Protein AF-A0A2S6IPB2-F1 (afdb_monomer)

pLDDT: mean 73.17, std 18.28, range [26.31, 96.56]

Radius of gyration: 26.54 Å; Cα contacts (8 Å, |Δi|>4): 1533; chains: 1; bounding box: 56×85×73 Å

Solvent-accessible surface area (backbone atoms only — not comparable to full-atom values): 34324 Å² total; per-residue (Å²): 129,69,55,61,56,93,46,84,72,28,42,39,70,44,56,71,22,49,20,44,39,36,56,48,89,55,15,70,49,37,28,36,24,30,27,29,36,28,32,38,32,84,30,73,43,60,51,44,46,56,67,42,36,30,33,28,88,63,88,72,92,68,78,82,80,65,44,68,44,84,86,63,60,58,48,58,50,66,70,37,70,36,85,62,80,42,60,56,76,44,72,36,34,83,24,72,94,62,50,46,60,50,86,30,34,18,44,36,36,27,23,21,82,72,44,53,84,36,68,71,46,74,48,72,46,60,45,61,81,54,67,64,64,46,71,46,94,90,38,65,22,65,58,64,75,74,59,79,80,62,52,49,84,42,54,53,80,55,52,61,35,72,55,77,39,74,64,63,91,88,71,69,65,97,50,76,76,81,63,58,95,83,37,32,49,54,77,38,54,51,7,13,27,22,38,37,66,74,71,47,66,21,47,34,67,56,70,46,56,51,63,27,71,93,74,72,41,81,32,28,64,36,44,63,28,66,47,69,54,81,77,33,78,52,28,60,56,57,36,47,64,45,54,55,58,30,42,54,17,28,43,68,72,74,38,87,68,80,69,58,57,64,17,39,34,29,45,63,45,67,76,42,71,39,24,43,47,49,77,92,72,79,52,75,68,40,75,65,63,30,36,28,38,37,40,35,37,38,44,56,37,64,72,49,71,62,47,62,9,29,13,58,32,44,36,36,46,32,40,41,29,54,56,40,72,74,78,43,95,87,74,49,77,66,93,72,60,50,103,80,43,34,46,36,35,33,42,56,19,39,18,37,31,26,44,43,16,35,36,35,36,61,88,44,94,56,72,40,83,44,79,48,49,66,52,82,70,60,90,91,59,77,40,33,32,35,41,44,41,49,44,84,79,45,78,32,59,53,51,69,79,57,52,81,40,77,42,100,85,71,47,71,26,30,60,52,70,45,34,56,35,38,43,16,33,45,38,44,31,27,42,80,86,69,46,70,35,33,37,38,37,34,35,37,33,26,40,25,38,27,56,26,36,39,85,46,72,66,53,81,67,40,52,75,88,70,84,84,49,75,34,54,50,42,49,38,59,60,60,30,71,77,37,52,86,37,76,17,31,53,85,64,71,86,72,66,88,88,55,56,78,96,47,44,58,44,36,66,77,36,80,36,40,28,40,38,33,34,39,36,66,38,42,46,23,59,44,31,89,49,94,68,34,66,40,16,15,36,25,64,20,46,36,50,97,54,69,49,46,66,48,99,84,32,34,49,34,30,62,91,42,35,37,68,34,38,41,40,44,39,87,71,65,48,57,83,58,104,76,81,71,92,63,90,68,84,88,49,104,62,90,58,45,28,62,46,34,56,72,81,83,94,73,95,72,84,64,49,62,58,30,56,69,43,79,61,93,52,59,65,43,33,48,47,69

Secondary structure (DSSP, 8-state):
-----SSGGG-TTSTT-EEEEE--TTGGGEEEEEEEEEEPTT-EEPPPPPSEEEEESSSSS---S--B--S--S---SSEE-TTT---EEEEEE-TTSPBPPSSSEEEEEPPTT--TTEEEEEEEEEESS-TT-EETTEE-------TT---TTSPPP-B-TTSSPPPTT---SS---PPTTSPPHHHHTTSEEE-TTS-EEE----SEEEPTTT--EEE-S---BS-GGGSTHHHHTT---TTHHHHHHHHTT------GGGEEEEEEEEEEEEE--GGG-PPPEEEEEEEEEEEEEE---SSHHHHH--EEEEEEEEEE------BTTTB--TT--TT--EEEEEEEEEEES-TTEEEETT-SSEEE-S----PPPTT---EEEE-B--TT-TTS--PPPEEEE-TTS-EEEE--S-EEEEEEEEEEE-TTS-EEEEE--EEEEES-SEEE--SSSS--B-SSSSSS-BSEEEHHHHHHH-TTSGGGTTPPPPPTTS-GGGGGGSTT-S-SS-EEEEE----EE---SS--EEEE-TTSBBPSPPPEE-TTS-EEPPTT-EEEEE----------SS---S--TTSSS------B---SS----S-TTSEEEE---TT--S--

Structure (mmCIF, N/CA/C/O backbone):
data_AF-A0A2S6IPB2-F1
#
_entry.id   AF-A0A2S6IPB2-F1
#
loop_
_atom_site.group_PDB
_atom_site.id
_atom_site.type_symbol
_atom_site.label_atom_id
_atom_site.label_alt_id
_atom_site.label_comp_id
_atom_site.label_asym_id
_atom_site.label_entity_id
_atom_site.label_seq_id
_atom_site.pdbx_PDB_ins_code
_atom_site.Cartn_x
_atom_site.Cartn_y
_atom_site.Cartn_z
_atom_site.occupancy
_atom_site.B_iso_or_equiv
_atom_site.auth_seq_id
_atom_site.auth_comp_id
_atom_site.auth_asym_id
_atom_site.auth_atom_id
_atom_site.pdbx_PDB_model_num
ATOM 1 N N . MET A 1 1 ? -3.664 -25.121 10.800 1.00 27.41 1 MET A N 1
ATOM 2 C CA . MET A 1 1 ? -3.276 -26.510 10.467 1.00 27.41 1 MET A CA 1
ATOM 3 C C . MET A 1 1 ? -3.493 -26.692 8.982 1.00 27.41 1 MET A C 1
ATOM 5 O O . MET A 1 1 ? -4.603 -26.396 8.551 1.00 27.41 1 MET A O 1
ATOM 9 N N . PRO A 1 2 ? -2.493 -27.132 8.209 1.00 38.72 2 PRO A N 1
ATOM 10 C CA . PRO A 1 2 ? -2.717 -27.398 6.804 1.00 38.72 2 PRO A CA 1
ATOM 11 C C . PRO A 1 2 ? -3.709 -28.539 6.609 1.00 38.72 2 PRO A C 1
ATOM 13 O O . PRO A 1 2 ? -3.580 -29.588 7.238 1.00 38.72 2 PRO A O 1
ATOM 16 N N . SER A 1 3 ? -4.710 -28.324 5.761 1.00 44.19 3 SER A N 1
ATOM 17 C CA . SER A 1 3 ? -5.674 -29.352 5.365 1.00 44.19 3 SER A CA 1
ATOM 18 C C . SER A 1 3 ? -5.435 -29.716 3.905 1.00 44.19 3 SER A C 1
ATOM 20 O O . SER A 1 3 ? -5.418 -28.823 3.056 1.00 44.19 3 SER A O 1
ATOM 22 N N . GLY A 1 4 ? -5.235 -31.005 3.626 1.00 52.69 4 GLY A N 1
ATOM 23 C CA . GLY A 1 4 ? -5.232 -31.531 2.259 1.00 52.69 4 GLY A CA 1
ATOM 24 C C . GLY A 1 4 ? -6.653 -31.588 1.690 1.00 52.69 4 GLY A C 1
ATOM 25 O O . GLY A 1 4 ? -7.623 -31.590 2.453 1.00 52.69 4 GLY A O 1
ATOM 26 N N . GLY A 1 5 ? -6.779 -31.613 0.361 1.00 54.06 5 GLY A N 1
ATOM 27 C CA . GLY A 1 5 ? -8.066 -31.775 -0.323 1.00 54.06 5 GLY A CA 1
ATOM 28 C C . GLY A 1 5 ? -8.810 -33.034 0.137 1.00 54.06 5 GLY A C 1
ATOM 29 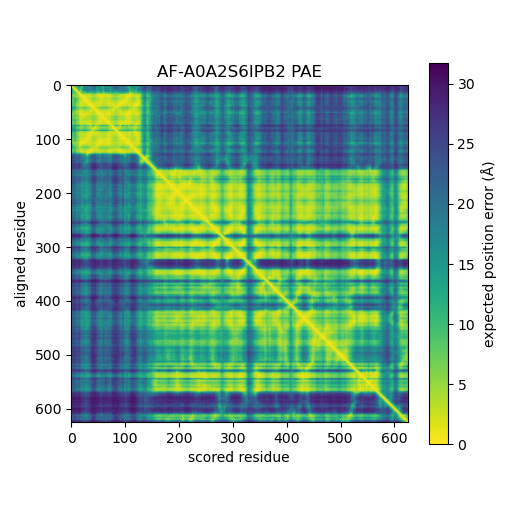O O . GLY A 1 5 ? -8.208 -34.064 0.443 1.00 54.06 5 GLY A O 1
ATOM 30 N N . THR A 1 6 ? -10.133 -32.934 0.260 1.00 44.12 6 THR A N 1
ATOM 31 C CA . THR A 1 6 ? -10.994 -33.974 0.847 1.00 44.12 6 THR A CA 1
ATOM 32 C C . THR A 1 6 ? -11.409 -35.057 -0.156 1.00 44.12 6 THR A C 1
ATOM 34 O O . THR A 1 6 ? -12.044 -36.037 0.238 1.00 44.12 6 THR A O 1
ATOM 37 N N . GLY A 1 7 ? -11.061 -34.915 -1.441 1.00 54.62 7 GLY A N 1
ATOM 38 C CA . GLY A 1 7 ? -11.427 -35.850 -2.501 1.00 54.62 7 GLY A CA 1
ATOM 39 C C . GLY A 1 7 ? -10.315 -36.833 -2.874 1.00 54.62 7 GLY A C 1
ATOM 40 O O . GLY A 1 7 ? -9.130 -36.527 -2.812 1.00 54.62 7 GLY A O 1
ATOM 41 N N . GLY A 1 8 ? -10.689 -38.017 -3.376 1.00 53.16 8 GLY A N 1
ATOM 42 C CA . GLY A 1 8 ? -9.726 -38.967 -3.954 1.00 53.16 8 GLY A CA 1
ATOM 43 C C . GLY A 1 8 ? -8.933 -38.394 -5.142 1.00 53.16 8 GLY A C 1
ATOM 44 O O . GLY A 1 8 ? -7.845 -38.886 -5.429 1.00 53.16 8 GLY A O 1
ATOM 45 N N . GLN A 1 9 ? -9.447 -37.352 -5.806 1.00 52.66 9 GLN A N 1
ATOM 46 C CA . GLN A 1 9 ? -8.779 -36.588 -6.873 1.00 52.66 9 GLN A CA 1
ATOM 47 C C . GLN A 1 9 ? -7.579 -35.769 -6.353 1.00 52.66 9 GLN A C 1
ATOM 49 O O . GLN A 1 9 ? -6.604 -35.614 -7.082 1.00 52.66 9 GLN A O 1
ATOM 54 N N . ASP A 1 10 ? -7.595 -35.370 -5.077 1.00 53.50 10 ASP A N 1
ATOM 55 C CA . ASP A 1 10 ? -6.596 -34.489 -4.452 1.00 53.50 10 ASP A CA 1
ATOM 56 C C . ASP A 1 10 ? -5.531 -35.269 -3.667 1.00 53.50 10 ASP A C 1
ATOM 58 O O . ASP A 1 10 ? -4.759 -34.693 -2.902 1.00 53.50 10 ASP A O 1
ATOM 62 N N . ALA A 1 11 ? -5.506 -36.599 -3.817 1.00 57.72 11 ALA A N 1
ATOM 63 C CA . ALA A 1 11 ? -4.526 -37.475 -3.190 1.00 57.72 11 ALA A CA 1
ATOM 64 C C . ALA A 1 11 ? -3.311 -37.642 -4.122 1.00 57.72 11 ALA A C 1
ATOM 66 O O . ALA A 1 11 ? -3.363 -38.449 -5.059 1.00 57.72 11 ALA A O 1
ATOM 67 N N . PRO A 1 12 ? -2.181 -36.955 -3.868 1.00 57.22 12 PRO A N 1
ATOM 68 C CA . PRO A 1 12 ? -1.019 -36.986 -4.753 1.00 57.22 12 PRO A CA 1
ATOM 69 C C . PRO A 1 12 ? -0.208 -38.294 -4.611 1.00 57.22 12 PRO A C 1
ATOM 71 O O . PRO A 1 12 ? 0.916 -38.402 -5.092 1.00 57.22 12 PRO A O 1
ATOM 74 N N . SER A 1 13 ? -0.766 -39.311 -3.946 1.00 56.03 13 SER A N 1
ATOM 75 C CA . SER A 1 13 ? -0.224 -40.671 -3.895 1.00 56.03 13 SER A CA 1
ATOM 76 C C . SER A 1 13 ? -0.515 -41.486 -5.164 1.00 56.03 13 SER A C 1
ATOM 78 O O . SER A 1 13 ? 0.134 -42.510 -5.376 1.00 56.03 13 SER A O 1
ATOM 80 N N . TYR A 1 14 ? -1.447 -41.040 -6.019 1.00 61.44 14 TYR A N 1
ATOM 81 C CA . TYR A 1 14 ? -1.730 -41.639 -7.331 1.00 61.44 14 TYR A CA 1
ATOM 82 C C . TYR A 1 14 ? -0.999 -40.896 -8.454 1.00 61.44 14 TYR A C 1
ATOM 84 O O . TYR A 1 14 ? -0.790 -39.690 -8.362 1.00 61.44 14 TYR A O 1
ATOM 92 N N . SER A 1 15 ? -0.632 -41.611 -9.521 1.00 67.81 15 SER A N 1
ATOM 93 C CA . SER A 1 15 ? 0.141 -41.069 -10.642 1.00 67.81 15 SER A CA 1
ATOM 94 C C . SER A 1 15 ? -0.548 -39.893 -11.341 1.00 67.81 15 SER A C 1
ATOM 96 O O . SER A 1 15 ? -1.758 -39.902 -11.572 1.00 67.81 15 SER A O 1
ATOM 98 N N . SER A 1 16 ? 0.255 -38.891 -11.708 1.00 73.75 16 SER A N 1
ATOM 99 C CA . SER A 1 16 ? -0.152 -37.703 -12.473 1.00 73.75 16 SER A CA 1
ATOM 100 C C . SER A 1 16 ? -1.253 -36.832 -11.841 1.00 73.75 16 SER A C 1
ATOM 102 O O . SER A 1 16 ? -1.851 -36.011 -12.532 1.00 73.75 16 SER A O 1
ATOM 104 N N . ARG A 1 17 ? -1.499 -36.958 -10.532 1.00 82.44 17 ARG A N 1
ATOM 105 C CA . ARG A 1 17 ? -2.386 -36.080 -9.752 1.00 82.44 17 ARG A CA 1
ATOM 106 C C . ARG A 1 17 ? -1.647 -34.926 -9.089 1.00 82.44 17 ARG A C 1
ATOM 108 O O . ARG A 1 17 ? -0.442 -35.022 -8.828 1.00 82.44 17 ARG A O 1
ATOM 115 N N . VAL A 1 18 ? -2.401 -33.871 -8.795 1.00 86.75 18 VAL A N 1
ATOM 116 C CA . VAL A 1 18 ? -1.965 -32.703 -8.031 1.00 86.75 18 VAL A CA 1
ATOM 117 C C . VAL A 1 18 ? -2.759 -32.666 -6.732 1.00 86.75 18 VAL A C 1
ATOM 119 O O . VAL A 1 18 ? -3.979 -32.771 -6.756 1.00 86.75 18 VAL A O 1
ATOM 122 N N . GLY A 1 19 ? -2.060 -32.556 -5.608 1.00 87.31 19 GLY A N 1
ATOM 123 C CA . GLY A 1 19 ? -2.654 -32.216 -4.316 1.00 87.31 19 GLY A CA 1
ATOM 124 C C . GLY A 1 19 ? -2.129 -30.868 -3.839 1.00 87.31 19 GLY A C 1
ATOM 125 O O . GLY A 1 19 ? -1.211 -30.317 -4.444 1.00 87.31 19 GLY A O 1
ATOM 126 N N . TYR A 1 20 ? -2.670 -30.357 -2.736 1.00 88.88 20 TYR A N 1
ATOM 127 C CA . TYR A 1 20 ? -2.215 -29.099 -2.149 1.00 88.88 20 TYR A CA 1
ATOM 128 C C . TYR A 1 20 ? -2.123 -29.163 -0.623 1.00 88.88 20 TYR A C 1
ATOM 130 O O . TYR A 1 20 ? -2.782 -29.975 0.033 1.00 88.88 20 TYR A O 1
ATOM 138 N N . ILE A 1 21 ? -1.316 -28.268 -0.061 1.00 89.44 21 ILE A N 1
ATOM 139 C CA . ILE A 1 21 ? -1.217 -27.980 1.371 1.00 89.44 21 ILE A CA 1
ATOM 140 C C . ILE A 1 21 ? -1.614 -26.512 1.564 1.00 89.44 21 ILE A C 1
ATOM 142 O O . ILE A 1 21 ? -0.899 -25.624 1.111 1.00 89.44 21 ILE A O 1
ATOM 146 N N . ASP A 1 22 ? -2.751 -26.257 2.220 1.00 85.88 22 ASP A N 1
ATOM 147 C CA . ASP A 1 22 ? -3.227 -24.897 2.529 1.00 85.88 22 ASP A CA 1
ATOM 148 C C . ASP A 1 22 ? -2.535 -24.356 3.790 1.00 85.88 22 ASP A C 1
ATOM 150 O O . ASP A 1 22 ? -2.771 -24.855 4.890 1.00 85.88 22 ASP A O 1
ATOM 154 N N . PHE A 1 23 ? -1.695 -23.331 3.662 1.00 79.44 23 PHE A N 1
ATOM 155 C CA . PHE A 1 23 ? -1.037 -22.680 4.801 1.00 79.44 23 PHE A CA 1
ATOM 156 C C . PHE A 1 23 ? -1.917 -21.630 5.503 1.00 79.44 23 PHE A C 1
ATOM 158 O O . PHE A 1 23 ? -1.502 -21.045 6.506 1.00 79.44 23 PHE A O 1
ATOM 165 N N . GLY A 1 24 ? -3.149 -21.433 5.031 1.00 73.56 24 GLY A N 1
ATOM 166 C CA . GLY A 1 24 ? -4.096 -20.442 5.526 1.00 73.56 24 GLY A CA 1
ATOM 167 C C . GLY A 1 24 ? -3.773 -19.030 5.041 1.00 73.56 24 GLY A C 1
ATOM 168 O O . GLY A 1 24 ? -2.763 -18.792 4.390 1.00 73.56 24 GLY A O 1
ATOM 169 N N . ALA A 1 25 ? -4.625 -18.062 5.381 1.00 65.00 25 ALA A N 1
ATOM 170 C CA . ALA A 1 25 ? -4.458 -16.666 4.960 1.00 65.00 25 ALA A CA 1
ATOM 171 C C . ALA A 1 25 ? -3.134 -16.028 5.438 1.00 65.00 25 ALA A C 1
ATOM 173 O O . ALA A 1 25 ? -2.585 -15.166 4.762 1.00 65.00 25 ALA A O 1
ATOM 174 N N . ASN A 1 26 ? -2.567 -16.506 6.552 1.00 58.28 26 ASN A N 1
ATOM 175 C CA . ASN A 1 26 ? -1.308 -15.997 7.114 1.00 58.28 26 ASN A CA 1
ATOM 176 C C . ASN A 1 26 ? -0.067 -16.741 6.595 1.00 58.28 26 ASN A C 1
ATOM 178 O O . ASN A 1 26 ? 0.977 -16.721 7.252 1.00 58.28 26 ASN A O 1
ATOM 182 N N . TRP A 1 27 ? -0.160 -17.405 5.441 1.00 77.69 27 TRP A N 1
ATOM 183 C CA . TRP A 1 27 ? 0.920 -18.204 4.854 1.00 77.69 27 TRP A CA 1
ATOM 184 C C . TRP A 1 27 ? 2.261 -17.460 4.781 1.00 77.69 27 TRP A C 1
ATOM 186 O O . TRP A 1 27 ? 3.309 -18.062 5.000 1.00 77.69 27 TRP A O 1
ATOM 196 N N . SER A 1 28 ? 2.245 -16.142 4.556 1.00 72.00 28 SER A N 1
ATOM 197 C CA . SER A 1 28 ? 3.451 -15.309 4.420 1.00 72.00 28 SER A CA 1
ATOM 198 C C . SER A 1 28 ? 4.284 -15.205 5.710 1.00 72.00 28 SER A C 1
ATOM 200 O O . SER A 1 28 ? 5.503 -14.999 5.668 1.00 72.00 28 SER A O 1
ATOM 202 N N . SER A 1 29 ? 3.653 -15.414 6.870 1.00 64.25 29 SER A N 1
ATOM 203 C CA . SER A 1 29 ? 4.304 -15.441 8.189 1.00 64.25 29 SER A CA 1
ATOM 204 C C . SER A 1 29 ? 4.903 -16.804 8.555 1.00 64.25 29 SER A C 1
ATOM 206 O O . SER A 1 29 ? 5.665 -16.910 9.520 1.00 64.25 29 SER A O 1
ATOM 208 N N . VAL A 1 30 ? 4.587 -17.854 7.795 1.00 79.06 30 VAL A N 1
ATOM 209 C CA . VAL A 1 30 ? 5.081 -19.205 8.057 1.00 79.06 30 VAL A CA 1
ATOM 210 C C . VAL A 1 30 ? 6.553 -19.292 7.656 1.00 79.06 30 VAL A C 1
ATOM 212 O O . VAL A 1 30 ? 6.957 -18.804 6.600 1.00 79.06 30 VAL A O 1
ATOM 215 N N . LYS A 1 31 ? 7.369 -19.933 8.497 1.00 85.38 31 LYS A N 1
ATOM 216 C CA . LYS A 1 31 ? 8.774 -20.235 8.205 1.00 85.38 31 LYS A CA 1
ATOM 217 C C . LYS A 1 31 ? 8.986 -21.742 8.260 1.00 85.38 31 LYS A C 1
ATOM 219 O O . LYS A 1 31 ? 9.060 -22.332 9.338 1.00 85.38 31 LYS A O 1
ATOM 224 N N . ILE A 1 32 ? 9.043 -22.375 7.090 1.00 91.50 32 ILE A N 1
ATOM 225 C CA . ILE A 1 32 ? 9.187 -23.825 6.955 1.00 91.50 32 ILE A CA 1
ATOM 226 C C . ILE A 1 32 ? 10.641 -24.210 7.215 1.00 91.50 32 ILE A C 1
ATOM 228 O O . ILE A 1 32 ? 11.542 -23.864 6.452 1.00 91.50 32 ILE A O 1
ATOM 232 N N . ALA A 1 33 ? 10.859 -24.946 8.298 1.00 92.19 33 ALA A N 1
ATOM 233 C CA . ALA A 1 33 ? 12.176 -25.375 8.742 1.00 92.19 33 ALA A CA 1
ATOM 234 C C . ALA A 1 33 ? 12.509 -26.802 8.297 1.00 92.19 33 ALA A C 1
ATOM 236 O O . ALA A 1 33 ? 13.684 -27.117 8.147 1.00 92.19 33 ALA A O 1
ATOM 237 N N . ALA A 1 34 ? 11.522 -27.677 8.090 1.00 93.12 34 ALA A N 1
ATOM 238 C CA . ALA A 1 34 ? 11.777 -29.032 7.605 1.00 93.12 34 ALA A CA 1
ATOM 239 C C . ALA A 1 34 ? 10.546 -29.688 6.969 1.00 93.12 34 ALA A C 1
ATOM 241 O O . ALA A 1 34 ? 9.409 -29.355 7.304 1.00 93.12 34 ALA A O 1
ATOM 242 N N . THR A 1 35 ? 10.782 -30.685 6.119 1.00 94.69 35 THR A N 1
ATOM 243 C CA . THR A 1 35 ? 9.766 -31.633 5.635 1.00 94.69 35 THR A CA 1
ATOM 244 C C . THR A 1 35 ? 10.118 -33.045 6.091 1.00 94.69 35 THR A C 1
ATOM 246 O O . THR A 1 35 ? 11.291 -33.370 6.289 1.00 94.69 35 THR A O 1
ATOM 249 N N . TRP A 1 36 ? 9.101 -33.872 6.313 1.00 94.19 36 TRP A N 1
ATOM 250 C CA . TRP A 1 36 ? 9.238 -35.240 6.800 1.00 94.19 36 TRP A CA 1
ATOM 251 C C . TRP A 1 36 ? 8.237 -36.166 6.114 1.00 94.19 36 TRP A C 1
ATOM 253 O O . TRP A 1 36 ? 7.105 -35.770 5.829 1.00 94.19 36 TRP A O 1
ATOM 263 N N . THR A 1 37 ? 8.621 -37.429 5.951 1.00 92.75 37 THR A N 1
ATOM 264 C CA . THR A 1 37 ? 7.767 -38.487 5.410 1.00 92.75 37 THR A CA 1
ATOM 265 C C . THR A 1 37 ? 7.726 -39.655 6.383 1.00 92.75 37 THR A C 1
ATOM 267 O O . THR A 1 37 ? 8.764 -40.159 6.820 1.00 92.75 37 THR A O 1
ATOM 270 N N . ARG A 1 38 ? 6.517 -40.110 6.709 1.00 92.38 38 ARG A N 1
ATOM 271 C CA . ARG A 1 38 ? 6.271 -41.357 7.431 1.00 92.38 38 ARG A CA 1
ATOM 272 C C . ARG A 1 38 ? 6.104 -42.484 6.433 1.00 92.38 38 ARG A C 1
ATOM 274 O O . ARG A 1 38 ? 5.238 -42.410 5.561 1.00 92.38 38 ARG A O 1
ATOM 281 N N . TYR A 1 39 ? 6.871 -43.552 6.583 1.00 91.31 39 TYR A N 1
ATOM 282 C CA . TYR A 1 39 ? 6.814 -44.705 5.683 1.00 91.31 39 TYR A CA 1
ATOM 283 C C . TYR A 1 39 ? 5.961 -45.838 6.263 1.00 91.31 39 TYR A C 1
ATOM 285 O O . TYR A 1 39 ? 5.890 -46.009 7.478 1.00 91.31 39 TYR A O 1
ATOM 293 N N . ARG A 1 40 ? 5.296 -46.619 5.399 1.00 90.44 40 ARG A N 1
ATOM 294 C CA . ARG A 1 40 ? 4.490 -47.789 5.808 1.00 90.44 40 ARG A CA 1
ATOM 295 C C . ARG A 1 40 ? 5.382 -48.909 6.357 1.00 90.44 40 ARG A C 1
ATOM 297 O O . ARG A 1 40 ? 6.506 -49.063 5.880 1.00 90.44 40 ARG A O 1
ATOM 304 N N . THR A 1 41 ? 4.834 -49.751 7.238 1.00 91.00 41 THR A N 1
ATOM 305 C CA . THR A 1 41 ? 5.521 -50.889 7.893 1.00 91.00 41 THR A CA 1
ATOM 306 C C . THR A 1 41 ? 6.175 -51.897 6.948 1.00 91.00 41 THR A C 1
ATOM 308 O O . THR A 1 41 ? 7.133 -52.554 7.339 1.00 91.00 41 THR A O 1
ATOM 311 N N . TRP A 1 42 ? 5.688 -52.015 5.711 1.00 89.12 42 TRP A N 1
ATOM 312 C CA . TRP A 1 42 ? 6.179 -52.965 4.705 1.00 89.12 42 TRP A CA 1
ATOM 313 C C . TRP A 1 42 ? 6.706 -52.253 3.452 1.00 89.12 42 TRP A C 1
ATOM 315 O O . TRP A 1 42 ? 6.333 -52.572 2.326 1.00 89.12 42 TRP A O 1
ATOM 325 N N . SER A 1 43 ? 7.556 -51.246 3.648 1.00 87.19 43 SER A N 1
ATOM 326 C CA . SER A 1 43 ? 8.192 -50.473 2.574 1.00 87.19 43 SER A CA 1
ATOM 327 C C . SER A 1 43 ? 9.664 -50.857 2.394 1.00 87.19 43 SER A C 1
ATOM 329 O O . SER A 1 43 ? 10.433 -50.784 3.356 1.00 87.19 43 SER A O 1
ATOM 331 N N . SER A 1 44 ? 10.080 -51.162 1.158 1.00 87.56 44 SER A N 1
ATOM 332 C CA . SER A 1 44 ? 11.482 -51.392 0.760 1.00 87.56 44 SER A CA 1
ATOM 333 C C . SER A 1 44 ? 11.896 -50.530 -0.451 1.00 87.56 44 SER A C 1
ATOM 335 O O . SER A 1 44 ? 11.049 -50.199 -1.279 1.00 87.56 44 SER A O 1
ATOM 337 N N . GLY A 1 45 ? 13.165 -50.107 -0.527 1.00 88.88 45 GLY A N 1
ATOM 338 C CA . GLY A 1 45 ? 13.740 -49.369 -1.668 1.00 88.88 45 GLY A CA 1
ATOM 339 C C . GLY A 1 45 ? 13.783 -47.839 -1.535 1.00 88.88 45 GLY A C 1
ATOM 340 O O . GLY A 1 45 ? 13.888 -47.295 -0.430 1.00 88.88 45 GLY A O 1
ATOM 341 N N . ASP A 1 46 ? 13.683 -47.144 -2.670 1.00 90.44 46 ASP A N 1
ATOM 342 C CA . ASP A 1 46 ? 13.719 -45.678 -2.795 1.00 90.44 46 ASP A CA 1
ATOM 343 C C . ASP A 1 46 ? 12.311 -45.073 -2.875 1.00 90.44 46 ASP A C 1
ATOM 345 O O . ASP A 1 46 ? 11.380 -45.706 -3.376 1.00 90.44 46 ASP A O 1
ATOM 349 N N . GLN A 1 47 ? 12.104 -43.886 -2.304 1.00 88.00 47 GLN A N 1
ATOM 350 C CA . GLN A 1 47 ? 10.871 -43.124 -2.521 1.00 88.00 47 GLN A CA 1
ATOM 351 C C . GLN A 1 47 ? 10.970 -42.384 -3.867 1.00 88.00 47 GLN A C 1
ATOM 353 O O . GLN A 1 47 ? 12.065 -41.999 -4.302 1.00 88.00 47 GLN A O 1
ATOM 358 N N . THR A 1 48 ? 9.833 -42.229 -4.555 1.00 89.12 48 THR A N 1
ATOM 359 C CA . THR A 1 48 ? 9.744 -41.348 -5.727 1.00 89.12 48 THR A CA 1
ATOM 360 C C . THR A 1 48 ? 9.428 -39.931 -5.245 1.00 89.12 48 THR A C 1
ATOM 362 O O . THR A 1 48 ? 8.452 -39.781 -4.499 1.00 89.12 48 THR A O 1
ATOM 365 N N . PRO A 1 49 ? 10.189 -38.903 -5.672 1.00 90.12 49 PRO A N 1
ATOM 366 C CA . PRO A 1 49 ? 9.878 -37.525 -5.320 1.00 90.12 49 PRO A CA 1
ATOM 367 C C . PRO A 1 49 ? 8.630 -37.061 -6.057 1.00 90.12 49 PRO A C 1
ATOM 369 O O . PRO A 1 49 ? 8.282 -37.589 -7.117 1.00 90.12 49 PRO A O 1
ATOM 372 N N . PHE A 1 50 ? 8.003 -36.005 -5.548 1.00 91.69 50 PHE A N 1
ATOM 373 C CA . PHE A 1 50 ? 7.056 -35.255 -6.363 1.00 91.69 50 PHE A CA 1
ATOM 374 C C . PHE A 1 50 ? 7.780 -34.677 -7.582 1.00 91.69 50 PHE A C 1
ATOM 376 O O . PHE A 1 50 ? 8.903 -34.177 -7.470 1.00 91.69 50 PHE A O 1
ATOM 383 N N . ALA A 1 51 ? 7.133 -34.765 -8.744 1.00 92.44 51 ALA A N 1
ATOM 384 C CA . ALA A 1 51 ? 7.677 -34.285 -10.009 1.00 92.44 51 ALA A CA 1
ATOM 385 C C . ALA A 1 51 ? 7.741 -32.756 -10.068 1.00 92.44 51 ALA A C 1
ATOM 387 O O . ALA A 1 51 ? 8.616 -32.213 -10.736 1.00 92.44 51 ALA A O 1
ATOM 388 N N . ALA A 1 52 ? 6.830 -32.071 -9.372 1.00 93.31 52 ALA A N 1
ATOM 389 C CA . ALA A 1 52 ? 6.865 -30.625 -9.214 1.00 93.31 52 ALA A CA 1
ATOM 390 C C . ALA A 1 52 ? 6.219 -30.203 -7.893 1.00 93.31 52 ALA A C 1
ATOM 392 O O . ALA A 1 52 ? 5.228 -30.802 -7.463 1.00 93.31 52 ALA A O 1
ATOM 393 N N . LEU A 1 53 ? 6.771 -29.150 -7.294 1.00 95.25 53 LEU A N 1
ATOM 394 C CA . LEU A 1 53 ? 6.125 -28.360 -6.257 1.00 95.25 53 LEU A CA 1
ATOM 395 C C . LEU A 1 53 ? 6.083 -26.902 -6.722 1.00 95.25 53 LEU A C 1
ATOM 397 O O . LEU A 1 53 ? 7.040 -26.427 -7.338 1.00 95.25 53 LEU A O 1
ATOM 401 N N . TRP A 1 54 ? 4.994 -26.195 -6.443 1.00 96.56 54 TRP A N 1
ATOM 402 C CA . TRP A 1 54 ? 4.891 -24.754 -6.688 1.00 96.56 54 TRP A CA 1
ATOM 403 C C . TRP A 1 54 ? 3.959 -24.096 -5.678 1.00 96.56 54 TRP A C 1
ATOM 405 O O . TRP A 1 54 ? 3.146 -24.767 -5.042 1.00 96.56 54 TRP A O 1
ATOM 415 N N . TRP A 1 55 ? 4.124 -22.792 -5.509 1.00 94.75 55 TRP A N 1
ATOM 416 C CA . TRP A 1 55 ? 3.240 -21.973 -4.693 1.00 94.75 55 TRP A CA 1
ATOM 417 C C . TRP A 1 55 ? 2.110 -21.399 -5.535 1.00 94.75 55 TRP A C 1
ATOM 419 O O . TRP A 1 55 ? 2.358 -20.967 -6.658 1.00 94.75 55 TRP A O 1
ATOM 429 N N . ASP A 1 56 ? 0.914 -21.352 -4.961 1.00 90.31 56 ASP A N 1
ATOM 430 C CA . ASP A 1 56 ? -0.293 -20.901 -5.647 1.00 90.31 56 ASP A CA 1
ATOM 431 C C . ASP A 1 56 ? -1.161 -20.004 -4.755 1.00 90.31 56 ASP A C 1
ATOM 433 O O . ASP A 1 56 ? -1.093 -20.091 -3.516 1.00 90.31 56 ASP A O 1
ATOM 437 N N . ASP A 1 57 ? -1.942 -19.114 -5.367 1.00 82.62 57 ASP A N 1
ATOM 438 C CA . ASP A 1 57 ? -2.922 -18.276 -4.667 1.00 82.62 57 ASP A CA 1
ATOM 439 C C . ASP A 1 57 ? -4.323 -18.901 -4.638 1.00 82.62 57 ASP A C 1
ATOM 441 O O . ASP A 1 57 ? -5.117 -18.540 -3.759 1.00 82.62 57 ASP A O 1
ATOM 445 N N . ASP A 1 58 ? -4.577 -19.927 -5.456 1.00 80.75 58 ASP A N 1
ATOM 446 C CA . ASP A 1 58 ? -5.776 -20.757 -5.386 1.00 80.75 58 ASP A CA 1
ATOM 447 C C . ASP A 1 58 ? -5.497 -22.283 -5.364 1.00 80.75 58 ASP A C 1
ATOM 449 O O . ASP A 1 58 ? -4.408 -22.739 -5.016 1.00 80.75 58 ASP A O 1
ATOM 453 N N . LYS A 1 59 ? -6.544 -23.099 -5.549 1.00 85.31 59 LYS A N 1
ATOM 454 C CA . LYS A 1 59 ? -6.491 -24.569 -5.409 1.00 85.31 59 LYS A CA 1
ATOM 455 C C . LYS A 1 59 ? -6.493 -25.299 -6.746 1.00 85.31 59 LYS A C 1
ATOM 457 O O . LYS A 1 59 ? -6.682 -26.522 -6.757 1.00 85.31 59 LYS A O 1
ATOM 462 N N . ASP A 1 60 ? -6.394 -24.582 -7.854 1.00 84.56 60 ASP A N 1
ATOM 463 C CA . ASP A 1 60 ? -6.399 -25.208 -9.158 1.00 84.56 60 ASP A CA 1
ATOM 464 C C . ASP A 1 60 ? -5.087 -25.985 -9.405 1.00 84.56 60 ASP A C 1
ATOM 466 O O . ASP A 1 60 ? -4.187 -26.036 -8.572 1.00 84.56 60 ASP A O 1
ATOM 470 N N . SER A 1 61 ? -5.011 -26.739 -10.502 1.00 87.75 61 SER A N 1
ATOM 471 C CA . SER A 1 61 ? -3.866 -27.630 -10.763 1.00 87.75 61 SER A CA 1
ATOM 472 C C . SER A 1 61 ? -2.843 -27.051 -11.747 1.00 87.75 61 SER A C 1
ATOM 474 O O . SER A 1 61 ? -2.019 -27.804 -12.291 1.00 87.75 61 SER A O 1
ATOM 476 N N . VAL A 1 62 ? -2.897 -25.744 -11.994 1.00 88.19 62 VAL A N 1
ATOM 477 C CA . VAL A 1 62 ? -2.129 -25.013 -12.998 1.00 88.19 62 VAL A CA 1
ATOM 478 C C . VAL A 1 62 ? -1.174 -24.052 -12.298 1.00 88.19 62 VAL A C 1
ATOM 480 O O . VAL A 1 62 ? -1.570 -23.179 -11.555 1.00 88.19 62 VAL A O 1
ATOM 483 N N . ASN A 1 63 ? 0.124 -24.171 -12.581 1.00 90.12 63 ASN A N 1
ATOM 484 C CA . ASN A 1 63 ? 1.095 -23.194 -12.087 1.00 90.12 63 ASN A CA 1
ATOM 485 C C . ASN A 1 63 ? 1.097 -21.944 -12.977 1.00 90.12 63 ASN A C 1
ATOM 487 O O . ASN A 1 63 ? 1.986 -21.777 -13.816 1.00 90.12 63 ASN A O 1
ATOM 491 N N . GLU A 1 64 ? 0.091 -21.093 -12.827 1.00 86.06 64 GLU A N 1
ATOM 492 C CA . GLU A 1 64 ? -0.055 -19.865 -13.614 1.00 86.06 64 GLU A CA 1
ATOM 493 C C . GLU A 1 64 ? 0.894 -18.747 -13.168 1.00 86.06 64 GLU A C 1
ATOM 495 O O . GLU A 1 64 ? 1.405 -17.992 -13.998 1.00 86.06 64 GLU A O 1
ATOM 500 N N . ALA A 1 65 ? 1.234 -18.707 -11.877 1.00 76.88 65 ALA A N 1
ATOM 501 C CA . ALA A 1 65 ? 2.169 -17.733 -11.318 1.00 76.88 65 ALA A CA 1
ATOM 502 C C . ALA A 1 65 ? 3.653 -18.074 -11.585 1.00 76.88 65 ALA A C 1
ATOM 504 O O . ALA A 1 65 ? 4.546 -17.260 -11.334 1.00 76.88 65 ALA A O 1
ATOM 505 N N . GLY A 1 66 ? 3.955 -19.285 -12.070 1.00 90.19 66 GLY A N 1
ATOM 506 C CA . GLY A 1 66 ? 5.322 -19.748 -12.334 1.00 90.19 66 GLY A CA 1
ATOM 507 C C . GLY A 1 66 ? 6.191 -19.898 -11.075 1.00 90.19 66 GLY A C 1
ATOM 508 O O . GLY A 1 66 ? 7.423 -19.920 -11.165 1.00 90.19 66 GLY A O 1
ATOM 509 N N . LEU A 1 67 ? 5.586 -20.005 -9.889 1.00 90.81 67 LEU A N 1
ATOM 510 C CA . LEU A 1 67 ? 6.271 -19.969 -8.590 1.00 90.81 67 LEU A CA 1
ATOM 511 C C . LEU A 1 67 ? 6.775 -21.352 -8.157 1.00 90.81 67 LEU A C 1
ATOM 513 O O . LEU A 1 67 ? 6.398 -21.871 -7.107 1.00 90.81 67 LEU A O 1
ATOM 517 N N . ASN A 1 68 ? 7.648 -21.956 -8.963 1.00 96.38 68 ASN A N 1
ATOM 518 C CA . ASN A 1 68 ? 8.234 -23.264 -8.654 1.00 96.38 68 ASN A CA 1
ATOM 519 C C . ASN A 1 68 ? 8.982 -23.260 -7.308 1.00 96.38 68 ASN A C 1
ATOM 521 O O . ASN A 1 68 ? 9.781 -22.363 -7.025 1.00 96.38 68 ASN A O 1
ATOM 525 N N . GLU A 1 69 ? 8.765 -24.306 -6.513 1.00 95.94 69 GLU A N 1
ATOM 526 C CA . GLU A 1 69 ? 9.423 -24.541 -5.230 1.00 95.94 69 GLU A CA 1
ATOM 527 C C . GLU A 1 69 ? 10.451 -25.668 -5.382 1.00 95.94 69 GLU A C 1
ATOM 529 O O . GLU A 1 69 ? 10.109 -26.826 -5.617 1.00 95.94 69 GLU A O 1
ATOM 534 N N . THR A 1 70 ? 11.734 -25.325 -5.280 1.00 94.50 70 THR A N 1
ATOM 535 C CA . THR A 1 70 ? 12.861 -26.257 -5.477 1.00 94.50 70 THR A CA 1
ATOM 536 C C . THR A 1 70 ? 13.613 -26.568 -4.189 1.00 94.50 70 THR A C 1
ATOM 538 O O . THR A 1 70 ? 14.472 -27.449 -4.152 1.00 94.50 70 THR A O 1
ATOM 541 N N . SER A 1 71 ? 13.317 -25.838 -3.119 1.00 92.69 71 SER A N 1
ATOM 542 C CA . SER A 1 71 ? 13.998 -25.931 -1.839 1.00 92.69 71 SER A CA 1
ATOM 543 C C . SER A 1 71 ? 13.372 -26.963 -0.898 1.00 92.69 71 SER A C 1
ATOM 545 O O . SER A 1 71 ? 14.063 -27.395 0.032 1.00 92.69 71 SER A O 1
ATOM 547 N N . LEU A 1 72 ? 12.127 -27.379 -1.169 1.00 94.25 72 LEU A N 1
ATOM 548 C CA . LEU A 1 72 ? 11.356 -28.396 -0.450 1.00 94.25 72 LEU A CA 1
ATOM 549 C C . LEU A 1 72 ? 11.023 -29.583 -1.369 1.00 94.25 72 LEU A C 1
ATOM 551 O O . LEU A 1 72 ? 10.731 -29.407 -2.547 1.00 94.25 72 LEU A O 1
ATOM 555 N N . ASN A 1 73 ? 11.022 -30.799 -0.822 1.00 91.88 73 ASN A N 1
ATOM 556 C CA . ASN A 1 73 ? 10.381 -31.981 -1.409 1.00 91.88 73 ASN A CA 1
ATOM 557 C C . ASN A 1 73 ? 10.205 -33.047 -0.305 1.00 91.88 73 ASN A C 1
ATOM 559 O O . ASN A 1 73 ? 10.686 -32.874 0.819 1.00 91.88 73 ASN A O 1
ATOM 563 N N . PHE A 1 74 ? 9.529 -34.145 -0.624 1.00 88.06 74 PHE A N 1
ATOM 564 C CA . PHE A 1 74 ? 9.269 -35.277 0.265 1.00 88.06 74 PHE A CA 1
ATOM 565 C C . PHE A 1 74 ? 9.871 -36.529 -0.375 1.00 88.06 74 PHE A C 1
ATOM 567 O O . PHE A 1 74 ? 9.211 -37.165 -1.199 1.00 88.06 74 PHE A O 1
ATOM 574 N N . ASN A 1 75 ? 11.165 -36.802 -0.138 1.00 76.25 75 ASN A N 1
ATOM 575 C CA . ASN A 1 75 ? 11.852 -37.880 -0.855 1.00 76.25 75 ASN A CA 1
ATOM 576 C C . ASN A 1 75 ? 13.268 -38.322 -0.394 1.00 76.25 75 ASN A C 1
ATOM 578 O O . ASN A 1 75 ? 14.089 -38.698 -1.237 1.00 76.25 75 ASN A O 1
ATOM 582 N N . THR A 1 76 ? 13.653 -38.281 0.879 1.00 74.88 76 THR A N 1
ATOM 583 C CA . THR A 1 76 ? 15.049 -38.653 1.228 1.00 74.88 76 THR A CA 1
ATOM 584 C C . THR A 1 76 ? 15.298 -40.127 1.455 1.00 74.88 76 THR A C 1
ATOM 586 O O . THR A 1 76 ? 16.459 -40.535 1.499 1.00 74.88 76 THR A O 1
ATOM 589 N N . ALA A 1 77 ? 14.261 -40.950 1.594 1.00 81.19 77 ALA A N 1
ATOM 590 C CA . ALA A 1 77 ? 14.462 -42.361 1.882 1.00 81.19 77 ALA A CA 1
ATOM 591 C C . ALA A 1 77 ? 15.070 -43.090 0.675 1.00 81.19 77 ALA A C 1
ATOM 593 O O . ALA A 1 77 ? 14.377 -43.427 -0.291 1.00 81.19 77 ALA A O 1
ATOM 594 N N . LYS A 1 78 ? 16.373 -43.361 0.768 1.00 86.44 78 LYS A N 1
ATOM 595 C CA . LYS A 1 78 ? 17.144 -44.189 -0.159 1.00 86.44 78 LYS A CA 1
ATOM 596 C C . LYS A 1 78 ? 17.454 -45.533 0.481 1.00 86.44 78 LYS A C 1
ATOM 598 O O . LYS A 1 78 ? 17.903 -45.575 1.623 1.00 86.44 78 LYS A O 1
ATOM 603 N N . GLY A 1 79 ? 17.167 -46.624 -0.227 1.00 85.62 79 GLY A N 1
ATOM 604 C CA . GLY A 1 79 ? 17.396 -47.987 0.266 1.00 85.62 79 GLY A CA 1
ATOM 605 C C . GLY A 1 79 ? 16.682 -48.320 1.583 1.00 85.62 79 GLY A C 1
ATOM 606 O O . GLY A 1 79 ? 17.127 -49.200 2.316 1.00 85.62 79 GLY A O 1
ATOM 607 N N . LEU A 1 80 ? 15.591 -47.623 1.915 1.00 87.75 80 LEU A N 1
ATOM 608 C CA . LEU A 1 80 ? 14.874 -47.826 3.172 1.00 87.75 80 LEU A CA 1
ATOM 609 C C . LEU A 1 80 ? 14.295 -49.241 3.219 1.00 87.75 80 LEU A C 1
ATOM 611 O O . LEU A 1 80 ? 13.567 -49.622 2.307 1.00 87.75 80 LEU A O 1
ATOM 615 N N . SER A 1 81 ? 14.548 -49.971 4.304 1.00 88.50 81 SER A N 1
ATOM 616 C CA . SER A 1 81 ? 13.890 -51.235 4.638 1.00 88.50 81 SER A CA 1
ATOM 617 C C . SER A 1 81 ? 13.264 -51.114 6.022 1.00 88.50 81 SER A C 1
ATOM 619 O O . SER A 1 81 ? 13.962 -50.907 7.010 1.00 88.50 81 SER A O 1
ATOM 621 N N . THR A 1 82 ? 11.938 -51.202 6.086 1.00 85.25 82 THR A N 1
ATOM 622 C CA . THR A 1 82 ? 11.165 -51.035 7.335 1.00 85.25 82 THR A CA 1
ATOM 623 C C . THR A 1 82 ? 10.959 -52.342 8.105 1.00 85.25 82 THR A C 1
ATOM 625 O O . THR A 1 82 ? 10.562 -52.315 9.268 1.00 85.25 82 THR A O 1
ATOM 628 N N . GLY A 1 83 ? 11.255 -53.492 7.484 1.00 82.00 83 GLY A N 1
ATOM 629 C CA . GLY A 1 83 ? 11.298 -54.798 8.151 1.00 82.00 83 GLY A CA 1
ATOM 630 C C . GLY A 1 83 ? 9.980 -55.285 8.768 1.00 82.00 83 GLY A C 1
ATOM 631 O O . GLY A 1 83 ? 10.007 -56.234 9.545 1.00 82.00 83 GLY A O 1
ATOM 632 N N . GLY A 1 84 ? 8.838 -54.659 8.464 1.00 80.56 84 GLY A N 1
ATOM 633 C CA . GLY A 1 84 ? 7.520 -55.093 8.935 1.00 80.56 84 GLY A CA 1
ATOM 634 C C . GLY A 1 84 ? 7.100 -54.597 10.317 1.00 80.56 84 GLY A C 1
ATOM 635 O O . GLY A 1 84 ? 5.942 -54.781 10.687 1.00 80.56 84 GLY A O 1
ATOM 636 N N . SER A 1 85 ? 7.993 -53.971 11.088 1.00 75.50 85 SER A N 1
ATOM 637 C CA . SER A 1 85 ? 7.763 -53.709 12.518 1.00 75.50 85 SER A CA 1
ATOM 638 C C . SER A 1 85 ? 7.573 -52.238 12.889 1.00 75.50 85 SER A C 1
ATOM 640 O O . SER A 1 85 ? 7.078 -51.958 13.980 1.00 75.50 85 SER A O 1
ATOM 642 N N . THR A 1 86 ? 7.937 -51.285 12.021 1.00 86.50 86 THR A N 1
ATOM 643 C CA . THR A 1 86 ? 7.889 -49.847 12.348 1.00 86.50 86 THR A CA 1
ATOM 644 C C . THR A 1 86 ? 7.465 -48.975 11.166 1.00 86.50 86 THR A C 1
ATOM 646 O O . THR A 1 86 ? 7.682 -49.325 10.010 1.00 86.50 86 THR A O 1
ATOM 649 N N . GLU A 1 87 ? 6.862 -47.820 11.460 1.00 92.69 87 GLU A N 1
ATOM 650 C CA . GLU A 1 87 ? 6.537 -46.773 10.481 1.00 92.69 87 GLU A CA 1
ATOM 651 C C . GLU A 1 87 ? 7.435 -45.555 10.726 1.00 92.69 87 GLU A C 1
ATOM 653 O O . GLU A 1 87 ? 7.028 -44.636 11.444 1.00 92.69 87 GLU A O 1
ATOM 658 N N . PRO A 1 88 ? 8.682 -45.554 10.223 1.00 92.06 88 PRO A N 1
ATOM 659 C CA . PRO A 1 88 ? 9.636 -44.514 10.568 1.00 92.06 88 PRO A CA 1
ATOM 660 C C . PRO A 1 88 ? 9.244 -43.176 9.941 1.00 92.06 88 PRO A C 1
ATOM 662 O O . PRO A 1 88 ? 8.850 -43.112 8.774 1.00 92.06 88 PRO A O 1
ATOM 665 N N . TRP A 1 89 ? 9.421 -42.106 10.716 1.00 93.12 89 TRP A N 1
ATOM 666 C CA . TRP A 1 89 ? 9.494 -40.741 10.208 1.00 93.12 89 TRP A CA 1
ATOM 667 C C . TRP A 1 89 ? 10.928 -40.450 9.780 1.00 93.12 89 TRP A C 1
ATOM 669 O O . TRP A 1 89 ? 11.851 -40.548 10.587 1.00 93.12 89 TRP A O 1
ATOM 679 N N . ILE A 1 90 ? 11.116 -40.086 8.516 1.00 92.56 90 ILE A N 1
ATOM 680 C CA . ILE A 1 90 ? 12.416 -39.694 7.969 1.00 92.56 90 ILE A CA 1
ATOM 681 C C . ILE A 1 90 ? 12.315 -38.243 7.526 1.00 92.56 90 ILE A C 1
ATOM 683 O O . ILE A 1 90 ? 11.353 -37.851 6.867 1.00 92.56 90 ILE A O 1
ATOM 687 N N . ARG A 1 91 ? 13.304 -37.443 7.920 1.00 93.62 91 ARG A N 1
ATOM 688 C CA . ARG A 1 91 ? 13.402 -36.040 7.527 1.00 93.62 91 ARG A CA 1
ATOM 689 C C . ARG A 1 91 ? 13.851 -35.943 6.076 1.00 93.62 91 ARG A C 1
ATOM 691 O O . ARG A 1 91 ? 14.917 -36.453 5.727 1.00 93.62 91 ARG A O 1
ATOM 698 N N . ASP A 1 92 ? 13.060 -35.266 5.257 1.00 92.88 92 ASP A N 1
ATOM 699 C CA . ASP A 1 92 ? 13.327 -35.077 3.834 1.00 92.88 92 ASP A CA 1
ATOM 700 C C . ASP A 1 92 ? 14.174 -33.837 3.563 1.00 92.88 92 ASP A C 1
ATOM 702 O O . ASP A 1 92 ? 15.141 -33.863 2.810 1.00 92.88 92 ASP A O 1
ATOM 706 N N . VAL A 1 93 ? 13.851 -32.730 4.210 1.00 92.56 93 VAL A N 1
ATOM 707 C CA . VAL A 1 93 ? 14.599 -31.489 4.039 1.00 92.56 93 VAL A CA 1
ATOM 708 C C . VAL A 1 93 ? 14.827 -30.865 5.405 1.00 92.56 93 VAL A C 1
ATOM 710 O O . VAL A 1 93 ? 13.926 -30.855 6.241 1.00 92.56 93 VAL A O 1
ATOM 713 N N . ASP A 1 94 ? 16.030 -30.334 5.624 1.00 92.75 94 ASP A N 1
ATOM 714 C CA . ASP A 1 94 ? 16.366 -29.489 6.768 1.00 92.75 94 ASP A CA 1
ATOM 715 C C . ASP A 1 94 ? 16.771 -28.096 6.271 1.00 92.75 94 ASP A C 1
ATOM 717 O O . ASP A 1 94 ? 17.779 -27.915 5.588 1.00 92.75 94 ASP A O 1
ATOM 721 N N . ARG A 1 95 ? 15.932 -27.119 6.597 1.00 91.50 95 ARG A N 1
ATOM 722 C CA . ARG A 1 95 ? 16.065 -25.688 6.314 1.00 91.50 95 ARG A CA 1
ATOM 723 C C . ARG A 1 95 ? 16.085 -24.890 7.613 1.00 91.50 95 ARG A C 1
ATOM 725 O O . ARG A 1 95 ? 15.859 -23.691 7.584 1.00 91.50 95 ARG A O 1
ATOM 732 N N . SER A 1 96 ? 16.365 -25.513 8.757 1.00 83.81 96 SER A N 1
ATOM 733 C CA . SER A 1 96 ? 16.373 -24.826 10.056 1.00 83.81 96 SER A CA 1
ATOM 734 C C . SER A 1 96 ? 17.302 -23.604 10.092 1.00 83.81 96 SER A C 1
ATOM 736 O O . SER A 1 96 ? 16.940 -22.590 10.680 1.00 83.81 96 SER A O 1
ATOM 738 N N . ALA A 1 97 ? 18.451 -23.663 9.409 1.00 77.50 97 ALA A N 1
ATOM 739 C CA . ALA A 1 97 ? 19.379 -22.535 9.284 1.00 77.50 97 ALA A CA 1
ATOM 740 C C . ALA A 1 97 ? 18.921 -21.449 8.290 1.00 77.50 97 ALA A C 1
ATOM 742 O O . ALA A 1 97 ? 19.317 -20.300 8.427 1.00 77.50 97 ALA A O 1
ATOM 743 N N . ASN A 1 98 ? 18.105 -21.807 7.292 1.00 82.31 98 ASN A N 1
ATOM 744 C CA . ASN A 1 98 ? 17.585 -20.894 6.268 1.00 82.31 98 ASN A CA 1
ATOM 745 C C . ASN A 1 98 ? 16.127 -21.264 5.929 1.00 82.31 98 ASN A C 1
ATOM 747 O O . ASN A 1 98 ? 15.896 -21.903 4.894 1.00 82.31 98 ASN A O 1
ATOM 751 N N . PRO A 1 99 ? 15.156 -20.938 6.808 1.00 86.62 99 PRO A N 1
ATOM 752 C CA . PRO A 1 99 ? 13.777 -21.389 6.651 1.00 86.62 99 PRO A CA 1
ATOM 753 C C . PRO A 1 99 ? 13.127 -20.874 5.367 1.00 86.62 99 PRO A C 1
ATOM 755 O O . PRO A 1 99 ? 13.319 -19.725 4.967 1.00 86.62 99 PRO A O 1
ATOM 758 N N . VAL A 1 100 ? 12.304 -21.711 4.742 1.00 88.75 100 VAL A N 1
ATOM 759 C CA . VAL A 1 100 ? 11.591 -21.368 3.507 1.00 88.75 100 VAL A CA 1
ATOM 760 C C . VAL A 1 100 ? 10.352 -20.554 3.860 1.00 88.75 100 VAL A C 1
ATOM 762 O O . VAL A 1 100 ? 9.531 -20.976 4.675 1.00 88.75 100 VAL A O 1
ATOM 765 N N . THR A 1 101 ? 10.221 -19.375 3.255 1.00 85.31 101 THR A N 1
ATOM 766 C CA . THR A 1 101 ? 9.005 -18.559 3.351 1.00 85.31 101 THR A CA 1
ATOM 767 C C . THR A 1 101 ? 8.079 -18.947 2.200 1.00 85.31 101 THR A C 1
ATOM 769 O O . THR A 1 101 ? 8.521 -18.848 1.053 1.00 85.31 101 THR A O 1
ATOM 772 N N . PRO A 1 102 ? 6.833 -19.383 2.466 1.00 90.25 102 PRO A N 1
ATOM 773 C CA . PRO A 1 102 ? 5.855 -19.627 1.412 1.00 90.25 102 PRO A CA 1
ATOM 774 C C . PRO A 1 102 ? 5.716 -18.419 0.485 1.00 90.25 102 PRO A C 1
ATOM 776 O O . PRO A 1 102 ? 5.804 -17.284 0.948 1.00 90.25 102 PRO A O 1
ATOM 779 N N . ARG A 1 103 ? 5.530 -18.659 -0.819 1.00 88.25 103 ARG A N 1
ATOM 780 C CA . ARG A 1 103 ? 5.322 -17.605 -1.838 1.00 88.25 103 ARG A CA 1
ATOM 781 C C . ARG A 1 103 ? 3.873 -17.518 -2.327 1.00 88.25 103 ARG A C 1
ATOM 783 O O . ARG A 1 103 ? 3.580 -16.715 -3.202 1.00 88.25 103 ARG A O 1
ATOM 790 N N . GLY A 1 104 ? 3.007 -18.346 -1.758 1.00 82.94 104 GLY A N 1
ATOM 791 C CA . GLY A 1 104 ? 1.582 -18.446 -2.029 1.00 82.94 104 GLY A CA 1
ATOM 792 C C . GLY A 1 104 ? 0.909 -19.182 -0.874 1.00 82.94 104 GLY A C 1
ATOM 793 O O . GLY A 1 104 ? 1.583 -19.755 -0.008 1.00 82.94 104 GLY A O 1
ATOM 794 N N . ARG A 1 105 ? -0.422 -19.149 -0.845 1.00 84.81 105 ARG A N 1
ATOM 795 C CA . ARG A 1 105 ? -1.220 -19.780 0.211 1.00 84.81 105 ARG A CA 1
ATOM 796 C C . ARG A 1 105 ? -1.154 -21.296 0.145 1.00 84.81 105 ARG A C 1
ATOM 798 O O . ARG A 1 105 ? -1.119 -21.959 1.185 1.00 84.81 105 ARG A O 1
ATOM 805 N N . TYR A 1 106 ? -1.148 -21.831 -1.065 1.00 90.81 106 TYR A N 1
ATOM 806 C CA . TYR A 1 106 ? -1.175 -23.258 -1.310 1.00 90.81 106 TYR A CA 1
ATOM 807 C C . TYR A 1 106 ? 0.197 -23.710 -1.798 1.00 90.81 106 TYR A C 1
ATOM 809 O O . TYR A 1 106 ? 0.777 -23.111 -2.698 1.00 90.81 106 TYR A O 1
ATOM 817 N N . LEU A 1 107 ? 0.738 -24.763 -1.187 1.00 94.38 107 LEU A N 1
ATOM 818 C CA . LEU A 1 107 ? 1.842 -25.512 -1.783 1.00 94.38 107 LEU A CA 1
ATOM 819 C C . LEU A 1 107 ? 1.245 -26.664 -2.571 1.00 94.38 107 LEU A C 1
ATOM 821 O O . LEU A 1 107 ? 0.703 -27.598 -1.978 1.00 94.38 107 LEU A O 1
ATOM 825 N N . MET A 1 108 ? 1.359 -26.596 -3.886 1.00 93.38 108 MET A N 1
ATOM 826 C CA . MET A 1 108 ? 0.866 -27.604 -4.809 1.00 93.38 108 MET A CA 1
ATOM 827 C C . MET A 1 108 ? 1.918 -28.697 -4.995 1.00 93.38 108 MET A C 1
ATOM 829 O O . MET A 1 108 ? 3.113 -28.414 -5.078 1.00 93.38 108 MET A O 1
ATOM 833 N N . LEU A 1 109 ? 1.490 -29.958 -5.060 1.00 92.94 109 LEU A N 1
ATOM 834 C CA . LEU A 1 109 ? 2.357 -31.130 -5.174 1.00 92.94 109 LEU A CA 1
ATOM 835 C C . LEU A 1 109 ? 1.882 -32.011 -6.326 1.00 92.94 109 LEU A C 1
ATOM 837 O O . LEU A 1 109 ? 0.856 -32.687 -6.221 1.00 92.94 109 LEU A O 1
ATOM 841 N N . ARG A 1 110 ? 2.647 -32.046 -7.420 1.00 91.00 110 ARG A N 1
ATOM 842 C CA . ARG A 1 110 ? 2.387 -32.939 -8.554 1.00 91.00 110 ARG A CA 1
ATOM 843 C C . ARG A 1 110 ? 3.152 -34.239 -8.383 1.00 91.00 110 ARG A C 1
ATOM 845 O O . ARG A 1 110 ? 4.383 -34.268 -8.369 1.00 91.00 110 ARG A O 1
ATOM 852 N N . SER A 1 111 ? 2.406 -35.327 -8.289 1.00 89.12 111 SER A N 1
ATOM 853 C CA . SER A 1 111 ? 2.939 -36.690 -8.304 1.00 89.12 111 SER A CA 1
ATOM 854 C C . SER A 1 111 ? 3.726 -36.988 -9.584 1.00 89.12 111 SER A C 1
ATOM 856 O O . SER A 1 111 ? 3.409 -36.499 -10.671 1.00 89.12 111 SER A O 1
ATOM 858 N N . ALA A 1 112 ? 4.759 -37.819 -9.463 1.00 87.06 112 ALA A N 1
ATOM 859 C CA . ALA A 1 112 ? 5.439 -38.375 -10.623 1.00 87.06 112 ALA A CA 1
ATOM 860 C C . ALA A 1 112 ? 4.536 -39.355 -11.391 1.00 87.06 112 ALA A C 1
ATOM 862 O O . ALA A 1 112 ? 3.575 -39.907 -10.850 1.00 87.06 112 ALA A O 1
ATOM 863 N N . THR A 1 113 ? 4.892 -39.632 -12.649 1.00 86.50 113 THR A N 1
ATOM 864 C CA . THR A 1 113 ? 4.208 -40.629 -13.493 1.00 86.50 113 THR A CA 1
ATOM 865 C C . THR A 1 113 ? 4.152 -42.010 -12.828 1.00 86.50 113 THR A C 1
ATOM 867 O O . THR A 1 113 ? 3.184 -42.741 -13.007 1.00 86.50 113 THR A O 1
ATOM 870 N N . ALA A 1 114 ? 5.160 -42.350 -12.016 1.00 86.50 114 ALA A N 1
ATOM 871 C CA . ALA A 1 114 ? 5.216 -43.575 -11.224 1.00 86.50 114 ALA A CA 1
ATOM 872 C C . ALA A 1 114 ? 5.608 -43.266 -9.769 1.00 86.50 114 ALA A C 1
ATOM 874 O O . ALA A 1 114 ? 6.787 -43.271 -9.411 1.00 86.50 114 ALA A O 1
ATOM 875 N N . MET A 1 115 ? 4.619 -42.986 -8.917 1.00 82.94 115 MET A N 1
ATOM 876 C CA . MET A 1 115 ? 4.847 -42.783 -7.484 1.00 82.94 115 MET A CA 1
ATOM 877 C C . MET A 1 115 ? 4.989 -44.115 -6.749 1.00 82.94 115 MET A C 1
ATOM 879 O O . MET A 1 115 ? 4.096 -44.961 -6.787 1.00 82.94 115 MET A O 1
ATOM 883 N N . ALA A 1 116 ? 6.090 -44.283 -6.018 1.00 79.50 116 ALA A N 1
ATOM 884 C CA . ALA A 1 116 ? 6.227 -45.376 -5.071 1.00 79.50 116 ALA A CA 1
ATOM 885 C C . ALA A 1 116 ? 5.214 -45.173 -3.927 1.00 79.50 116 ALA A C 1
ATOM 887 O O . ALA A 1 116 ? 5.306 -44.209 -3.163 1.00 79.50 116 ALA A O 1
ATOM 888 N N . ASN A 1 117 ? 4.237 -46.075 -3.803 1.00 80.31 117 ASN A N 1
ATOM 889 C CA . ASN A 1 117 ? 3.183 -46.045 -2.777 1.00 80.31 117 ASN A CA 1
ATOM 890 C C . ASN A 1 117 ? 3.712 -46.466 -1.385 1.00 80.31 117 ASN A C 1
ATOM 892 O O . ASN A 1 117 ? 3.199 -47.397 -0.762 1.00 80.31 117 ASN A O 1
ATOM 896 N N . ARG A 1 118 ? 4.797 -45.833 -0.922 1.00 86.56 118 ARG A N 1
ATOM 897 C CA . ARG A 1 118 ? 5.515 -46.195 0.316 1.00 86.56 118 ARG A CA 1
ATOM 898 C C . ARG A 1 118 ? 5.316 -45.175 1.429 1.00 86.56 118 ARG A C 1
ATOM 900 O O . ARG A 1 118 ? 5.292 -45.549 2.602 1.00 86.56 118 ARG A O 1
ATOM 907 N N . ALA A 1 119 ? 5.136 -43.906 1.068 1.00 88.44 119 ALA A N 1
ATOM 908 C CA . ALA A 1 119 ? 4.710 -42.877 2.001 1.00 88.44 119 ALA A CA 1
ATOM 909 C C . ALA A 1 119 ? 3.310 -43.207 2.546 1.00 88.44 119 ALA A C 1
ATOM 911 O O . ALA A 1 119 ? 2.403 -43.623 1.816 1.00 88.44 119 ALA A O 1
ATOM 912 N N . LYS A 1 120 ? 3.157 -43.054 3.857 1.00 86.31 120 LYS A N 1
ATOM 913 C CA . LYS A 1 120 ? 1.885 -43.136 4.573 1.00 86.31 120 LYS A CA 1
ATOM 914 C C . LYS A 1 120 ? 1.362 -41.738 4.876 1.00 86.31 120 LYS A C 1
ATOM 916 O O . LYS A 1 120 ? 0.199 -41.461 4.616 1.00 86.31 120 LYS A O 1
ATOM 921 N N . GLU A 1 121 ? 2.232 -40.880 5.400 1.00 88.56 121 GLU A N 1
ATOM 922 C CA . GLU A 1 121 ? 1.923 -39.511 5.814 1.00 88.56 121 GLU A CA 1
ATOM 923 C C . GLU A 1 121 ? 3.102 -38.593 5.474 1.00 88.56 121 GLU A C 1
ATOM 925 O O . GLU A 1 121 ? 4.255 -39.028 5.448 1.00 88.56 121 GLU A O 1
ATOM 930 N N . PHE A 1 122 ? 2.805 -37.318 5.252 1.00 89.31 122 PHE A N 1
ATOM 931 C CA . PHE A 1 122 ? 3.790 -36.253 5.088 1.00 89.31 122 PHE A CA 1
ATOM 932 C C . PHE A 1 122 ? 3.608 -35.240 6.218 1.00 89.31 122 PHE A C 1
ATOM 934 O O . PHE A 1 122 ? 2.485 -35.015 6.671 1.00 89.31 122 PHE A O 1
ATOM 941 N N . ALA A 1 123 ? 4.692 -34.616 6.665 1.00 89.56 123 ALA A N 1
ATOM 942 C CA . ALA A 1 123 ? 4.656 -33.556 7.662 1.00 89.56 123 ALA A CA 1
ATOM 943 C C . ALA A 1 123 ? 5.586 -32.403 7.283 1.00 89.56 123 ALA A C 1
ATOM 945 O O . ALA A 1 123 ? 6.632 -32.587 6.661 1.00 89.56 123 ALA A O 1
ATOM 946 N N . ILE A 1 124 ? 5.198 -31.202 7.699 1.00 91.81 124 ILE A N 1
ATOM 947 C CA . ILE A 1 124 ? 5.998 -29.987 7.587 1.00 91.81 124 ILE A CA 1
ATOM 948 C C . ILE A 1 124 ? 6.212 -29.460 8.997 1.00 91.81 124 ILE A C 1
ATOM 950 O O . ILE A 1 124 ? 5.255 -29.268 9.745 1.00 91.81 124 ILE A O 1
ATOM 954 N N . VAL A 1 125 ? 7.469 -29.217 9.352 1.00 89.69 125 VAL A N 1
ATOM 955 C CA . VAL A 1 125 ? 7.819 -28.472 10.557 1.00 89.69 125 VAL A CA 1
ATOM 956 C C . VAL A 1 125 ? 8.019 -27.031 10.135 1.00 89.69 125 VAL A C 1
ATOM 958 O O . VAL A 1 125 ? 8.948 -26.710 9.392 1.00 89.69 125 VAL A O 1
ATOM 961 N N . ALA A 1 126 ? 7.138 -26.167 10.610 1.00 83.56 126 ALA A N 1
ATOM 962 C CA . ALA A 1 126 ? 7.259 -24.736 10.443 1.00 83.56 126 ALA A CA 1
ATOM 963 C C . ALA A 1 126 ? 7.171 -24.063 11.807 1.00 83.56 126 ALA A C 1
ATOM 965 O O . ALA A 1 126 ? 6.420 -24.507 12.675 1.00 83.56 126 ALA A O 1
ATOM 966 N N . ALA A 1 127 ? 7.942 -22.998 11.983 1.00 68.12 127 ALA A N 1
ATOM 967 C CA . ALA A 1 127 ? 7.736 -22.078 13.085 1.00 68.12 127 ALA A CA 1
ATOM 968 C C . ALA A 1 127 ? 6.888 -20.899 12.581 1.00 68.12 127 ALA A C 1
ATOM 970 O O . ALA A 1 127 ? 7.059 -20.475 11.429 1.00 68.12 127 ALA A O 1
ATOM 971 N N . PRO A 1 128 ? 5.998 -20.335 13.414 1.00 57.12 128 PRO A N 1
ATOM 972 C CA . PRO A 1 128 ? 5.584 -18.957 13.199 1.00 57.12 128 PRO A CA 1
ATOM 973 C C . PRO A 1 128 ? 6.836 -18.066 13.229 1.00 57.12 128 PRO A C 1
ATOM 975 O O . PRO A 1 128 ? 7.805 -18.367 13.929 1.00 57.12 128 PRO A O 1
ATOM 978 N N . ALA A 1 129 ? 6.839 -16.958 12.489 1.00 56.69 129 ALA A N 1
ATOM 979 C CA . ALA A 1 129 ? 7.960 -16.008 12.468 1.00 56.69 129 ALA A CA 1
ATOM 980 C C . ALA A 1 129 ? 8.315 -15.403 13.852 1.00 56.69 129 ALA A C 1
ATOM 982 O O . ALA A 1 129 ? 9.309 -14.687 13.986 1.00 56.69 129 ALA A O 1
ATOM 983 N N . CYS A 1 130 ? 7.530 -15.693 14.891 1.00 52.28 130 CYS A N 1
ATOM 984 C CA . CYS A 1 130 ? 7.738 -15.288 16.272 1.00 52.28 130 CYS A CA 1
ATOM 985 C C . CYS A 1 130 ? 7.956 -16.526 17.168 1.00 52.28 130 CYS A C 1
ATOM 987 O O . CYS A 1 130 ? 7.174 -17.473 17.125 1.00 52.28 130 CYS A O 1
ATOM 989 N N . GLN A 1 131 ? 8.996 -16.517 18.016 1.00 48.34 131 GLN A N 1
ATOM 990 C CA . GLN A 1 131 ? 9.187 -17.527 19.070 1.00 48.34 131 GLN A CA 1
ATOM 991 C C . GLN A 1 131 ? 8.517 -17.101 20.378 1.00 48.34 131 GLN A C 1
ATOM 993 O O . GLN A 1 131 ? 8.883 -16.083 20.972 1.00 48.34 131 GLN A O 1
ATOM 998 N N . GLN A 1 132 ? 7.542 -17.889 20.829 1.00 45.84 132 GLN A N 1
ATOM 999 C CA . GLN A 1 132 ? 6.765 -17.604 22.031 1.00 45.84 132 GLN A CA 1
ATOM 1000 C C . GLN A 1 132 ? 7.626 -17.827 23.278 1.00 45.84 132 GLN A C 1
ATOM 1002 O O . GLN A 1 132 ? 8.322 -18.833 23.383 1.00 45.84 132 GLN A O 1
ATOM 1007 N N . GLY A 1 133 ? 7.593 -16.894 24.228 1.00 40.16 133 GLY A N 1
ATOM 1008 C CA . GLY A 1 133 ? 8.335 -17.004 25.485 1.00 40.16 133 GLY A CA 1
ATOM 1009 C C . GLY A 1 133 ? 9.732 -16.370 25.491 1.00 40.16 133 GLY A C 1
ATOM 1010 O O . GLY A 1 133 ? 10.352 -16.315 26.552 1.00 40.16 133 GLY A O 1
ATOM 1011 N N . ALA A 1 134 ? 10.240 -15.869 24.360 1.00 44.88 134 ALA A N 1
ATOM 1012 C CA . ALA A 1 134 ? 11.549 -15.214 24.319 1.00 44.88 134 ALA A CA 1
ATOM 1013 C C . ALA A 1 134 ? 11.535 -13.916 25.141 1.00 44.88 134 ALA A C 1
ATOM 1015 O O . ALA A 1 134 ? 10.667 -13.073 24.943 1.00 44.88 134 ALA A O 1
ATOM 1016 N N . ILE A 1 135 ? 12.485 -13.728 26.059 1.00 45.34 135 ILE A N 1
ATOM 1017 C CA . ILE A 1 135 ? 12.587 -12.477 26.819 1.00 45.34 135 ILE A CA 1
ATOM 1018 C C . ILE A 1 135 ? 13.441 -11.489 26.025 1.00 45.34 135 ILE A C 1
ATOM 1020 O O . ILE A 1 135 ? 14.645 -11.692 25.890 1.00 45.34 135 ILE A O 1
ATOM 1024 N N . VAL A 1 136 ? 12.836 -10.404 25.544 1.00 41.69 136 VAL A N 1
ATOM 1025 C CA . VAL A 1 136 ? 13.527 -9.285 24.887 1.00 41.69 136 VAL A CA 1
ATOM 1026 C C . VAL A 1 136 ? 13.275 -8.034 25.724 1.00 41.69 136 VAL A C 1
ATOM 1028 O O . VAL A 1 136 ? 12.131 -7.703 26.013 1.00 41.69 136 VAL A O 1
ATOM 1031 N N . ASN A 1 137 ? 14.331 -7.368 26.202 1.00 39.81 137 ASN A N 1
ATOM 1032 C CA . ASN A 1 137 ? 14.235 -6.172 27.062 1.00 39.81 137 ASN A CA 1
ATOM 1033 C C . ASN A 1 137 ? 13.343 -6.337 28.314 1.00 39.81 137 ASN A C 1
ATOM 1035 O O . ASN A 1 137 ? 12.693 -5.399 28.769 1.00 39.81 137 ASN A O 1
ATOM 1039 N N . GLY A 1 138 ? 13.297 -7.542 28.892 1.00 39.97 138 GLY A N 1
ATOM 1040 C CA . GLY A 1 138 ? 12.466 -7.832 30.067 1.00 39.97 138 GLY A CA 1
ATOM 1041 C C . GLY A 1 138 ? 10.973 -8.016 29.765 1.00 39.97 138 GLY A C 1
ATOM 1042 O O . GLY A 1 138 ? 10.182 -8.140 30.707 1.00 39.97 138 GLY A O 1
ATOM 1043 N N . LEU A 1 139 ? 10.595 -8.069 28.487 1.00 37.97 139 LEU A N 1
ATOM 1044 C CA . LEU A 1 139 ? 9.268 -8.431 27.999 1.00 37.97 139 LEU A CA 1
ATOM 1045 C C . LEU A 1 139 ? 9.316 -9.872 27.492 1.00 37.97 139 LEU A C 1
ATOM 1047 O O . LEU A 1 139 ? 10.194 -10.224 26.709 1.00 37.97 139 LEU A O 1
ATOM 1051 N N . VAL A 1 140 ? 8.400 -10.724 27.957 1.00 40.97 140 VAL A N 1
ATOM 1052 C CA . VAL A 1 140 ? 8.235 -12.059 27.369 1.00 40.97 140 VAL A CA 1
ATOM 1053 C C . VAL A 1 140 ? 7.441 -11.876 26.088 1.00 40.97 140 VAL A C 1
ATOM 1055 O O . VAL A 1 140 ? 6.302 -11.414 26.127 1.00 40.97 140 VAL A O 1
ATOM 1058 N N . ARG A 1 141 ? 8.041 -12.252 24.968 1.00 42.47 141 ARG A N 1
ATOM 1059 C CA . ARG A 1 141 ? 7.423 -12.243 23.652 1.00 42.47 141 ARG A CA 1
ATOM 1060 C C . ARG A 1 141 ? 6.220 -13.180 23.673 1.00 42.47 141 ARG A C 1
ATOM 1062 O O . ARG A 1 141 ? 6.374 -14.401 23.766 1.00 42.47 141 ARG A O 1
ATOM 1069 N N . GLN A 1 142 ? 5.018 -12.622 23.627 1.00 42.94 142 GLN A N 1
ATOM 1070 C CA . GLN A 1 142 ? 3.826 -13.399 23.331 1.00 42.94 142 GLN A CA 1
ATOM 1071 C C . GLN A 1 142 ? 3.642 -13.376 21.827 1.00 42.94 142 GLN A C 1
ATOM 1073 O O . GLN A 1 142 ? 3.322 -12.346 21.252 1.00 42.94 142 GLN A O 1
ATOM 1078 N N . CYS A 1 143 ? 3.844 -14.524 21.192 1.00 45.44 143 CYS A N 1
ATOM 1079 C CA . CYS A 1 143 ? 3.341 -14.711 19.845 1.00 45.44 143 CYS A CA 1
ATOM 1080 C C . CYS A 1 143 ? 1.844 -14.902 19.997 1.00 45.44 143 CYS A C 1
ATOM 1082 O O . CYS A 1 143 ? 1.365 -15.995 20.299 1.00 45.44 143 CYS A O 1
ATOM 1084 N N . ILE A 1 144 ? 1.121 -13.794 19.927 1.00 46.25 144 ILE A N 1
ATOM 1085 C CA . ILE A 1 144 ? -0.309 -13.870 19.741 1.00 46.25 144 ILE A CA 1
ATOM 1086 C C . ILE A 1 144 ? -0.449 -14.302 18.290 1.00 46.25 144 ILE A C 1
ATOM 1088 O O . ILE A 1 144 ? 0.014 -13.602 17.392 1.00 46.25 144 ILE A O 1
ATOM 1092 N N . ASP A 1 145 ? -1.004 -15.494 18.061 1.00 41.88 145 ASP A N 1
ATOM 1093 C CA . ASP A 1 145 ? -1.473 -15.849 16.729 1.00 41.88 145 ASP A CA 1
ATOM 1094 C C . ASP A 1 145 ? -2.364 -14.690 16.287 1.00 41.88 145 ASP A C 1
ATOM 1096 O O . ASP A 1 145 ? -3.462 -14.537 16.837 1.00 41.88 145 ASP A O 1
ATOM 1100 N N . PHE A 1 146 ? -1.894 -13.870 15.334 1.00 45.34 146 PHE A N 1
ATOM 1101 C CA . PHE A 1 146 ? -2.769 -12.955 14.612 1.00 45.34 146 PHE A CA 1
ATOM 1102 C C . PHE A 1 146 ? -3.951 -13.809 14.210 1.00 45.34 146 PHE A C 1
ATOM 1104 O O . PHE A 1 146 ? -3.716 -14.819 13.530 1.00 45.34 146 PHE A O 1
ATOM 1111 N N . PRO A 1 147 ? -5.165 -13.539 14.713 1.00 42.81 147 PRO A N 1
ATOM 1112 C CA . PRO A 1 147 ? -6.219 -14.514 14.581 1.00 42.81 147 PRO A CA 1
ATOM 1113 C C . PRO A 1 147 ? -6.565 -14.644 13.097 1.00 42.81 147 PRO A C 1
ATOM 1115 O O . PRO A 1 147 ? -7.358 -13.885 12.553 1.00 42.81 147 PRO A O 1
ATOM 1118 N N . SER A 1 148 ? -5.956 -15.611 12.414 1.00 36.88 148 SER A N 1
ATOM 1119 C CA . SER A 1 148 ? -6.363 -15.986 11.072 1.00 36.88 148 SER A CA 1
ATOM 1120 C C . SER A 1 148 ? -7.797 -16.475 11.206 1.00 36.88 148 SER A C 1
ATOM 1122 O O . SER A 1 148 ? -8.092 -17.416 11.947 1.00 36.88 148 SER A O 1
ATOM 1124 N N . GLY A 1 149 ? -8.715 -15.747 10.578 1.00 36.62 149 GLY A N 1
ATOM 1125 C CA . GLY A 1 149 ? -10.143 -16.010 10.693 1.00 36.62 149 GLY A CA 1
ATOM 1126 C C . GLY A 1 149 ? -10.884 -15.237 11.787 1.00 36.62 149 GLY A C 1
ATOM 1127 O O . GLY A 1 149 ? -12.102 -15.390 11.859 1.00 36.62 149 GLY A O 1
ATOM 1128 N N . VAL A 1 150 ? -10.247 -14.337 12.554 1.00 37.75 150 VAL A N 1
ATOM 1129 C CA . VAL A 1 150 ? -10.994 -13.148 13.003 1.00 37.75 150 VAL A CA 1
ATOM 1130 C C . VAL A 1 150 ? -11.023 -12.226 11.795 1.00 37.75 150 VAL A C 1
ATOM 1132 O O . VAL A 1 150 ? -10.318 -11.226 11.708 1.00 37.75 150 VAL A O 1
ATOM 1135 N N . ARG A 1 151 ? -11.919 -12.566 10.855 1.00 41.22 151 ARG A N 1
ATOM 1136 C CA . ARG A 1 151 ? -12.674 -11.507 10.192 1.00 41.22 151 ARG A CA 1
ATOM 1137 C C . ARG A 1 151 ? -13.086 -10.588 11.325 1.00 41.22 151 ARG A C 1
ATOM 1139 O O . ARG A 1 151 ? -13.491 -11.082 12.389 1.00 41.22 151 ARG A O 1
ATOM 1146 N N . ILE A 1 152 ? -13.048 -9.281 11.123 1.00 43.94 152 ILE A N 1
ATOM 1147 C CA . ILE A 1 152 ? -13.971 -8.508 11.934 1.00 43.94 152 ILE A CA 1
ATOM 1148 C C . ILE A 1 152 ? -15.317 -9.198 11.717 1.00 43.94 152 ILE A C 1
ATOM 1150 O O . ILE A 1 152 ? -15.680 -9.419 10.564 1.00 43.94 152 ILE A O 1
ATOM 1154 N N . LYS A 1 153 ? -15.964 -9.692 12.776 1.00 40.34 153 LYS A N 1
ATOM 1155 C CA . LYS A 1 153 ? -17.131 -10.598 12.722 1.00 40.34 153 LYS A CA 1
ATOM 1156 C C . LYS A 1 153 ? -18.379 -9.940 12.078 1.00 40.34 153 LYS A C 1
ATOM 1158 O O . LYS A 1 153 ? -19.504 -10.330 12.344 1.00 40.34 153 LYS A O 1
ATOM 1163 N N . ASP A 1 154 ? -18.159 -8.905 11.278 1.00 50.09 154 ASP A N 1
ATOM 1164 C CA . ASP A 1 154 ? -18.732 -7.573 11.372 1.00 50.09 154 ASP A CA 1
ATOM 1165 C C . ASP A 1 154 ? -18.333 -6.675 10.166 1.00 50.09 154 ASP A C 1
ATOM 1167 O O . ASP A 1 154 ? -18.963 -5.635 9.954 1.00 50.09 154 ASP A O 1
ATOM 1171 N N . VAL A 1 155 ? -17.313 -7.056 9.373 1.00 49.00 155 VAL A N 1
ATOM 1172 C CA . VAL A 1 155 ? -17.059 -6.524 8.018 1.00 49.00 155 VAL A CA 1
ATOM 1173 C C . VAL A 1 155 ? -17.428 -7.626 7.020 1.00 49.00 155 VAL A C 1
ATOM 1175 O O . VAL A 1 155 ? -17.044 -8.775 7.248 1.00 49.00 155 VAL A O 1
ATOM 1178 N N . PRO A 1 156 ? -18.219 -7.324 5.972 1.00 52.59 156 PRO A N 1
ATOM 1179 C CA . PRO A 1 156 ? -18.595 -8.308 4.964 1.00 52.59 156 PRO A CA 1
ATOM 1180 C C . PRO A 1 156 ? -17.355 -8.926 4.328 1.00 52.59 156 PRO A C 1
ATOM 1182 O O . PRO A 1 156 ? -16.317 -8.271 4.224 1.00 52.59 156 PRO A O 1
ATOM 1185 N N . ASP A 1 157 ? -17.495 -10.166 3.861 1.00 65.12 157 ASP A N 1
ATOM 1186 C CA . ASP A 1 157 ? -16.484 -10.793 3.014 1.00 65.12 157 ASP A CA 1
ATOM 1187 C C . ASP A 1 157 ? -16.128 -9.824 1.897 1.00 65.12 157 ASP A C 1
ATOM 1189 O O . ASP A 1 157 ? -17.023 -9.308 1.215 1.00 65.12 157 ASP A O 1
ATOM 1193 N N . VAL A 1 158 ? -14.832 -9.529 1.774 1.00 75.88 158 VAL A N 1
ATOM 1194 C CA . VAL A 1 158 ? -14.353 -8.636 0.727 1.00 75.88 158 VAL A CA 1
ATOM 1195 C C . VAL A 1 158 ? -14.810 -9.228 -0.594 1.00 75.88 158 VAL A C 1
ATOM 1197 O O . VAL A 1 158 ? -14.478 -10.357 -0.943 1.00 75.88 158 VAL A O 1
ATOM 1200 N N . GLN A 1 159 ? -15.664 -8.479 -1.284 1.00 86.62 159 GLN A N 1
ATOM 1201 C CA . GLN A 1 159 ? -16.055 -8.809 -2.640 1.00 86.62 159 GLN A CA 1
ATOM 1202 C C . GLN A 1 159 ? -15.084 -8.089 -3.547 1.00 86.62 159 GLN A C 1
ATOM 1204 O O . GLN A 1 159 ? -15.212 -6.888 -3.780 1.00 86.62 159 GLN A O 1
ATOM 1209 N N . ASP A 1 160 ? -14.106 -8.823 -4.031 1.00 90.44 160 ASP A N 1
ATOM 1210 C CA . ASP A 1 160 ? -13.141 -8.361 -5.003 1.00 90.44 160 ASP A CA 1
ATOM 1211 C C . ASP A 1 160 ? -13.094 -9.327 -6.179 1.00 90.44 160 ASP A C 1
ATOM 1213 O O . ASP A 1 160 ? -13.775 -10.357 -6.208 1.00 90.44 160 ASP A O 1
ATOM 1217 N N . SER A 1 161 ? -12.337 -8.936 -7.193 1.00 91.62 161 SER A N 1
ATOM 1218 C CA . SER A 1 161 ? -12.127 -9.789 -8.346 1.00 91.62 161 SER A CA 1
ATOM 1219 C C . SER A 1 161 ? -10.666 -10.046 -8.664 1.00 91.62 161 SER A C 1
ATOM 1221 O O . SER A 1 161 ? -10.349 -11.148 -9.106 1.00 91.62 161 SER A O 1
ATOM 1223 N N . PHE A 1 162 ? -9.782 -9.063 -8.498 1.00 89.81 162 PHE A N 1
ATOM 1224 C CA . PHE A 1 162 ? -8.370 -9.200 -8.869 1.00 89.81 162 PHE A CA 1
ATOM 1225 C C . PHE A 1 162 ? -8.135 -9.817 -10.265 1.00 89.81 162 PHE A C 1
ATOM 1227 O O . PHE A 1 162 ? -7.203 -10.590 -10.466 1.00 89.81 162 PHE A O 1
ATOM 1234 N N . GLY A 1 163 ? -8.977 -9.480 -11.249 1.00 89.31 163 GLY A N 1
ATOM 1235 C CA . GLY A 1 163 ? -8.846 -9.973 -12.624 1.00 89.31 163 GLY A CA 1
ATOM 1236 C C . GLY A 1 163 ? -9.749 -11.163 -12.976 1.00 89.31 163 GLY A C 1
ATOM 1237 O O . GLY A 1 163 ? -9.937 -11.466 -14.157 1.00 89.31 163 GLY A O 1
ATOM 1238 N N . THR A 1 164 ? -10.370 -11.817 -11.994 1.00 86.12 164 THR A N 1
ATOM 1239 C CA . THR A 1 164 ? -11.143 -13.059 -12.207 1.00 86.12 164 THR A CA 1
ATOM 1240 C C . THR A 1 164 ? -12.526 -12.846 -12.839 1.00 86.12 164 THR A C 1
ATOM 1242 O O . THR A 1 164 ? -13.055 -13.730 -13.512 1.00 86.12 164 THR A O 1
ATOM 1245 N N . ALA A 1 165 ? -13.116 -11.662 -12.692 1.00 89.81 165 ALA A N 1
ATOM 1246 C CA . ALA A 1 165 ? -14.511 -11.374 -12.989 1.00 89.81 165 ALA A CA 1
ATOM 1247 C C . ALA A 1 165 ? -14.694 -9.936 -13.488 1.00 89.81 165 ALA A C 1
ATOM 1249 O O . ALA A 1 165 ? -14.051 -8.990 -13.036 1.00 89.81 165 ALA A O 1
ATOM 1250 N N . ALA A 1 166 ? -15.626 -9.763 -14.424 1.00 93.12 166 ALA A N 1
ATOM 1251 C CA . ALA A 1 166 ? -16.074 -8.435 -14.819 1.00 93.12 166 ALA A CA 1
ATOM 1252 C C . ALA A 1 166 ? -16.771 -7.732 -13.638 1.00 93.12 166 ALA A C 1
ATOM 1254 O O . ALA A 1 166 ? -17.368 -8.412 -12.793 1.00 93.12 166 ALA A O 1
ATOM 1255 N N . PRO A 1 167 ? -16.736 -6.391 -13.579 1.00 93.75 167 PRO A N 1
ATOM 1256 C CA . PRO A 1 167 ? -17.509 -5.668 -12.586 1.00 93.75 167 PRO A CA 1
ATOM 1257 C C . PRO A 1 167 ? -19.011 -5.923 -12.805 1.00 93.75 167 PRO A C 1
ATOM 1259 O O . PRO A 1 167 ? -19.441 -6.178 -13.937 1.00 93.75 167 PRO A O 1
ATOM 1262 N N . PRO A 1 168 ? -19.839 -5.856 -11.747 1.00 94.25 168 PRO A N 1
ATOM 1263 C CA . PRO A 1 168 ? -21.285 -6.006 -11.866 1.00 94.25 168 PRO A CA 1
ATOM 1264 C C . PRO A 1 168 ? -21.890 -5.074 -12.923 1.00 94.25 168 PRO A C 1
ATOM 1266 O O . PRO A 1 168 ? -21.463 -3.927 -13.076 1.00 94.25 168 PRO A O 1
ATOM 1269 N N . THR A 1 169 ? -22.914 -5.549 -13.635 1.00 91.38 169 THR A N 1
ATOM 1270 C CA . THR A 1 169 ? -23.590 -4.776 -14.687 1.00 91.38 169 THR A CA 1
ATOM 1271 C C . THR A 1 169 ? -24.077 -3.423 -14.164 1.00 91.38 169 THR A C 1
ATOM 1273 O O . THR A 1 169 ? -24.714 -3.353 -13.117 1.00 91.38 169 THR A O 1
ATOM 1276 N N . GLY A 1 170 ? -23.791 -2.352 -14.911 1.00 84.94 170 GLY A N 1
ATOM 1277 C CA . GLY A 1 170 ? -24.151 -0.980 -14.537 1.00 84.94 170 GLY A CA 1
ATOM 1278 C C . GLY A 1 170 ? -23.140 -0.278 -13.624 1.00 84.94 170 GLY A C 1
ATOM 1279 O O . GLY A 1 170 ? -23.375 0.868 -13.254 1.00 84.94 170 GLY A O 1
ATOM 1280 N N . THR A 1 171 ? -22.022 -0.926 -13.276 1.00 87.94 171 THR A N 1
ATOM 1281 C CA . THR A 1 171 ? -20.919 -0.269 -12.559 1.00 87.94 171 THR A CA 1
ATOM 1282 C C . THR A 1 171 ? -20.317 0.846 -13.412 1.00 87.94 171 THR A C 1
ATOM 1284 O O . THR A 1 171 ? -19.962 0.629 -14.569 1.00 87.94 171 THR A O 1
ATOM 1287 N N . THR A 1 172 ? -20.160 2.026 -12.815 1.00 82.69 172 THR A N 1
ATOM 1288 C CA . THR A 1 172 ? -19.424 3.161 -13.379 1.00 82.69 172 THR A CA 1
ATOM 1289 C C . THR A 1 172 ? -18.297 3.530 -12.429 1.00 82.69 172 THR A C 1
ATOM 1291 O O . THR A 1 172 ? -18.558 3.862 -11.271 1.00 82.69 172 THR A O 1
ATOM 1294 N N . PHE A 1 173 ? -17.059 3.475 -12.909 1.00 85.19 173 PHE A N 1
ATOM 1295 C CA . PHE A 1 173 ? -15.908 3.906 -12.125 1.00 85.19 173 PHE A CA 1
ATOM 1296 C C . PHE A 1 173 ? -15.785 5.429 -12.142 1.00 85.19 173 PHE A C 1
ATOM 1298 O O . PHE A 1 173 ? -16.053 6.070 -13.158 1.00 85.19 173 PHE A O 1
ATOM 1305 N N . ALA A 1 174 ? -15.430 5.997 -10.990 1.00 70.81 174 ALA A N 1
ATOM 1306 C CA . ALA A 1 174 ? -15.300 7.440 -10.822 1.00 70.81 174 ALA A CA 1
ATOM 1307 C C . ALA A 1 174 ? -14.030 7.997 -11.475 1.00 70.81 174 ALA A C 1
ATOM 1309 O O . ALA A 1 174 ? -13.985 9.189 -11.748 1.00 70.81 174 ALA A O 1
ATOM 1310 N N . ASP A 1 175 ? -13.028 7.151 -11.703 1.00 73.75 175 ASP A N 1
ATOM 1311 C CA . ASP A 1 175 ? -11.752 7.446 -12.340 1.00 73.75 175 ASP A CA 1
ATOM 1312 C C . ASP A 1 175 ? -11.696 6.889 -13.772 1.00 73.75 175 ASP A C 1
ATOM 1314 O O . ASP A 1 175 ? -12.379 5.924 -14.135 1.00 73.75 175 ASP A O 1
ATOM 1318 N N . THR A 1 176 ? -10.867 7.514 -14.610 1.00 72.31 176 THR A N 1
ATOM 1319 C CA . THR A 1 176 ? -10.712 7.115 -16.015 1.00 72.31 176 THR A CA 1
ATOM 1320 C C . THR A 1 176 ? -9.397 6.366 -16.204 1.00 72.31 176 THR A C 1
ATOM 1322 O O . THR A 1 176 ? -8.339 6.874 -15.838 1.00 72.31 176 THR A O 1
ATOM 1325 N N . TYR A 1 177 ? -9.449 5.186 -16.827 1.00 80.56 177 TYR A N 1
ATOM 1326 C CA . TYR A 1 177 ? -8.270 4.521 -17.383 1.00 80.56 177 TYR A CA 1
ATOM 1327 C C . TYR A 1 177 ? -8.337 4.551 -18.909 1.00 80.56 177 TYR A C 1
ATOM 1329 O O . TYR A 1 177 ? -9.209 3.924 -19.521 1.00 80.56 177 TYR A O 1
ATOM 1337 N N . THR A 1 178 ? -7.393 5.271 -19.510 1.00 83.94 178 THR A N 1
ATOM 1338 C CA . THR A 1 178 ? -7.257 5.392 -20.962 1.00 83.94 178 THR A CA 1
ATOM 1339 C C . THR A 1 178 ? -5.972 4.685 -21.387 1.00 83.94 178 THR A C 1
ATOM 1341 O O . THR A 1 178 ? -4.900 5.280 -21.255 1.00 83.94 178 THR A O 1
ATOM 1344 N N . PRO A 1 179 ? -6.046 3.432 -21.869 1.00 84.50 179 PRO A N 1
ATOM 1345 C CA . PRO A 1 179 ? -4.854 2.669 -22.209 1.00 84.50 179 PRO A CA 1
ATOM 1346 C C . PRO A 1 179 ? -4.091 3.290 -23.378 1.00 84.50 179 PRO A C 1
ATOM 1348 O O . PRO A 1 179 ? -4.671 3.723 -24.380 1.00 84.50 179 PRO A O 1
ATOM 1351 N N . GLY A 1 180 ? -2.767 3.290 -23.262 1.00 82.38 180 GLY A N 1
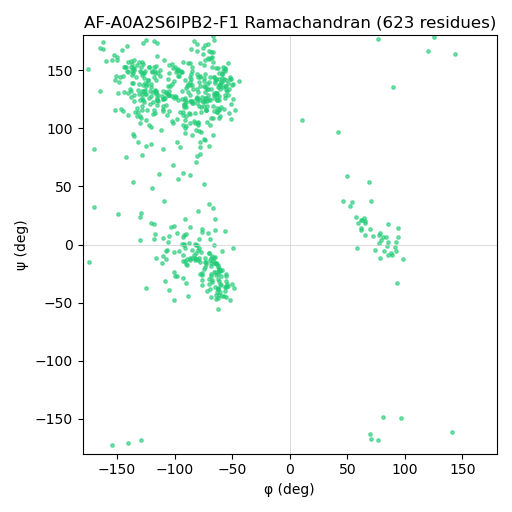ATOM 1352 C CA . GLY A 1 180 ? -1.861 3.592 -24.359 1.00 82.38 180 GLY A CA 1
ATOM 1353 C C . GLY A 1 180 ? -1.868 2.512 -25.448 1.00 82.38 180 GLY A C 1
ATOM 1354 O O . GLY A 1 180 ? -2.331 1.386 -25.265 1.00 82.38 180 GLY A O 1
ATOM 1355 N N . SER A 1 181 ? -1.306 2.836 -26.615 1.00 81.75 181 SER A N 1
ATOM 1356 C CA . SER A 1 181 ? -1.130 1.857 -27.696 1.00 81.75 181 SER A CA 1
ATOM 1357 C C . SER A 1 181 ? -0.265 0.678 -27.231 1.00 81.75 181 SER A C 1
ATOM 1359 O O . SER A 1 181 ? 0.916 0.863 -26.949 1.00 81.75 181 SER A O 1
ATOM 1361 N N . GLY A 1 182 ? -0.832 -0.533 -27.233 1.00 82.69 182 GLY A N 1
ATOM 1362 C CA . GLY A 1 182 ? -0.153 -1.768 -26.818 1.00 82.69 182 GLY A CA 1
ATOM 1363 C C . GLY A 1 182 ? -0.318 -2.132 -25.337 1.00 82.69 182 GLY A C 1
ATOM 1364 O O . GLY A 1 182 ? 0.171 -3.185 -24.930 1.00 82.69 182 GLY A O 1
ATOM 1365 N N . GLU A 1 183 ? -1.008 -1.303 -24.551 1.00 89.50 183 GLU A N 1
ATOM 1366 C CA . GLU A 1 183 ? -1.384 -1.617 -23.169 1.00 89.50 183 GLU A CA 1
ATOM 1367 C C . GLU A 1 183 ? -2.633 -2.515 -23.109 1.00 89.50 183 GLU A C 1
ATOM 1369 O O . GLU A 1 183 ? -3.332 -2.714 -24.108 1.00 89.50 183 GLU A O 1
ATOM 1374 N N . CYS A 1 184 ? -2.905 -3.082 -21.931 1.00 93.44 184 CYS A N 1
ATOM 1375 C CA . CYS A 1 184 ? -4.128 -3.837 -21.669 1.00 93.44 184 CYS A CA 1
ATOM 1376 C C . CYS A 1 184 ? -5.376 -2.972 -21.905 1.00 93.44 184 CYS A C 1
ATOM 1378 O O . CYS A 1 184 ? -5.375 -1.776 -21.623 1.00 93.44 184 CYS A O 1
ATOM 1380 N N . SER A 1 185 ? -6.475 -3.569 -22.369 1.00 94.38 185 SER A N 1
ATOM 1381 C CA . SER A 1 185 ? -7.716 -2.813 -22.574 1.00 94.38 185 SER A CA 1
ATOM 1382 C C . SER A 1 185 ? -8.349 -2.351 -21.258 1.00 94.38 185 SER A C 1
ATOM 1384 O O . SER A 1 185 ? -8.142 -2.942 -20.194 1.00 94.38 185 SER A O 1
ATOM 1386 N N . THR A 1 186 ? -9.223 -1.342 -21.339 1.00 93.38 186 THR A N 1
ATOM 1387 C CA . THR A 1 186 ? -10.079 -0.938 -20.213 1.00 93.38 186 THR A CA 1
ATOM 1388 C C . THR A 1 186 ? -10.911 -2.110 -19.691 1.00 93.38 186 THR A C 1
ATOM 1390 O O . THR A 1 186 ? -11.052 -2.257 -18.487 1.00 93.38 186 THR A O 1
ATOM 1393 N N . ALA A 1 187 ? -11.388 -3.012 -20.557 1.00 92.75 187 ALA A N 1
ATOM 1394 C CA . ALA A 1 187 ? -12.146 -4.186 -20.123 1.00 92.75 187 ALA A CA 1
ATOM 1395 C C . ALA A 1 187 ? -11.307 -5.159 -19.274 1.00 92.75 187 ALA A C 1
ATOM 1397 O O . ALA A 1 187 ? -11.828 -5.747 -18.327 1.00 92.75 187 ALA A O 1
ATOM 1398 N N . THR A 1 188 ? -10.021 -5.326 -19.595 1.00 95.50 188 THR A N 1
ATOM 1399 C CA . THR A 1 188 ? -9.072 -6.093 -18.773 1.00 95.50 188 THR A CA 1
ATOM 1400 C C . THR A 1 188 ? -8.800 -5.385 -17.451 1.00 95.50 188 THR A C 1
ATOM 1402 O O . THR A 1 188 ? -8.840 -6.014 -16.396 1.00 95.50 188 THR A O 1
ATOM 1405 N N . HIS A 1 189 ? -8.574 -4.072 -17.496 1.00 94.50 189 HIS A N 1
ATOM 1406 C CA . HIS A 1 189 ? -8.321 -3.264 -16.307 1.00 94.50 189 HIS A CA 1
ATOM 1407 C C . HIS A 1 189 ? -9.500 -3.288 -15.331 1.00 94.50 189 HIS A C 1
ATOM 1409 O O . HIS A 1 189 ? -9.326 -3.429 -14.122 1.00 94.50 189 HIS A O 1
ATOM 1415 N N . ASP A 1 190 ? -10.715 -3.162 -15.844 1.00 94.62 190 ASP A N 1
ATOM 1416 C CA . ASP A 1 190 ? -11.934 -3.041 -15.051 1.00 94.62 190 ASP A CA 1
ATOM 1417 C C . ASP A 1 190 ? -12.270 -4.322 -14.280 1.00 94.62 190 ASP A C 1
ATOM 1419 O O . ASP A 1 190 ? -13.131 -4.286 -13.406 1.00 94.62 190 ASP A O 1
ATOM 1423 N N . ARG A 1 191 ? -11.580 -5.443 -14.547 1.00 94.94 191 ARG A N 1
ATOM 1424 C CA . ARG A 1 191 ? -11.657 -6.670 -13.734 1.00 94.94 191 ARG A CA 1
ATOM 1425 C C . ARG A 1 191 ? -10.931 -6.571 -12.393 1.00 94.94 191 ARG A C 1
ATOM 1427 O O . ARG A 1 191 ? -11.099 -7.436 -11.538 1.00 94.94 191 ARG A O 1
ATOM 1434 N N . TYR A 1 192 ? -10.128 -5.538 -12.183 1.00 94.88 192 TYR A N 1
ATOM 1435 C CA . TYR A 1 192 ? -9.454 -5.288 -10.914 1.00 94.88 192 TYR A CA 1
ATOM 1436 C C . TYR A 1 192 ? -10.283 -4.319 -10.083 1.00 94.88 192 TYR A C 1
ATOM 1438 O O . TYR A 1 192 ? -10.082 -3.105 -10.100 1.00 94.88 192 TYR A O 1
ATOM 1446 N N . TRP A 1 193 ? -11.259 -4.875 -9.371 1.00 95.06 193 TRP A N 1
ATOM 1447 C CA . TRP A 1 193 ? -12.204 -4.112 -8.568 1.00 95.06 193 TRP A CA 1
ATOM 1448 C C . TRP A 1 193 ? -12.416 -4.731 -7.188 1.00 95.06 193 TRP A C 1
ATOM 1450 O O . TRP A 1 193 ? -12.166 -5.918 -6.972 1.00 95.06 193 TRP A O 1
ATOM 1460 N N . THR A 1 194 ? -12.896 -3.905 -6.259 1.00 92.88 194 THR A N 1
ATOM 1461 C CA . THR A 1 194 ? -13.356 -4.307 -4.926 1.00 92.88 194 THR A CA 1
ATOM 1462 C C . THR A 1 194 ? -14.612 -3.523 -4.547 1.00 92.88 194 THR A C 1
ATOM 1464 O O . THR A 1 194 ? -14.802 -2.379 -4.973 1.00 92.88 194 THR A O 1
ATOM 1467 N N . ARG A 1 195 ? -15.506 -4.135 -3.771 1.00 89.44 195 ARG A N 1
ATOM 1468 C CA . ARG A 1 195 ? -16.708 -3.483 -3.257 1.00 89.44 195 ARG A CA 1
ATOM 1469 C C . ARG A 1 195 ? -16.386 -2.757 -1.954 1.00 89.44 195 ARG A C 1
ATOM 1471 O O . ARG A 1 195 ? -15.932 -3.368 -0.991 1.00 89.44 195 ARG A O 1
ATOM 1478 N N . GLY A 1 196 ? -16.657 -1.457 -1.923 1.00 86.69 196 GLY A N 1
ATOM 1479 C CA . GLY A 1 196 ? -16.529 -0.630 -0.731 1.00 86.69 196 GLY A CA 1
ATOM 1480 C C . GLY A 1 196 ? -17.588 -0.947 0.328 1.00 86.69 196 GLY A C 1
ATOM 1481 O O . GLY A 1 196 ? -18.603 -1.596 0.068 1.00 86.69 196 GLY A O 1
ATOM 1482 N N . SER A 1 197 ? -17.371 -0.436 1.541 1.00 81.00 197 SER A N 1
ATOM 1483 C CA . SER A 1 197 ? -18.312 -0.566 2.666 1.00 81.00 197 SER A CA 1
ATOM 1484 C C . SER A 1 197 ? -19.619 0.215 2.480 1.00 81.00 197 SER A C 1
ATOM 1486 O O . SER A 1 197 ? -20.572 0.013 3.226 1.00 81.00 197 SER A O 1
ATOM 1488 N N . ASP A 1 198 ? -19.675 1.091 1.484 1.00 81.81 198 ASP A N 1
ATOM 1489 C CA . ASP A 1 198 ? -20.867 1.800 1.018 1.00 81.81 198 ASP A CA 1
ATOM 1490 C C . A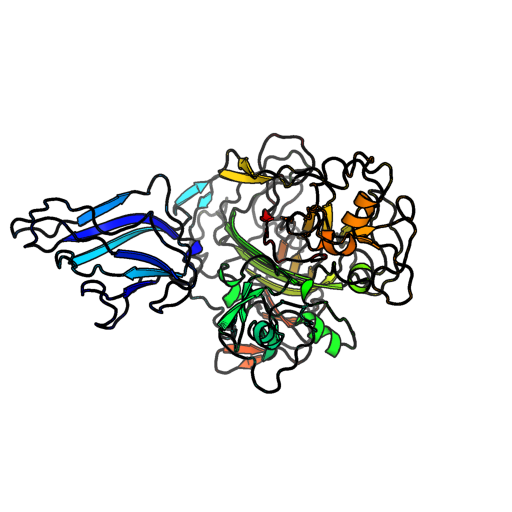SP A 1 198 ? -21.656 1.006 -0.042 1.00 81.81 198 ASP A C 1
ATOM 1492 O O . ASP A 1 198 ? -22.667 1.479 -0.556 1.00 81.81 198 ASP A O 1
ATOM 1496 N N . GLY A 1 199 ? -21.198 -0.202 -0.387 1.00 83.56 199 GLY A N 1
ATO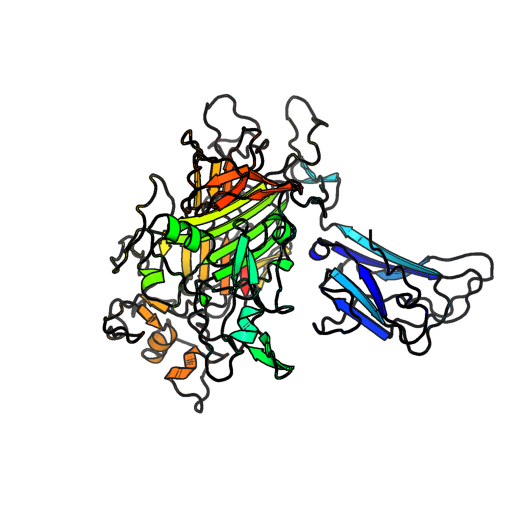M 1497 C CA . GLY A 1 199 ? -21.820 -1.073 -1.377 1.00 83.56 199 GLY A CA 1
ATOM 1498 C C . GLY A 1 199 ? -21.456 -0.751 -2.828 1.00 83.56 199 GLY A C 1
ATOM 1499 O O . GLY A 1 199 ? -21.816 -1.537 -3.708 1.00 83.56 199 GLY A O 1
ATOM 1500 N N . HIS A 1 200 ? -20.721 0.331 -3.100 1.00 87.75 200 HIS A N 1
ATOM 1501 C CA . HIS A 1 200 ? -20.269 0.674 -4.448 1.00 87.75 200 HIS A CA 1
ATOM 1502 C C . HIS A 1 200 ? -19.069 -0.174 -4.876 1.00 87.75 200 HIS A C 1
ATOM 1504 O O . HIS A 1 200 ? -18.336 -0.715 -4.051 1.00 87.75 200 HIS A O 1
ATOM 1510 N N . VAL A 1 201 ? -18.882 -0.315 -6.188 1.00 91.81 201 VAL A N 1
ATOM 1511 C CA . VAL A 1 201 ? -17.745 -1.031 -6.773 1.00 91.81 201 VAL A CA 1
ATOM 1512 C C . VAL A 1 201 ? -16.710 -0.010 -7.217 1.00 91.81 201 VAL A C 1
ATOM 1514 O O . VAL A 1 201 ? -17.027 0.923 -7.950 1.00 91.81 201 VAL A O 1
ATOM 1517 N N . TYR A 1 202 ? -15.479 -0.211 -6.769 1.00 92.38 202 TYR A N 1
ATOM 1518 C CA . TYR A 1 202 ? -14.343 0.660 -7.032 1.00 92.38 202 TYR A CA 1
ATOM 1519 C C . TYR A 1 202 ? -13.271 -0.113 -7.772 1.00 92.38 202 TYR A C 1
ATOM 1521 O O . TYR A 1 202 ? -13.109 -1.314 -7.534 1.00 92.38 202 TYR A O 1
ATOM 1529 N N . ARG A 1 203 ? -12.494 0.574 -8.616 1.00 93.62 203 ARG A N 1
ATOM 1530 C CA . ARG A 1 203 ? -11.220 0.009 -9.059 1.00 93.62 203 ARG A CA 1
ATOM 1531 C C . ARG A 1 203 ? -10.363 -0.280 -7.825 1.00 93.62 203 ARG A C 1
ATOM 1533 O O . ARG A 1 203 ? -10.530 0.326 -6.762 1.00 93.62 203 ARG A O 1
ATOM 1540 N N . SER A 1 204 ? -9.472 -1.246 -7.948 1.00 94.00 204 SER A N 1
ATOM 1541 C CA . SER A 1 204 ? -8.541 -1.617 -6.889 1.00 94.00 204 SER A CA 1
ATOM 1542 C C . SER A 1 204 ? -7.176 -1.927 -7.489 1.00 94.00 204 SER A C 1
ATOM 1544 O O . SER A 1 204 ? -6.929 -1.671 -8.665 1.00 94.00 204 SER A O 1
ATOM 1546 N N . TRP A 1 205 ? -6.280 -2.462 -6.667 1.00 94.88 205 TRP A N 1
ATOM 1547 C CA . TRP A 1 205 ? -4.941 -2.833 -7.091 1.00 94.88 205 TRP A CA 1
ATOM 1548 C C . TRP A 1 205 ? -4.976 -3.883 -8.210 1.00 94.88 205 TRP A C 1
ATOM 1550 O O . TRP A 1 205 ? -5.751 -4.842 -8.163 1.00 94.88 205 TRP A O 1
ATOM 1560 N N . HIS A 1 206 ? -4.079 -3.720 -9.179 1.00 93.69 206 HIS A N 1
ATOM 1561 C CA . HIS A 1 206 ? -3.790 -4.700 -10.215 1.00 93.69 206 HIS A CA 1
ATOM 1562 C C . HIS A 1 206 ? -2.274 -4.953 -10.296 1.00 93.69 206 HIS A C 1
ATOM 1564 O O . HIS A 1 206 ? -1.480 -4.053 -9.995 1.00 93.69 206 HIS A O 1
ATOM 1570 N N . PRO A 1 207 ? -1.836 -6.144 -10.742 1.00 90.94 207 PRO A N 1
ATOM 1571 C CA . PRO A 1 207 ? -0.441 -6.368 -11.093 1.00 90.94 207 PRO A CA 1
ATOM 1572 C C . PRO A 1 207 ? -0.075 -5.540 -12.330 1.00 90.94 207 PRO A C 1
ATOM 1574 O O . PRO A 1 207 ? -0.933 -5.209 -13.141 1.00 90.94 207 PRO A O 1
ATOM 1577 N N . VAL A 1 208 ? 1.207 -5.234 -12.530 1.00 86.88 208 VAL A N 1
ATOM 1578 C CA . VAL A 1 208 ? 1.678 -4.443 -13.691 1.00 86.88 208 VAL A CA 1
ATOM 1579 C C . VAL A 1 208 ? 1.376 -5.129 -15.032 1.00 86.88 208 VAL A C 1
ATOM 1581 O O . VAL A 1 208 ? 1.174 -4.474 -16.062 1.00 86.88 208 VAL A O 1
ATOM 1584 N N . ARG A 1 209 ? 1.372 -6.464 -15.023 1.00 88.19 209 ARG A N 1
ATOM 1585 C CA . ARG A 1 209 ? 1.128 -7.320 -16.182 1.00 88.19 209 ARG A CA 1
ATOM 1586 C C . ARG A 1 209 ? 0.050 -8.333 -15.865 1.00 88.19 209 ARG A C 1
ATOM 1588 O O . ARG A 1 209 ? -0.029 -8.831 -14.746 1.00 88.19 209 ARG A O 1
ATOM 1595 N N . THR A 1 210 ? -0.735 -8.656 -16.878 1.00 92.19 210 THR A N 1
ATOM 1596 C CA . THR A 1 210 ? -1.791 -9.658 -16.789 1.00 92.19 210 THR A CA 1
ATOM 1597 C C . THR A 1 210 ? -2.073 -10.251 -18.166 1.00 92.19 210 THR A C 1
ATOM 1599 O O . THR A 1 210 ? -1.358 -9.986 -19.135 1.00 92.19 210 THR A O 1
ATOM 1602 N N . THR A 1 211 ? -3.117 -11.063 -18.247 1.00 91.81 211 THR A N 1
ATOM 1603 C CA . THR A 1 211 ? -3.640 -11.633 -19.478 1.00 91.81 211 THR A CA 1
ATOM 1604 C C . THR A 1 211 ? -4.814 -10.797 -19.984 1.00 91.81 211 THR A C 1
ATOM 1606 O O . THR A 1 211 ? -5.805 -10.602 -19.284 1.00 91.81 211 THR A O 1
ATOM 1609 N N . GLU A 1 212 ? -4.716 -10.331 -21.226 1.00 94.12 212 GLU A N 1
ATOM 1610 C CA . GLU A 1 212 ? -5.744 -9.549 -21.902 1.00 94.12 212 GLU A CA 1
ATOM 1611 C C . GLU A 1 212 ? -7.027 -10.366 -22.081 1.00 94.12 212 GLU A C 1
ATOM 1613 O O . GLU A 1 212 ? -7.039 -11.453 -22.678 1.00 94.12 212 GLU A O 1
ATOM 1618 N N . VAL A 1 213 ? -8.136 -9.798 -21.618 1.00 89.75 213 VAL A N 1
ATOM 1619 C CA . VAL A 1 213 ? -9.460 -10.394 -21.751 1.00 89.75 213 VAL A CA 1
ATOM 1620 C C . VAL A 1 213 ? -9.841 -10.450 -23.230 1.00 89.75 213 VAL A C 1
ATOM 1622 O O . VAL A 1 213 ? -9.730 -9.480 -23.971 1.00 89.75 213 VAL A O 1
ATOM 1625 N N . GLY A 1 214 ? -10.292 -11.617 -23.684 1.00 88.75 214 GLY A N 1
ATOM 1626 C CA . GLY A 1 214 ? -10.727 -11.844 -25.065 1.00 88.75 214 GLY A CA 1
ATOM 1627 C C . GLY A 1 214 ? -9.633 -12.371 -25.993 1.00 88.75 214 GLY A C 1
ATOM 1628 O O . GLY A 1 214 ? -9.939 -13.196 -26.850 1.00 88.75 214 GLY A O 1
ATOM 1629 N N . THR A 1 215 ? -8.367 -11.982 -25.803 1.00 92.06 215 THR A N 1
ATOM 1630 C CA . THR A 1 215 ? -7.255 -12.537 -26.605 1.00 92.06 215 THR A CA 1
ATOM 1631 C C . THR A 1 215 ? -6.456 -13.616 -25.880 1.00 92.06 215 THR A C 1
ATOM 1633 O O . THR A 1 215 ? -5.821 -14.435 -26.544 1.00 92.06 215 THR A O 1
ATOM 1636 N N . GLY A 1 216 ? -6.465 -13.627 -24.542 1.00 90.38 216 GLY A N 1
ATOM 1637 C CA . GLY A 1 216 ? -5.687 -14.574 -23.741 1.00 90.38 216 GLY A CA 1
ATOM 1638 C C . GLY A 1 216 ? -4.172 -14.342 -23.803 1.00 90.38 216 GLY A C 1
ATOM 1639 O O . GLY A 1 216 ? -3.404 -15.220 -23.420 1.00 90.38 216 GLY A O 1
ATOM 1640 N N . ARG A 1 217 ? -3.718 -13.195 -24.323 1.00 92.06 217 ARG A N 1
ATOM 1641 C CA . ARG A 1 217 ? -2.292 -12.859 -24.463 1.00 92.06 217 ARG A CA 1
ATOM 1642 C C . ARG A 1 217 ? -1.823 -11.982 -23.312 1.00 92.06 217 ARG A C 1
ATOM 1644 O O . ARG A 1 217 ? -2.593 -11.179 -22.802 1.00 92.06 217 ARG A O 1
ATOM 1651 N N . ALA A 1 218 ? -0.548 -12.087 -22.952 1.00 90.56 218 ALA A N 1
ATOM 1652 C CA . ALA A 1 218 ? 0.051 -11.187 -21.973 1.00 90.56 218 ALA A CA 1
ATOM 1653 C C . ALA A 1 218 ? -0.006 -9.723 -22.452 1.00 90.56 218 ALA A C 1
ATOM 1655 O O . ALA A 1 218 ? 0.279 -9.434 -23.616 1.00 90.56 218 ALA A O 1
ATOM 1656 N N . CYS A 1 219 ? -0.335 -8.815 -21.540 1.00 91.12 219 CYS A N 1
ATOM 1657 C CA . CYS A 1 219 ? -0.342 -7.367 -21.733 1.00 91.12 219 CYS A CA 1
ATOM 1658 C C . CYS A 1 219 ? 0.178 -6.664 -20.463 1.00 91.12 219 CYS A C 1
ATOM 1660 O O . CYS A 1 219 ? 0.378 -7.298 -19.422 1.00 91.12 219 CYS A O 1
ATOM 1662 N N . SER A 1 220 ? 0.414 -5.352 -20.538 1.00 90.62 220 SER A N 1
ATOM 1663 C CA . SER A 1 220 ? 0.736 -4.516 -19.373 1.00 90.62 220 SER A CA 1
ATOM 1664 C C . SER A 1 220 ? -0.156 -3.284 -19.319 1.00 90.62 220 SER A C 1
ATOM 1666 O O . SER A 1 220 ? -0.534 -2.762 -20.361 1.00 90.62 220 SER A O 1
ATOM 1668 N N . PHE A 1 221 ? -0.457 -2.800 -18.116 1.00 88.31 221 PHE A N 1
ATOM 1669 C CA . PHE A 1 221 ? -1.273 -1.601 -17.906 1.00 88.31 221 PHE A CA 1
ATOM 1670 C C . PHE A 1 221 ? -0.522 -0.276 -18.079 1.00 88.31 221 PHE A C 1
ATOM 1672 O O . PHE A 1 221 ? -1.123 0.785 -17.931 1.00 88.31 221 PHE A O 1
ATOM 1679 N N . GLY A 1 222 ? 0.794 -0.308 -18.302 1.00 81.31 222 GLY A N 1
ATOM 1680 C CA . GLY A 1 222 ? 1.608 0.910 -18.381 1.00 81.31 222 GLY A CA 1
ATOM 1681 C C . GLY A 1 222 ? 1.862 1.591 -17.029 1.00 81.31 222 GLY A C 1
ATOM 1682 O O . GLY A 1 222 ? 2.639 2.547 -16.968 1.00 81.31 222 GLY A O 1
ATOM 1683 N N . HIS A 1 223 ? 1.270 1.096 -15.933 1.00 83.31 223 HIS A N 1
ATOM 1684 C CA . HIS A 1 223 ? 1.432 1.655 -14.592 1.00 83.31 223 HIS A CA 1
ATOM 1685 C C . HIS A 1 223 ? 1.412 0.630 -13.451 1.00 83.31 223 HIS A C 1
ATOM 1687 O O . HIS A 1 223 ? 1.119 -0.550 -13.650 1.00 83.31 223 HIS A O 1
ATOM 1693 N N . GLU A 1 224 ? 1.814 1.090 -12.261 1.00 86.44 224 GLU A N 1
ATOM 1694 C CA . GLU A 1 224 ? 1.944 0.298 -11.032 1.00 86.44 224 GLU A CA 1
ATOM 1695 C C . GLU A 1 224 ? 1.158 0.915 -9.872 1.00 86.44 224 GLU A C 1
ATOM 1697 O O . GLU A 1 224 ? 1.038 2.139 -9.786 1.00 86.44 224 GLU A O 1
ATOM 1702 N N . HIS A 1 225 ? 0.669 0.066 -8.967 1.00 89.56 225 HIS A N 1
ATOM 1703 C CA . HIS A 1 225 ? -0.063 0.462 -7.760 1.00 89.56 225 HIS A CA 1
ATOM 1704 C C . HIS A 1 225 ? 0.634 0.051 -6.462 1.00 89.56 225 HIS A C 1
ATOM 1706 O O . HIS A 1 225 ? 0.004 0.027 -5.411 1.00 89.56 225 HIS A O 1
ATOM 1712 N N . GLY A 1 226 ? 1.922 -0.261 -6.499 1.00 87.81 226 GLY A N 1
ATOM 1713 C CA . GLY A 1 226 ? 2.710 -0.679 -5.352 1.00 87.81 226 GLY A CA 1
ATOM 1714 C C . GLY A 1 226 ? 2.547 -2.157 -4.996 1.00 87.81 226 GLY A C 1
ATOM 1715 O O . GLY A 1 226 ? 2.352 -3.007 -5.868 1.00 87.81 226 GLY A O 1
ATOM 1716 N N . ASP A 1 227 ? 2.654 -2.459 -3.704 1.00 86.62 227 ASP A N 1
ATOM 1717 C CA . ASP A 1 227 ? 2.614 -3.820 -3.166 1.00 86.62 227 ASP A CA 1
ATOM 1718 C C . ASP A 1 227 ? 1.246 -4.487 -3.400 1.00 86.62 227 ASP A C 1
ATOM 1720 O O . ASP A 1 227 ? 0.206 -3.846 -3.249 1.00 86.62 227 ASP A O 1
ATOM 1724 N N . ASP A 1 228 ? 1.236 -5.791 -3.704 1.00 88.94 228 ASP A N 1
ATOM 1725 C CA . ASP A 1 228 ? -0.004 -6.576 -3.770 1.00 88.94 228 ASP A CA 1
ATOM 1726 C C . ASP A 1 228 ? -0.665 -6.623 -2.380 1.00 88.94 228 ASP A C 1
ATOM 1728 O O . ASP A 1 228 ? -0.105 -7.236 -1.455 1.00 88.94 228 ASP A O 1
ATOM 1732 N N . PRO A 1 229 ? -1.852 -6.011 -2.196 1.00 90.38 229 PRO A N 1
ATOM 1733 C CA . PRO A 1 229 ? -2.479 -5.914 -0.888 1.00 90.38 229 PRO A CA 1
ATOM 1734 C C . PRO A 1 229 ? -2.857 -7.282 -0.314 1.00 90.38 229 PRO A C 1
ATOM 1736 O O . PRO A 1 229 ? -2.861 -7.425 0.908 1.00 90.38 229 PRO A O 1
ATOM 1739 N N . ARG A 1 230 ? -3.095 -8.302 -1.155 1.00 83.31 230 ARG A N 1
ATOM 1740 C CA . ARG A 1 230 ? -3.473 -9.667 -0.732 1.00 83.31 230 ARG A CA 1
ATOM 1741 C C . ARG A 1 230 ? -2.393 -10.346 0.105 1.00 83.31 230 ARG A C 1
ATOM 1743 O O . ARG A 1 230 ? -2.663 -11.295 0.834 1.00 83.31 230 ARG A O 1
ATOM 1750 N N . THR A 1 231 ? -1.159 -9.854 0.022 1.00 81.00 231 THR A N 1
ATOM 1751 C CA . THR A 1 231 ? -0.048 -10.341 0.845 1.00 81.00 231 THR A CA 1
ATOM 1752 C C . THR A 1 231 ? -0.156 -9.899 2.306 1.00 81.00 231 THR A C 1
ATOM 1754 O O . THR A 1 231 ? 0.537 -10.454 3.163 1.00 81.00 231 THR A O 1
ATOM 1757 N N . SER A 1 232 ? -1.006 -8.913 2.620 1.00 82.19 232 SER A N 1
ATOM 1758 C CA . SER A 1 232 ? -1.259 -8.440 3.980 1.00 82.19 232 SER A CA 1
ATOM 1759 C C . SER A 1 232 ? -2.409 -9.204 4.640 1.00 82.19 232 SER A C 1
ATOM 1761 O O . SER A 1 232 ? -3.490 -9.287 4.055 1.00 82.19 232 SER A O 1
ATOM 1763 N N . PRO A 1 233 ? -2.269 -9.641 5.907 1.00 74.12 233 PRO A N 1
ATOM 1764 C CA . PRO A 1 233 ? -3.408 -10.148 6.668 1.00 74.12 233 PRO A CA 1
ATOM 1765 C C . PRO A 1 233 ? -4.452 -9.053 6.949 1.00 74.12 233 PRO A C 1
ATOM 1767 O O . PRO A 1 233 ? -5.562 -9.358 7.376 1.00 74.12 233 PRO A O 1
ATOM 1770 N N . LEU A 1 234 ? -4.120 -7.778 6.704 1.00 84.00 234 LEU A N 1
ATOM 1771 C CA . LEU A 1 234 ? -5.042 -6.660 6.878 1.00 84.00 234 LEU A CA 1
ATOM 1772 C C . LEU A 1 234 ? -5.987 -6.448 5.700 1.00 84.00 234 LEU A C 1
ATOM 1774 O O . LEU A 1 234 ? -6.931 -5.686 5.860 1.00 84.00 234 LEU A O 1
ATOM 1778 N N . TYR A 1 235 ? -5.770 -7.088 4.548 1.00 84.00 235 TYR A N 1
ATOM 1779 C CA . TYR A 1 235 ? -6.575 -6.832 3.352 1.00 84.00 235 TYR A CA 1
ATOM 1780 C C . TYR A 1 235 ? -8.054 -7.181 3.539 1.00 84.00 235 TYR A C 1
ATOM 1782 O O . TYR A 1 235 ? -8.930 -6.332 3.364 1.00 84.00 235 TYR A O 1
ATOM 1790 N N . GLU A 1 236 ? -8.330 -8.425 3.940 1.00 79.25 236 GLU A N 1
ATOM 1791 C CA . GLU A 1 236 ? -9.699 -8.862 4.222 1.00 79.25 236 GLU A CA 1
ATOM 1792 C C . GLU A 1 236 ? -10.281 -8.075 5.402 1.00 79.25 236 GLU A C 1
ATOM 1794 O O . GLU A 1 236 ? -11.424 -7.621 5.374 1.00 79.25 236 GLU A O 1
ATOM 1799 N N . TRP A 1 237 ? -9.457 -7.856 6.428 1.00 78.81 237 TRP A N 1
ATOM 1800 C CA . TRP A 1 237 ? -9.835 -7.148 7.644 1.00 78.81 237 TRP A CA 1
ATOM 1801 C C . TRP A 1 237 ? -10.236 -5.682 7.394 1.00 78.81 237 TRP A C 1
ATOM 1803 O O . TRP A 1 237 ? -11.201 -5.208 7.992 1.00 78.81 237 TRP A O 1
ATOM 1813 N N . SER A 1 238 ? -9.567 -4.972 6.479 1.00 82.94 238 SER A N 1
ATOM 1814 C CA . SER A 1 238 ? -9.867 -3.572 6.143 1.00 82.94 238 SER A CA 1
ATOM 1815 C C . SER A 1 238 ? -11.053 -3.404 5.189 1.00 82.94 238 SER A C 1
ATOM 1817 O O . SER A 1 238 ? -11.393 -2.273 4.814 1.00 82.94 238 SER A O 1
ATOM 1819 N N . GLY A 1 239 ? -11.682 -4.502 4.758 1.00 81.75 239 GLY A N 1
ATOM 1820 C CA . GLY A 1 239 ? -12.726 -4.466 3.738 1.00 81.75 239 GLY A CA 1
ATOM 1821 C C . GLY A 1 239 ? -12.168 -4.146 2.346 1.00 81.75 239 GLY A C 1
ATOM 1822 O O . GLY A 1 239 ? -12.768 -3.355 1.620 1.00 81.75 239 GLY A O 1
ATOM 1823 N N . GLY A 1 240 ? -10.983 -4.668 2.018 1.00 89.00 240 GLY A N 1
ATOM 1824 C CA . GLY A 1 240 ? -10.298 -4.422 0.753 1.00 89.00 240 GLY A CA 1
ATOM 1825 C C . GLY A 1 240 ? -9.622 -3.049 0.659 1.00 89.00 240 GLY A C 1
ATOM 1826 O O . GLY A 1 240 ? -9.477 -2.328 1.653 1.00 89.00 240 GLY A O 1
ATOM 1827 N N . VAL A 1 241 ? -9.202 -2.683 -0.560 1.00 93.38 241 VAL A N 1
ATOM 1828 C CA . VAL A 1 241 ? -8.546 -1.399 -0.881 1.00 93.38 241 VAL A CA 1
ATOM 1829 C C . VAL A 1 241 ? -9.259 -0.722 -2.066 1.00 93.38 241 VAL A C 1
ATOM 1831 O O . VAL A 1 241 ? -8.785 -0.798 -3.202 1.00 93.38 241 VAL A O 1
ATOM 1834 N N . PRO A 1 242 ? -10.432 -0.102 -1.845 1.00 93.25 242 PRO A N 1
ATOM 1835 C CA . PRO A 1 242 ? -11.174 0.594 -2.897 1.00 93.25 242 PRO A CA 1
ATOM 1836 C C . PRO A 1 242 ? -10.505 1.919 -3.274 1.00 93.25 242 PRO A C 1
ATOM 1838 O O . PRO A 1 242 ? -10.301 2.789 -2.428 1.00 93.25 242 PRO A O 1
ATOM 1841 N N . PHE A 1 243 ? -10.168 2.103 -4.544 1.00 93.25 243 PHE A N 1
ATOM 1842 C CA . PHE A 1 243 ? -9.617 3.361 -5.036 1.00 93.25 243 PHE A CA 1
ATOM 1843 C C . PHE A 1 243 ? -10.744 4.369 -5.279 1.00 93.25 243 PHE A C 1
ATOM 1845 O O . PHE A 1 243 ? -11.677 4.099 -6.030 1.00 93.25 243 PHE A O 1
ATOM 1852 N N . GLY A 1 244 ? -10.679 5.521 -4.611 1.00 90.19 244 GLY A N 1
ATOM 1853 C CA . GLY A 1 244 ? -11.624 6.621 -4.760 1.00 90.19 244 GLY A CA 1
ATOM 1854 C C . GLY A 1 244 ? -12.783 6.630 -3.762 1.00 90.19 244 GLY A C 1
ATOM 1855 O O . GLY A 1 244 ? -13.661 7.475 -3.906 1.00 90.19 244 GLY A O 1
ATOM 1856 N N . ILE A 1 245 ? -12.830 5.760 -2.744 1.00 90.50 245 ILE A N 1
ATOM 1857 C CA . ILE A 1 245 ? -13.978 5.707 -1.813 1.00 90.50 245 ILE A CA 1
ATOM 1858 C C . ILE A 1 245 ? -14.141 6.999 -0.993 1.00 90.50 245 ILE A C 1
ATOM 1860 O O . ILE A 1 245 ? -15.246 7.526 -0.865 1.00 90.50 245 ILE A O 1
ATOM 1864 N N . ALA A 1 246 ? -13.049 7.567 -0.478 1.00 91.50 246 ALA A N 1
ATOM 1865 C CA . ALA A 1 246 ? -13.070 8.835 0.245 1.00 91.50 246 ALA A CA 1
ATOM 1866 C C . ALA A 1 246 ? -13.348 10.008 -0.696 1.00 91.50 246 ALA A C 1
ATOM 1868 O O . ALA A 1 246 ? -14.042 10.953 -0.325 1.00 91.50 246 ALA A O 1
ATOM 1869 N N . ASN A 1 247 ? -12.857 9.914 -1.933 1.00 87.94 247 ASN A N 1
ATOM 1870 C CA . ASN A 1 247 ? -13.143 10.892 -2.967 1.00 87.94 247 ASN A CA 1
ATOM 1871 C C . ASN A 1 247 ? -14.641 10.914 -3.315 1.00 87.94 247 ASN A C 1
ATOM 1873 O O . ASN A 1 247 ? -15.269 11.970 -3.303 1.00 87.94 247 ASN A O 1
ATOM 1877 N N . HIS A 1 248 ? -15.243 9.741 -3.516 1.00 87.56 248 HIS A N 1
ATOM 1878 C CA . HIS A 1 248 ? -16.677 9.589 -3.738 1.00 87.56 248 HIS A CA 1
ATOM 1879 C C . HIS A 1 248 ? -17.489 10.139 -2.558 1.00 87.56 248 HIS A C 1
ATOM 1881 O O . HIS A 1 248 ? -18.417 10.911 -2.777 1.00 87.56 248 HIS A O 1
ATOM 1887 N N . SER A 1 249 ? -17.100 9.840 -1.311 1.00 86.88 249 SER A N 1
ATOM 1888 C CA . SER A 1 249 ? -17.714 10.439 -0.112 1.00 86.88 249 SER A CA 1
ATOM 1889 C C . SER A 1 249 ? -17.657 11.975 -0.128 1.00 86.88 249 SER A C 1
ATOM 1891 O O . SER A 1 249 ? -18.632 12.622 0.251 1.00 86.88 249 SER A O 1
ATOM 1893 N N . SER A 1 250 ? -16.575 12.571 -0.639 1.00 84.75 250 SER A N 1
ATOM 1894 C CA . SER A 1 250 ? -16.448 14.029 -0.753 1.00 84.75 250 SER A CA 1
ATOM 1895 C C . SER A 1 250 ? -17.424 14.655 -1.763 1.00 84.75 250 SER A C 1
ATOM 1897 O O . SER A 1 250 ? -17.947 15.740 -1.504 1.00 84.75 250 SER A O 1
ATOM 1899 N N . VAL A 1 251 ? -17.774 13.943 -2.842 1.00 82.44 251 VAL A N 1
ATOM 1900 C CA . VAL A 1 251 ? -18.767 14.398 -3.837 1.00 82.44 251 VAL A CA 1
ATOM 1901 C C . VAL A 1 251 ? -20.147 14.576 -3.212 1.00 82.44 251 VAL A C 1
ATOM 1903 O O . VAL A 1 251 ? -20.830 15.559 -3.501 1.00 82.44 251 VAL A O 1
ATOM 1906 N N . HIS A 1 252 ? -20.538 13.697 -2.285 1.00 74.12 252 HIS A N 1
ATOM 1907 C CA . HIS A 1 252 ? -21.795 13.844 -1.532 1.00 74.12 252 HIS A CA 1
ATOM 1908 C C . HIS A 1 252 ? -21.812 15.089 -0.637 1.00 74.12 252 HIS A C 1
ATOM 1910 O O . HIS A 1 252 ? -22.883 15.603 -0.322 1.00 74.12 252 HIS A O 1
ATOM 1916 N N . ALA A 1 253 ? -20.640 15.599 -0.256 1.00 73.19 253 ALA A N 1
ATOM 1917 C CA . ALA A 1 253 ? -20.485 16.845 0.489 1.00 73.19 253 ALA A CA 1
ATOM 1918 C C . ALA A 1 253 ? -20.329 18.083 -0.421 1.00 73.19 253 ALA A C 1
ATOM 1920 O O . ALA A 1 253 ? -20.015 19.167 0.068 1.00 73.19 253 ALA A O 1
ATOM 1921 N N . GLY A 1 254 ? -20.536 17.941 -1.737 1.00 72.75 254 GLY A N 1
ATOM 1922 C CA . GLY A 1 254 ? -20.381 19.019 -2.717 1.00 72.75 254 GLY A CA 1
ATOM 1923 C C . GLY A 1 254 ? -18.929 19.313 -3.112 1.00 72.75 254 GLY A C 1
ATOM 1924 O O . GLY A 1 254 ? -18.679 20.314 -3.782 1.00 72.75 254 GLY A O 1
ATOM 1925 N N . ASN A 1 255 ? -17.972 18.466 -2.715 1.00 71.56 255 ASN A N 1
ATOM 1926 C CA . ASN A 1 255 ? -16.576 18.580 -3.131 1.00 71.56 255 ASN A CA 1
ATOM 1927 C C . ASN A 1 255 ? -16.333 17.758 -4.406 1.00 71.56 255 ASN A C 1
ATOM 1929 O O . ASN A 1 255 ? -16.507 16.545 -4.417 1.00 71.56 255 ASN A O 1
ATOM 1933 N N . HIS A 1 256 ? -15.903 18.401 -5.489 1.00 64.12 256 HIS A N 1
ATOM 1934 C CA . HIS A 1 256 ? -15.628 17.738 -6.768 1.00 64.12 256 HIS A CA 1
ATOM 1935 C C . HIS A 1 256 ? -14.143 17.410 -6.923 1.00 64.12 256 HIS A C 1
ATOM 1937 O O . HIS A 1 256 ? -13.493 17.828 -7.881 1.00 64.12 256 HIS A O 1
ATOM 1943 N N . ARG A 1 257 ? -13.590 16.664 -5.967 1.00 75.44 257 ARG A N 1
ATOM 1944 C CA . ARG A 1 257 ? -12.238 16.125 -6.102 1.00 75.44 257 ARG A CA 1
ATOM 1945 C C . ARG A 1 257 ? -12.272 14.960 -7.110 1.00 75.44 257 ARG A C 1
ATOM 1947 O O . ARG A 1 257 ? -13.178 14.129 -7.099 1.00 75.44 257 ARG A O 1
ATOM 1954 N N . HIS A 1 258 ? -11.307 14.915 -8.028 1.00 73.38 258 HIS A N 1
ATOM 1955 C CA . HIS A 1 258 ? -11.117 13.795 -8.960 1.00 73.38 258 HIS A CA 1
ATOM 1956 C C . HIS A 1 258 ? -9.660 13.352 -8.936 1.00 73.38 258 HIS A C 1
ATOM 1958 O O . HIS A 1 258 ? -8.793 14.066 -9.427 1.00 73.38 258 HIS A O 1
ATOM 1964 N N . GLU A 1 259 ? -9.390 12.230 -8.280 1.00 80.50 259 GLU A N 1
ATOM 1965 C CA . GLU A 1 259 ? -8.048 11.659 -8.199 1.00 80.50 259 GLU A CA 1
ATOM 1966 C C . GLU A 1 259 ? -7.746 10.797 -9.423 1.00 80.50 259 GLU A C 1
ATOM 1968 O O . GLU A 1 259 ? -8.593 10.018 -9.862 1.00 80.50 259 GLU A O 1
ATOM 1973 N N . ASP A 1 260 ? -6.536 10.938 -9.962 1.00 79.25 260 ASP A N 1
ATOM 1974 C CA . ASP A 1 260 ? -6.093 10.150 -11.104 1.00 79.25 260 ASP A CA 1
ATOM 1975 C C . ASP A 1 260 ? -5.872 8.699 -10.676 1.00 79.25 260 ASP A C 1
ATOM 1977 O O . ASP A 1 260 ? -5.174 8.423 -9.697 1.00 79.25 260 ASP A O 1
ATOM 1981 N N . HIS A 1 261 ? -6.387 7.759 -11.471 1.00 84.25 261 HIS A N 1
ATOM 1982 C CA . HIS A 1 261 ? -6.280 6.331 -11.170 1.00 84.25 261 HIS A CA 1
ATOM 1983 C C . HIS A 1 261 ? -4.831 5.907 -10.879 1.00 84.25 261 HIS A C 1
ATOM 1985 O O . HIS A 1 261 ? -4.528 5.284 -9.858 1.00 84.25 261 HIS A O 1
ATOM 1991 N N . VAL A 1 262 ? -3.910 6.332 -11.749 1.00 82.75 262 VAL A N 1
ATOM 1992 C CA . VAL A 1 262 ? -2.487 5.990 -11.667 1.00 82.75 262 VAL A CA 1
ATOM 1993 C C . VAL A 1 262 ? -1.829 6.483 -10.379 1.00 82.75 262 VAL A C 1
ATOM 1995 O O . VAL A 1 262 ? -0.820 5.921 -9.977 1.00 82.75 262 VAL A O 1
ATOM 1998 N N . GLY A 1 263 ? -2.378 7.481 -9.681 1.00 84.31 263 GLY A N 1
ATOM 1999 C CA . GLY A 1 263 ? -1.792 8.014 -8.450 1.00 84.31 263 GLY A CA 1
ATOM 2000 C C . GLY A 1 263 ? -1.938 7.090 -7.238 1.00 84.31 263 GLY A C 1
ATOM 2001 O O . GLY A 1 263 ? -1.259 7.284 -6.231 1.00 84.31 263 GLY A O 1
ATOM 2002 N N . HIS A 1 264 ? -2.802 6.074 -7.285 1.00 89.12 264 HIS A N 1
ATOM 2003 C CA . HIS A 1 264 ? -3.047 5.191 -6.143 1.00 89.12 264 HIS A CA 1
ATOM 2004 C C . HIS A 1 264 ? -1.903 4.201 -5.911 1.00 89.12 264 HIS A C 1
ATOM 2006 O O . HIS A 1 264 ? -1.626 3.364 -6.762 1.00 89.12 264 HIS A O 1
ATOM 2012 N N . LYS A 1 265 ? -1.262 4.260 -4.739 1.00 90.31 265 LYS A N 1
ATOM 2013 C CA . LYS A 1 265 ? -0.143 3.395 -4.346 1.00 90.31 265 LYS A CA 1
ATOM 2014 C C . LYS A 1 265 ? -0.427 2.684 -3.038 1.00 90.31 265 LYS A C 1
ATOM 2016 O O . LYS A 1 265 ? -0.795 3.317 -2.049 1.00 90.31 265 LYS A O 1
ATOM 2021 N N . VAL A 1 266 ? -0.227 1.377 -3.049 1.00 92.94 266 VAL A N 1
ATOM 2022 C CA . VAL A 1 266 ? -0.415 0.452 -1.941 1.00 92.94 266 VAL A CA 1
ATOM 2023 C C . VAL A 1 266 ? 0.944 0.099 -1.351 1.00 92.94 266 VAL A C 1
ATOM 2025 O O . VAL A 1 266 ? 1.920 -0.124 -2.066 1.00 92.94 266 VAL A O 1
ATOM 2028 N N . PHE A 1 267 ? 0.999 0.055 -0.026 1.00 91.06 267 PHE A N 1
ATOM 2029 C CA . PHE A 1 267 ? 2.179 -0.324 0.733 1.00 91.06 267 PHE A CA 1
ATOM 2030 C C . PHE A 1 267 ? 1.793 -1.368 1.764 1.00 91.06 267 PHE A C 1
ATOM 2032 O O . PHE A 1 267 ? 0.925 -1.127 2.609 1.00 91.06 267 PHE A O 1
ATOM 2039 N N . VAL A 1 268 ? 2.471 -2.509 1.714 1.00 85.50 268 VAL A N 1
ATOM 2040 C CA . VAL A 1 268 ? 2.296 -3.607 2.659 1.00 85.50 268 VAL A CA 1
ATOM 2041 C C . VAL A 1 268 ? 3.583 -3.786 3.441 1.00 85.50 268 VAL A C 1
ATOM 2043 O O . VAL A 1 268 ? 4.650 -4.014 2.874 1.00 85.50 268 VAL A O 1
ATOM 2046 N N . GLN A 1 269 ? 3.488 -3.736 4.765 1.00 84.06 269 GLN A N 1
ATOM 2047 C CA . GLN A 1 269 ? 4.551 -4.193 5.645 1.00 84.06 269 GLN A CA 1
ATOM 2048 C C . GLN A 1 269 ? 3.962 -5.095 6.721 1.00 84.06 269 GLN A C 1
ATOM 2050 O O . GLN A 1 269 ? 3.219 -4.658 7.596 1.00 84.06 269 GLN A O 1
ATOM 2055 N N . ASN A 1 270 ? 4.339 -6.366 6.681 1.00 77.12 270 ASN A N 1
ATOM 2056 C CA . ASN A 1 270 ? 3.875 -7.355 7.641 1.00 77.12 270 ASN A CA 1
ATOM 2057 C C . ASN A 1 270 ? 4.927 -7.635 8.702 1.00 77.12 270 ASN A C 1
ATOM 2059 O O . ASN A 1 270 ? 6.124 -7.565 8.416 1.00 77.12 270 ASN A O 1
ATOM 2063 N N . ASP A 1 271 ? 4.452 -8.023 9.886 1.00 71.69 271 ASP A N 1
ATOM 2064 C CA . ASP A 1 271 ? 5.266 -8.621 10.941 1.00 71.69 271 ASP A CA 1
ATOM 2065 C C . ASP A 1 271 ? 6.485 -7.751 11.310 1.00 71.69 271 ASP A C 1
ATOM 2067 O O . ASP A 1 271 ? 7.579 -8.251 11.558 1.00 71.69 271 ASP A O 1
ATOM 2071 N N . TRP A 1 272 ? 6.349 -6.425 11.310 1.00 73.19 272 TRP A N 1
ATOM 2072 C CA . TRP A 1 272 ? 7.463 -5.533 11.638 1.00 73.19 272 TRP A CA 1
ATOM 2073 C C . TRP A 1 272 ? 7.506 -5.267 13.139 1.00 73.19 272 TRP A C 1
ATOM 2075 O O . TRP A 1 272 ? 6.467 -5.066 13.759 1.00 73.19 272 TRP A O 1
ATOM 2085 N N . GLU A 1 273 ? 8.695 -5.303 13.737 1.00 69.00 273 GLU A N 1
ATOM 2086 C CA . GLU A 1 273 ? 8.867 -5.057 15.169 1.00 69.00 273 GLU A CA 1
ATOM 2087 C C . GLU A 1 273 ? 8.753 -3.560 15.476 1.00 69.00 273 GLU A C 1
ATOM 2089 O O . GLU A 1 273 ? 9.434 -2.733 14.866 1.00 69.00 273 GLU A O 1
ATOM 2094 N N . GLY A 1 274 ? 7.885 -3.211 16.426 1.00 69.00 274 GLY A N 1
ATOM 2095 C CA . GLY A 1 274 ? 7.817 -1.853 16.942 1.00 69.00 274 GLY A CA 1
ATOM 2096 C C . GLY A 1 274 ? 9.107 -1.500 17.680 1.00 69.00 274 GLY A C 1
ATOM 2097 O O . GLY A 1 274 ? 9.707 -2.333 18.361 1.00 69.00 274 GLY A O 1
ATOM 2098 N N . VAL A 1 275 ? 9.552 -0.250 17.583 1.00 63.81 275 VAL A N 1
ATOM 2099 C CA . VAL A 1 275 ? 10.708 0.206 18.359 1.00 63.81 275 VAL A CA 1
ATOM 2100 C C . VAL A 1 275 ? 10.475 1.590 18.969 1.00 63.81 275 VAL A C 1
ATOM 2102 O O . VAL A 1 275 ? 9.669 2.390 18.488 1.00 63.81 275 VAL A O 1
ATOM 2105 N N . ILE A 1 276 ? 11.190 1.869 20.05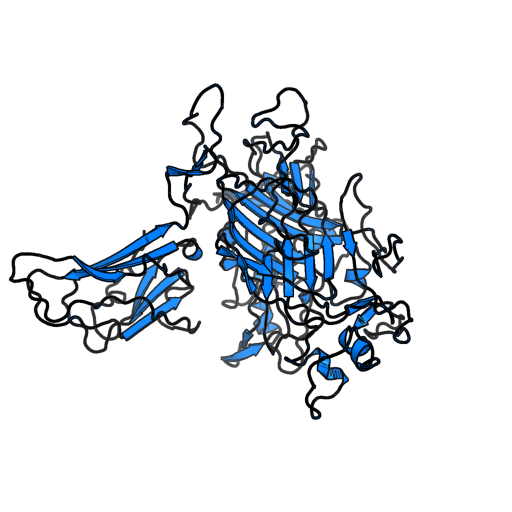8 1.00 58.78 276 ILE A N 1
ATOM 2106 C CA . ILE A 1 276 ? 11.210 3.159 20.759 1.00 58.78 276 ILE A CA 1
ATOM 2107 C C . ILE A 1 276 ? 12.497 3.895 20.427 1.00 58.78 276 ILE A C 1
ATOM 2109 O O . ILE A 1 276 ? 13.564 3.297 20.496 1.00 58.78 276 ILE A O 1
ATOM 2113 N N . GLY A 1 277 ? 12.389 5.198 20.159 1.00 48.31 277 GLY A N 1
ATOM 2114 C CA . GLY A 1 277 ? 13.491 6.106 19.822 1.00 48.31 277 GLY A CA 1
ATOM 2115 C C . GLY A 1 277 ? 13.298 6.732 18.436 1.00 48.31 277 GLY A C 1
ATOM 2116 O O . GLY A 1 277 ? 12.412 6.324 17.694 1.00 48.31 277 GLY A O 1
ATOM 2117 N N . ASN A 1 278 ? 14.056 7.777 18.102 1.00 46.53 278 ASN A N 1
ATOM 2118 C CA . ASN A 1 278 ? 13.954 8.503 16.832 1.00 46.53 278 ASN A CA 1
ATOM 2119 C C . ASN A 1 278 ? 15.378 8.743 16.283 1.00 46.53 278 ASN A C 1
ATOM 2121 O O . ASN A 1 278 ? 16.209 9.267 17.029 1.00 46.53 278 ASN A O 1
ATOM 2125 N N . PRO A 1 279 ? 15.686 8.397 15.017 1.00 41.81 279 PRO A N 1
ATOM 2126 C CA . PRO A 1 279 ? 17.035 8.528 14.457 1.00 41.81 279 PRO A CA 1
ATOM 2127 C C . PRO A 1 279 ? 17.713 9.914 14.561 1.00 41.81 279 PRO A C 1
ATOM 2129 O O . PRO A 1 279 ? 18.924 9.930 14.776 1.00 41.81 279 PRO A O 1
ATOM 2132 N N . PRO A 1 280 ? 17.032 11.076 14.449 1.00 41.78 280 PRO A N 1
ATOM 2133 C CA . PRO A 1 280 ? 17.728 12.361 14.521 1.00 41.78 280 PRO A CA 1
ATOM 2134 C C . PRO A 1 280 ? 18.212 12.747 15.931 1.00 41.78 280 PRO A C 1
ATOM 2136 O O . PRO A 1 280 ? 19.099 13.591 16.031 1.00 41.78 280 PRO A O 1
ATOM 2139 N N . ASP A 1 281 ? 17.710 12.125 17.007 1.00 38.25 281 ASP A N 1
ATOM 2140 C CA . ASP A 1 281 ? 17.871 12.653 18.376 1.00 38.25 281 ASP A CA 1
ATOM 2141 C C . ASP A 1 281 ? 18.939 11.918 19.218 1.00 38.25 281 ASP A C 1
ATOM 2143 O O . ASP A 1 281 ? 18.981 12.057 20.438 1.00 38.25 281 ASP A O 1
ATOM 2147 N N . ALA A 1 282 ? 19.811 11.117 18.590 1.00 43.34 282 ALA A N 1
ATOM 2148 C CA . ALA A 1 282 ? 20.893 10.339 19.227 1.00 43.34 282 ALA A CA 1
ATOM 2149 C C . ALA A 1 282 ? 20.471 9.316 20.314 1.00 43.34 282 ALA A C 1
ATOM 2151 O O . ALA A 1 282 ? 21.323 8.580 20.815 1.00 43.34 282 ALA A O 1
ATOM 2152 N N . ALA A 1 283 ? 19.184 9.221 20.661 1.00 45.34 283 ALA A N 1
ATOM 2153 C CA . ALA A 1 283 ? 18.663 8.238 21.604 1.00 45.34 283 ALA A CA 1
ATOM 2154 C C . ALA A 1 283 ? 18.813 6.804 21.065 1.00 45.34 283 ALA A C 1
ATOM 2156 O O . ALA A 1 283 ? 18.611 6.543 19.877 1.00 45.34 283 ALA A O 1
ATOM 2157 N N . ALA A 1 284 ? 19.154 5.860 21.948 1.00 49.69 284 ALA A N 1
ATOM 2158 C CA . ALA A 1 284 ? 19.237 4.448 21.594 1.00 49.69 284 ALA A CA 1
ATOM 2159 C C . ALA A 1 284 ? 17.856 3.926 21.188 1.00 49.69 284 ALA A C 1
ATOM 2161 O O . ALA A 1 284 ? 16.879 4.121 21.915 1.00 49.69 284 ALA A O 1
ATOM 2162 N N . ILE A 1 285 ? 17.787 3.241 20.046 1.00 53.12 285 ILE A N 1
ATOM 2163 C CA . ILE A 1 285 ? 16.565 2.541 19.672 1.00 53.12 285 ILE A CA 1
ATOM 2164 C C . ILE A 1 285 ? 16.473 1.218 20.399 1.00 53.12 285 ILE A C 1
ATOM 2166 O O . ILE A 1 285 ? 17.444 0.472 20.485 1.00 53.12 285 ILE A O 1
ATOM 2170 N N . THR A 1 286 ? 15.286 0.965 20.933 1.00 57.44 286 THR A N 1
ATOM 2171 C CA . THR A 1 286 ? 14.997 -0.195 21.763 1.00 57.44 286 THR A CA 1
ATOM 2172 C C . THR A 1 286 ? 13.781 -0.924 21.195 1.00 57.44 286 THR A C 1
ATOM 2174 O O . THR A 1 286 ? 12.719 -0.303 21.090 1.00 57.44 286 THR A O 1
ATOM 2177 N N . PRO A 1 287 ? 13.902 -2.216 20.846 1.00 60.81 287 PRO A N 1
ATOM 2178 C CA . PRO A 1 287 ? 12.760 -3.047 20.481 1.00 60.81 287 PRO A CA 1
ATOM 2179 C C . PRO A 1 287 ? 11.663 -3.016 21.544 1.00 60.81 287 PRO A C 1
ATOM 2181 O O . PRO A 1 287 ? 11.953 -3.152 22.739 1.00 60.81 287 PRO A O 1
ATOM 2184 N N . THR A 1 288 ? 10.410 -2.843 21.116 1.00 62.88 288 THR A N 1
ATOM 2185 C CA . THR A 1 288 ? 9.244 -2.847 22.013 1.00 62.88 288 THR A CA 1
ATOM 2186 C C . THR A 1 288 ? 8.756 -4.252 22.341 1.00 62.88 288 THR A C 1
ATOM 2188 O O . THR A 1 288 ? 7.950 -4.399 23.254 1.00 62.88 288 THR A O 1
ATOM 2191 N N . GLY A 1 289 ? 9.214 -5.276 21.613 1.00 61.41 289 GLY A N 1
ATOM 2192 C CA . GLY A 1 289 ? 8.810 -6.669 21.806 1.00 61.41 289 GLY A CA 1
ATOM 2193 C C . GLY A 1 289 ? 7.433 -7.032 21.235 1.00 61.41 289 GLY A C 1
ATOM 2194 O O . GLY A 1 289 ? 7.044 -8.193 21.358 1.00 61.41 289 GLY A O 1
ATOM 2195 N N . PHE A 1 290 ? 6.732 -6.086 20.601 1.00 66.31 290 PHE A N 1
ATOM 2196 C CA . PHE A 1 290 ? 5.519 -6.332 19.814 1.00 66.31 290 PHE A CA 1
ATOM 2197 C C . PHE A 1 290 ? 5.807 -6.150 18.321 1.00 66.31 290 PHE A C 1
ATOM 2199 O O . PHE A 1 290 ? 6.756 -5.467 17.923 1.00 66.31 290 PHE A O 1
ATOM 2206 N N . ARG A 1 291 ? 4.967 -6.738 17.483 1.00 71.69 291 ARG A N 1
ATOM 2207 C CA . ARG A 1 291 ? 4.991 -6.656 16.031 1.00 71.69 291 ARG A CA 1
ATOM 2208 C C . ARG A 1 291 ? 3.674 -6.119 15.507 1.00 71.69 291 ARG A C 1
ATOM 2210 O O . ARG A 1 291 ? 2.619 -6.273 16.117 1.00 71.69 291 ARG A O 1
ATOM 2217 N N . CYS A 1 292 ? 3.745 -5.485 14.351 1.00 76.19 292 CYS A N 1
ATOM 2218 C CA . CYS A 1 292 ? 2.586 -4.931 13.685 1.00 76.19 292 CYS A CA 1
ATOM 2219 C C . CYS A 1 292 ? 2.501 -5.389 12.232 1.00 76.19 292 CYS A C 1
ATOM 2221 O O . CYS A 1 292 ? 3.493 -5.722 11.581 1.00 76.19 292 CYS A O 1
ATOM 2223 N N . HIS A 1 293 ? 1.287 -5.333 11.709 1.00 81.12 293 HIS A N 1
ATOM 2224 C CA . HIS A 1 293 ? 0.995 -5.299 10.291 1.00 81.12 293 HIS A CA 1
ATOM 2225 C C . HIS A 1 293 ? 0.580 -3.891 9.898 1.00 81.12 293 HIS A C 1
ATOM 2227 O O . HIS A 1 293 ? -0.034 -3.157 10.674 1.00 81.12 293 HIS A O 1
ATOM 2233 N N . TRP A 1 294 ? 0.927 -3.531 8.675 1.00 87.19 294 TRP A N 1
ATOM 2234 C CA . TRP A 1 294 ? 0.634 -2.254 8.068 1.00 87.19 294 TRP A CA 1
ATOM 2235 C C . TRP A 1 294 ? 0.195 -2.472 6.628 1.00 87.19 294 TRP A C 1
ATOM 2237 O O . TRP A 1 294 ? 0.903 -3.102 5.841 1.00 87.19 294 TRP A O 1
ATOM 2247 N N . LEU A 1 295 ? -0.956 -1.911 6.288 1.00 91.69 295 LEU A N 1
ATOM 2248 C CA . LEU A 1 295 ? -1.456 -1.803 4.929 1.00 91.69 295 LEU A CA 1
ATOM 2249 C C . LEU A 1 295 ? -1.926 -0.364 4.748 1.00 91.69 295 LEU A C 1
ATOM 2251 O O . LEU A 1 295 ? -2.928 0.050 5.330 1.00 91.69 295 LEU A O 1
ATOM 2255 N N . SER A 1 296 ? -1.212 0.413 3.944 1.00 94.06 296 SER A N 1
ATOM 2256 C CA . SER A 1 296 ? -1.667 1.747 3.572 1.00 94.06 296 SER A CA 1
ATOM 2257 C C . SER A 1 296 ? -1.882 1.862 2.080 1.00 94.06 296 SER A C 1
ATOM 2259 O O . SER A 1 296 ? -1.255 1.178 1.275 1.00 94.06 296 SER A O 1
ATOM 2261 N N . LYS A 1 297 ? -2.792 2.760 1.723 1.00 94.25 297 LYS A N 1
ATOM 2262 C CA . LYS A 1 297 ? -2.985 3.214 0.356 1.00 94.25 297 LYS A CA 1
ATOM 2263 C C . LYS A 1 297 ? -2.958 4.726 0.366 1.00 94.25 297 LYS A C 1
ATOM 2265 O O . LYS A 1 297 ? -3.622 5.353 1.183 1.00 94.25 297 LYS A O 1
ATOM 2270 N N . VAL A 1 298 ? -2.197 5.321 -0.531 1.00 91.50 298 VAL A N 1
ATOM 2271 C CA . VAL A 1 298 ? -2.124 6.772 -0.697 1.00 91.50 298 VAL A CA 1
ATOM 2272 C C . VAL A 1 298 ? -2.286 7.096 -2.165 1.00 91.50 298 VAL A C 1
ATOM 2274 O O . VAL A 1 298 ? -1.729 6.414 -3.018 1.00 91.50 298 VAL A O 1
ATOM 2277 N N . HIS A 1 299 ? -3.057 8.129 -2.469 1.00 89.94 299 HIS A N 1
ATOM 2278 C CA . HIS A 1 299 ? -2.988 8.747 -3.778 1.00 89.94 299 HIS A CA 1
ATOM 2279 C C . HIS A 1 299 ? -1.827 9.755 -3.810 1.00 89.94 299 HIS A C 1
ATOM 2281 O O . HIS A 1 299 ? -1.900 10.827 -3.213 1.00 89.94 299 HIS A O 1
ATOM 2287 N N . MET A 1 300 ? -0.739 9.393 -4.487 1.00 80.00 300 MET A N 1
ATOM 2288 C CA . MET A 1 300 ? 0.363 10.287 -4.838 1.00 80.00 300 MET A CA 1
ATOM 2289 C C . MET A 1 300 ? 0.141 10.733 -6.275 1.00 80.00 300 MET A C 1
ATOM 2291 O O . MET A 1 300 ? 0.577 10.064 -7.210 1.00 80.00 300 MET A O 1
ATOM 2295 N N . GLY A 1 301 ? -0.604 11.816 -6.474 1.00 64.25 301 GLY A N 1
ATOM 2296 C CA . GLY A 1 301 ? -0.907 12.253 -7.829 1.00 64.25 301 GLY A CA 1
ATOM 2297 C C . GLY A 1 301 ? 0.286 12.982 -8.444 1.00 64.25 301 GLY A C 1
ATOM 2298 O O . GLY A 1 301 ? 0.444 14.194 -8.360 1.00 64.25 301 GLY A O 1
ATOM 2299 N N . THR A 1 302 ? 1.159 12.208 -9.065 1.00 60.88 302 THR A N 1
ATOM 2300 C CA . THR A 1 302 ? 2.329 12.703 -9.797 1.00 60.88 302 THR A CA 1
ATOM 2301 C C . THR A 1 302 ? 2.009 12.960 -11.275 1.00 60.88 302 THR A C 1
ATOM 2303 O O . THR A 1 302 ? 2.856 13.468 -12.012 1.00 60.88 302 THR A O 1
ATOM 2306 N N . HIS A 1 303 ? 0.781 12.648 -11.709 1.00 61.09 303 HIS A N 1
ATOM 2307 C CA . HIS A 1 303 ? 0.370 12.654 -13.111 1.00 61.09 303 HIS A CA 1
ATOM 2308 C C . HIS A 1 303 ? -0.253 13.977 -13.602 1.00 61.09 303 HIS A C 1
ATOM 2310 O O . HIS A 1 303 ? -0.072 14.325 -14.770 1.00 61.09 303 HIS A O 1
ATOM 2316 N N . SER A 1 304 ? -0.901 14.773 -12.747 1.00 61.84 304 SER A N 1
ATOM 2317 C CA . SER A 1 304 ? -1.601 16.008 -13.150 1.00 61.84 304 SER A CA 1
ATOM 2318 C C . SER A 1 304 ? -1.187 17.236 -12.334 1.00 61.84 304 SER A C 1
ATOM 2320 O O . SER A 1 304 ? -0.739 17.125 -11.191 1.00 61.84 304 SER A O 1
ATOM 2322 N N . GLY A 1 305 ? -1.352 18.429 -12.918 1.00 64.12 305 GLY A N 1
ATOM 2323 C CA . GLY A 1 305 ? -1.161 19.696 -12.205 1.00 64.12 305 GLY A CA 1
ATOM 2324 C C . GLY A 1 305 ? -2.111 19.860 -11.010 1.00 64.12 305 GLY A C 1
ATOM 2325 O O . GLY A 1 305 ? -1.695 20.382 -9.974 1.00 64.12 305 GLY A O 1
ATOM 2326 N N . ASP A 1 306 ? -3.346 19.341 -11.100 1.00 71.31 306 ASP A N 1
ATOM 2327 C CA . ASP A 1 306 ? -4.303 19.310 -9.979 1.00 71.31 306 ASP A CA 1
ATOM 2328 C C . ASP A 1 306 ? -3.726 18.573 -8.776 1.00 71.31 306 ASP A C 1
ATOM 2330 O O . ASP A 1 306 ? -3.799 19.065 -7.654 1.00 71.31 306 ASP A O 1
ATOM 2334 N N . ALA A 1 307 ? -3.095 17.426 -8.992 1.00 68.75 307 ALA A N 1
ATOM 2335 C CA . ALA A 1 307 ? -2.597 16.647 -7.883 1.00 68.75 307 ALA A CA 1
ATOM 2336 C C . ALA A 1 307 ? -1.423 17.293 -7.125 1.00 68.75 307 ALA A C 1
ATOM 2338 O O . ALA A 1 307 ? -1.159 16.930 -5.981 1.00 68.75 307 ALA A O 1
ATOM 2339 N N . ILE A 1 308 ? -0.764 18.293 -7.712 1.00 73.19 308 ILE A N 1
ATOM 2340 C CA . ILE A 1 308 ? 0.240 19.105 -7.018 1.00 73.19 308 ILE A CA 1
ATOM 2341 C C . ILE A 1 308 ? -0.342 20.445 -6.539 1.00 73.19 308 ILE A C 1
ATOM 2343 O O . ILE A 1 308 ? 0.118 21.010 -5.551 1.00 73.19 308 ILE A O 1
ATOM 2347 N N . GLY A 1 309 ? -1.368 20.987 -7.186 1.00 73.62 309 GLY A N 1
ATOM 2348 C CA . GLY A 1 309 ? -2.061 22.181 -6.696 1.00 73.62 309 GLY A CA 1
ATOM 2349 C C . GLY A 1 309 ? -2.910 21.889 -5.458 1.00 73.62 309 GLY A C 1
ATOM 2350 O O . GLY A 1 309 ? -2.922 22.664 -4.496 1.00 73.62 309 GLY A O 1
ATOM 2351 N N . ASN A 1 310 ? -3.573 20.736 -5.462 1.00 83.19 310 ASN A N 1
ATOM 2352 C CA . ASN A 1 310 ? -4.476 20.287 -4.422 1.00 83.19 310 ASN A CA 1
ATOM 2353 C C . ASN A 1 310 ? -3.717 19.626 -3.276 1.00 83.19 310 ASN A C 1
ATOM 2355 O O . ASN A 1 310 ? -2.813 18.835 -3.519 1.00 83.19 310 ASN A O 1
ATOM 2359 N N . ASN A 1 311 ? -4.031 19.975 -2.029 1.00 86.62 311 ASN A N 1
ATOM 2360 C CA . ASN A 1 311 ? -3.403 19.344 -0.869 1.00 86.62 311 ASN A CA 1
ATOM 2361 C C . ASN A 1 311 ? -4.239 18.202 -0.281 1.00 86.62 311 ASN A C 1
ATOM 2363 O O . ASN A 1 311 ? -3.765 17.554 0.647 1.00 86.62 311 ASN A O 1
ATOM 2367 N N . GLU A 1 312 ? -5.453 17.950 -0.768 1.00 89.06 312 GLU A N 1
ATOM 2368 C CA . GLU A 1 312 ? -6.288 16.836 -0.326 1.00 89.06 312 GLU A CA 1
ATOM 2369 C C . GLU A 1 312 ? -6.060 15.600 -1.200 1.00 89.06 312 GLU A C 1
ATOM 2371 O O . GLU A 1 312 ? -6.304 15.629 -2.412 1.00 89.06 312 GLU A O 1
ATOM 2376 N N . HIS A 1 313 ? -5.641 14.504 -0.559 1.00 89.81 313 HIS A N 1
ATOM 2377 C CA . HIS A 1 313 ? -5.500 13.206 -1.212 1.00 89.81 313 HIS A CA 1
ATOM 2378 C C . HIS A 1 313 ? -6.016 12.050 -0.372 1.00 89.81 313 HIS A C 1
ATOM 2380 O O . HIS A 1 313 ? -5.876 12.044 0.859 1.00 89.81 313 HIS A O 1
ATOM 2386 N N . GLU A 1 314 ? -6.565 11.044 -1.047 1.00 92.38 314 GLU A N 1
ATOM 2387 C CA . GLU A 1 314 ? -7.071 9.850 -0.400 1.00 92.38 314 GLU A CA 1
ATOM 2388 C C . GLU A 1 314 ? -5.949 9.071 0.273 1.00 92.38 314 GLU A C 1
ATOM 2390 O O . GLU A 1 314 ? -4.920 8.728 -0.317 1.00 92.38 314 GLU A O 1
ATOM 2395 N N . TYR A 1 315 ? -6.204 8.754 1.534 1.00 94.31 315 TYR A N 1
ATOM 2396 C CA . TYR A 1 315 ? -5.318 8.030 2.405 1.00 94.31 315 TYR A CA 1
ATOM 2397 C C . TYR A 1 315 ? -6.085 6.963 3.171 1.00 94.31 315 TYR A C 1
ATOM 2399 O O . TYR A 1 315 ? -7.053 7.249 3.878 1.00 94.31 315 TYR A O 1
ATOM 2407 N N . HIS A 1 316 ? -5.635 5.722 3.030 1.00 95.00 316 HIS A N 1
ATOM 2408 C CA . HIS A 1 316 ? -6.071 4.595 3.833 1.00 95.00 316 HIS A CA 1
ATOM 2409 C C . HIS A 1 316 ? -4.924 4.185 4.745 1.00 95.00 316 HIS A C 1
ATOM 2411 O O . HIS A 1 316 ? -3.790 4.012 4.291 1.00 95.00 316 HIS A O 1
ATOM 2417 N N . ASN A 1 317 ? -5.221 3.999 6.024 1.00 93.00 317 ASN A N 1
ATOM 2418 C CA . ASN A 1 317 ? -4.276 3.510 7.004 1.00 93.00 317 ASN A CA 1
ATOM 2419 C C . ASN A 1 317 ? -4.875 2.361 7.797 1.00 93.00 317 ASN A C 1
ATOM 2421 O O . ASN A 1 317 ? -5.788 2.564 8.595 1.00 93.00 317 ASN A O 1
ATOM 2425 N N . ASN A 1 318 ? -4.332 1.173 7.566 1.00 91.06 318 ASN A N 1
ATOM 2426 C CA . ASN A 1 318 ? -4.708 -0.044 8.254 1.00 91.06 318 ASN A CA 1
ATOM 2427 C C . ASN A 1 318 ? -3.503 -0.513 9.062 1.00 91.06 318 ASN A C 1
ATOM 2429 O O . ASN A 1 318 ? -2.432 -0.764 8.504 1.00 91.06 318 ASN A O 1
ATOM 2433 N N . VAL A 1 319 ? -3.669 -0.607 10.375 1.00 86.31 319 VAL A N 1
ATOM 2434 C CA . VAL A 1 319 ? -2.633 -1.052 11.303 1.00 86.31 319 VAL A CA 1
ATOM 2435 C C . VAL A 1 319 ? -3.233 -2.008 12.320 1.00 86.31 319 VAL A C 1
ATOM 2437 O O . VAL A 1 319 ? -4.334 -1.785 12.823 1.00 86.31 319 VAL A O 1
ATOM 2440 N N . MET A 1 320 ? -2.493 -3.068 12.625 1.00 82.44 320 MET A N 1
ATOM 2441 C CA . MET A 1 320 ? -2.808 -4.014 13.690 1.00 82.44 320 MET A CA 1
ATOM 2442 C C . MET A 1 320 ? -1.513 -4.401 14.382 1.00 82.44 320 MET A C 1
ATOM 2444 O O . MET A 1 320 ? -0.564 -4.777 13.699 1.00 82.44 320 MET A O 1
ATOM 2448 N N . CYS A 1 321 ? -1.467 -4.334 15.706 1.00 77.12 321 CYS A N 1
ATOM 2449 C CA . CYS A 1 321 ? -0.294 -4.701 16.489 1.00 77.12 321 CYS A CA 1
ATOM 2450 C C . CYS A 1 321 ? -0.631 -5.790 17.509 1.00 77.12 321 CYS A C 1
ATOM 2452 O O . CYS A 1 321 ? -1.680 -5.755 18.151 1.00 77.12 321 CYS A O 1
ATOM 2454 N N . ASP A 1 322 ? 0.280 -6.740 17.710 1.00 71.00 322 ASP A N 1
ATOM 2455 C CA . ASP A 1 322 ? 0.170 -7.793 18.730 1.00 71.00 322 ASP A CA 1
ATOM 2456 C C . ASP A 1 322 ? 0.549 -7.296 20.139 1.00 71.00 322 ASP A C 1
ATOM 2458 O O . ASP A 1 322 ? 0.964 -8.059 21.007 1.00 71.00 322 ASP A O 1
ATOM 2462 N N . ASP A 1 323 ? 0.348 -6.007 20.403 1.00 65.19 323 ASP A N 1
ATOM 2463 C CA . ASP A 1 323 ? 0.801 -5.316 21.605 1.00 65.19 323 ASP A CA 1
ATOM 2464 C C . ASP A 1 323 ? 0.045 -5.703 22.895 1.00 65.19 323 ASP A C 1
ATOM 2466 O O . ASP A 1 323 ? 0.236 -5.101 23.953 1.00 65.19 323 ASP A O 1
ATOM 2470 N N . GLY A 1 324 ? -0.776 -6.751 22.830 1.00 55.47 324 GLY A N 1
ATOM 2471 C CA . GLY A 1 324 ? -1.677 -7.270 23.855 1.00 55.47 324 GLY A CA 1
ATOM 2472 C C . GLY A 1 324 ? -1.047 -7.944 25.072 1.00 55.47 324 GLY A C 1
ATOM 2473 O O . GLY A 1 324 ? -1.655 -8.845 25.641 1.00 55.47 324 GLY A O 1
ATOM 2474 N N . ALA A 1 325 ? 0.108 -7.476 25.543 1.00 43.78 325 ALA A N 1
ATOM 2475 C CA . ALA A 1 325 ? 0.590 -7.754 26.892 1.00 43.78 325 ALA A CA 1
ATOM 2476 C C . ALA A 1 325 ? 1.485 -6.615 27.397 1.00 43.78 325 ALA A C 1
ATOM 2478 O O . ALA A 1 325 ? 2.598 -6.435 26.9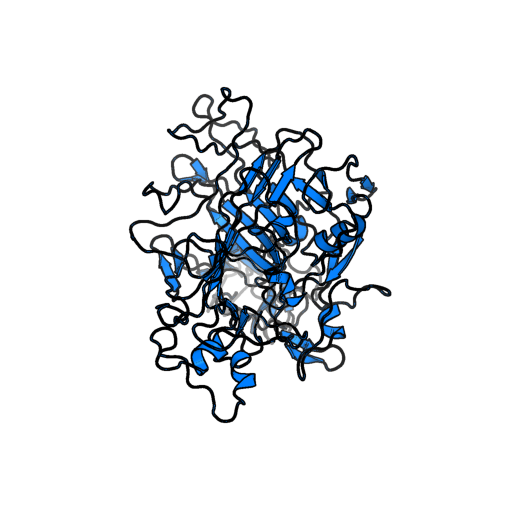08 1.00 43.78 325 ALA A O 1
ATOM 2479 N N . GLN A 1 326 ? 1.068 -5.900 28.448 1.00 43.09 326 GLN A N 1
ATOM 2480 C CA . GLN A 1 326 ? 2.028 -5.187 29.293 1.00 43.09 326 GLN A CA 1
ATOM 2481 C C . GLN A 1 326 ? 2.132 -5.821 30.675 1.00 43.09 326 GLN A C 1
ATOM 2483 O O . GLN A 1 326 ? 1.165 -6.023 31.408 1.00 43.09 326 GLN A O 1
ATOM 2488 N N . ARG A 1 327 ? 3.385 -6.094 31.031 1.00 38.16 327 ARG A N 1
ATOM 2489 C CA . ARG A 1 327 ? 3.858 -6.390 32.375 1.00 38.16 327 ARG A CA 1
ATOM 2490 C C . ARG A 1 327 ? 3.628 -5.154 33.251 1.00 38.16 327 ARG A C 1
ATOM 2492 O O . ARG A 1 327 ? 4.280 -4.131 33.059 1.00 38.16 327 ARG A O 1
ATOM 2499 N N . HIS A 1 328 ? 2.750 -5.248 34.245 1.00 39.69 328 HIS A N 1
ATOM 2500 C CA . HIS A 1 328 ? 2.654 -4.230 35.288 1.00 39.69 328 HIS A CA 1
ATOM 2501 C C . HIS A 1 328 ? 3.873 -4.323 36.221 1.00 39.69 328 HIS A C 1
ATOM 2503 O O . HIS A 1 328 ? 4.108 -5.354 36.854 1.00 39.69 328 HIS A O 1
ATOM 2509 N N . SER A 1 329 ? 4.627 -3.231 36.376 1.00 38.50 329 SER A N 1
ATOM 2510 C CA . SER A 1 329 ? 5.812 -3.180 37.253 1.00 38.50 329 SER A CA 1
ATOM 2511 C C . SER A 1 329 ? 5.494 -3.337 38.747 1.00 38.50 329 SER A C 1
ATOM 2513 O O . SER A 1 329 ? 6.395 -3.626 39.531 1.00 38.50 329 SER A O 1
ATOM 2515 N N . LYS A 1 330 ? 4.224 -3.174 39.151 1.00 39.41 330 LYS A N 1
ATOM 2516 C CA . LYS A 1 330 ? 3.785 -3.225 40.559 1.00 39.41 330 LYS A CA 1
ATOM 2517 C C . LYS A 1 330 ? 2.816 -4.358 40.915 1.00 39.41 330 LYS A C 1
ATOM 2519 O O . LYS A 1 330 ? 2.598 -4.574 42.101 1.00 39.41 330 LYS A O 1
ATOM 2524 N N . THR A 1 331 ? 2.241 -5.073 39.946 1.00 33.78 331 THR A N 1
ATOM 2525 C CA . THR A 1 331 ? 1.195 -6.090 40.208 1.00 33.78 331 THR A CA 1
ATOM 2526 C C . THR A 1 331 ? 1.450 -7.447 39.550 1.00 33.78 331 THR A C 1
ATOM 2528 O O . THR A 1 331 ? 0.649 -8.361 39.718 1.00 33.78 331 THR A O 1
ATOM 2531 N N . GLY A 1 332 ? 2.588 -7.636 38.873 1.00 40.25 332 GLY A N 1
ATOM 2532 C CA . GLY A 1 332 ? 2.851 -8.877 38.146 1.00 40.25 332 GLY A CA 1
ATOM 2533 C C . GLY A 1 332 ? 1.977 -9.012 36.895 1.00 40.25 332 GLY A C 1
ATOM 2534 O O . GLY A 1 332 ? 1.395 -8.041 36.417 1.00 40.25 332 GLY A O 1
ATOM 2535 N N . TRP A 1 333 ? 1.959 -10.215 36.322 1.00 39.25 333 TRP A N 1
ATOM 2536 C CA . TRP A 1 333 ? 1.196 -10.554 35.121 1.00 39.25 333 TRP A CA 1
ATOM 2537 C C . TRP A 1 333 ? -0.307 -10.397 35.368 1.00 39.25 333 TRP A C 1
ATOM 2539 O O . TRP A 1 333 ? -0.868 -11.146 36.164 1.00 39.25 333 TRP A O 1
ATOM 2549 N N . GLU A 1 334 ? -0.982 -9.499 34.652 1.00 38.22 334 GLU A N 1
ATOM 2550 C CA . GLU A 1 334 ? -2.431 -9.621 34.508 1.00 38.22 334 GLU A CA 1
ATOM 2551 C C . GLU A 1 334 ? -2.711 -10.677 33.436 1.00 38.22 334 GLU A C 1
ATOM 2553 O O . GLU A 1 334 ? -2.561 -10.447 32.239 1.00 38.22 334 GLU A O 1
ATOM 2558 N N . SER A 1 335 ? -3.133 -11.860 33.873 1.00 34.53 335 SER A N 1
ATOM 2559 C CA . SER A 1 335 ? -3.580 -12.986 33.042 1.00 34.53 335 SER A CA 1
ATOM 2560 C C . SER A 1 335 ? -4.869 -12.710 32.243 1.00 34.53 335 SER A C 1
ATOM 2562 O O . SER A 1 335 ? -5.457 -13.636 31.690 1.00 34.53 335 SER A O 1
ATOM 2564 N N . TYR A 1 336 ? -5.318 -11.452 32.169 1.00 36.91 336 TYR A N 1
ATOM 2565 C CA . TYR A 1 336 ? -6.594 -11.040 31.579 1.00 36.91 336 TYR A CA 1
ATOM 2566 C C . TYR A 1 336 ? -6.466 -10.256 30.270 1.00 36.91 336 TYR A C 1
ATOM 2568 O O . TYR A 1 336 ? -7.485 -9.795 29.747 1.00 36.91 336 TYR A O 1
ATOM 2576 N N . ALA A 1 337 ? -5.266 -10.106 29.700 1.00 42.62 337 ALA A N 1
ATOM 2577 C CA . ALA A 1 337 ? -5.156 -9.621 28.330 1.00 42.62 337 ALA A CA 1
ATOM 2578 C C . ALA A 1 337 ? -5.669 -10.708 27.367 1.00 42.62 337 ALA A C 1
ATOM 2580 O O . ALA A 1 337 ? -4.935 -11.578 26.912 1.00 42.62 337 ALA A O 1
ATOM 2581 N N . GLY A 1 338 ? -6.986 -10.729 27.157 1.00 41.34 338 GLY A N 1
ATOM 2582 C CA . GLY A 1 338 ? -7.633 -11.646 26.230 1.00 41.34 338 GLY A CA 1
ATOM 2583 C C . GLY A 1 338 ? -7.233 -11.350 24.785 1.00 41.34 338 GLY A C 1
ATOM 2584 O O . GLY A 1 338 ? -6.755 -10.263 24.475 1.00 41.34 338 GLY A O 1
ATOM 2585 N N . ARG A 1 339 ? -7.533 -12.301 23.894 1.00 44.81 339 ARG A N 1
ATOM 2586 C CA . ARG A 1 339 ? -7.323 -12.299 22.427 1.00 44.81 339 ARG A CA 1
ATOM 2587 C C . ARG A 1 339 ? -7.810 -11.046 21.659 1.00 44.81 339 ARG A C 1
ATOM 2589 O O . ARG A 1 339 ? -7.660 -10.989 20.450 1.00 44.81 339 ARG A O 1
ATOM 2596 N N . ASN A 1 340 ? -8.431 -10.084 22.340 1.00 50.25 340 ASN A N 1
ATOM 2597 C CA . ASN A 1 340 ? -9.073 -8.897 21.774 1.00 50.25 340 ASN A CA 1
ATOM 2598 C C . ASN A 1 340 ? -8.408 -7.580 22.229 1.00 50.25 340 ASN A C 1
ATOM 2600 O O . ASN A 1 340 ? -8.981 -6.514 22.027 1.00 50.25 340 ASN A O 1
ATOM 2604 N N . ASN A 1 341 ? -7.255 -7.629 22.905 1.00 58.16 341 ASN A N 1
ATOM 2605 C CA . ASN A 1 341 ? -6.559 -6.437 23.401 1.00 58.16 341 ASN A CA 1
ATOM 2606 C C . ASN A 1 341 ? -5.391 -6.070 22.478 1.00 58.16 341 ASN A C 1
ATOM 2608 O O . ASN A 1 341 ? -4.237 -6.195 22.868 1.00 58.16 341 ASN A O 1
ATOM 2612 N N . HIS A 1 342 ? -5.706 -5.624 21.266 1.00 66.94 342 HIS A N 1
ATOM 2613 C CA . HIS A 1 342 ? -4.741 -5.215 20.249 1.00 66.94 342 HIS A CA 1
ATOM 2614 C C . HIS A 1 342 ? -4.955 -3.751 19.872 1.00 66.94 342 HIS A C 1
ATOM 2616 O O . HIS A 1 342 ? -6.085 -3.258 19.882 1.00 66.94 342 HIS A O 1
ATOM 2622 N N . THR A 1 343 ? -3.883 -3.050 19.514 1.00 76.12 343 THR A N 1
ATOM 2623 C CA . THR A 1 343 ? -4.003 -1.791 18.780 1.00 76.12 343 THR A CA 1
ATOM 2624 C C . THR A 1 343 ? -4.413 -2.113 17.350 1.00 76.12 343 THR A C 1
ATOM 2626 O O . THR A 1 343 ? -3.650 -2.730 16.609 1.00 76.12 343 THR A O 1
ATOM 2629 N N . GLU A 1 344 ? -5.608 -1.677 16.954 1.00 81.00 344 GLU A N 1
ATOM 2630 C CA . GLU A 1 344 ? -6.148 -1.903 15.615 1.00 81.00 344 GLU A CA 1
ATOM 2631 C C . GLU A 1 344 ? -6.824 -0.627 15.099 1.00 81.00 344 GLU A C 1
ATOM 2633 O O . GLU A 1 344 ? -7.630 -0.017 15.805 1.00 81.00 344 GLU A O 1
ATOM 2638 N N . ALA A 1 345 ? -6.523 -0.215 13.869 1.00 86.44 345 ALA A N 1
ATOM 2639 C CA . ALA A 1 345 ? -7.203 0.901 13.217 1.00 86.44 345 ALA A CA 1
ATOM 2640 C C . ALA A 1 345 ? -7.255 0.710 11.697 1.00 86.44 345 ALA A C 1
ATOM 2642 O O . ALA A 1 345 ? -6.239 0.398 11.087 1.00 86.44 345 ALA A O 1
ATOM 2643 N N . SER A 1 346 ? -8.436 0.874 11.103 1.00 90.81 346 SER A N 1
ATOM 2644 C CA . SER A 1 346 ? -8.687 0.929 9.659 1.00 90.81 346 SER A CA 1
ATOM 2645 C C . SER A 1 346 ? -9.355 2.264 9.376 1.00 90.81 346 SER A C 1
ATOM 2647 O O . SER A 1 346 ? -10.546 2.441 9.656 1.00 90.81 346 SER A O 1
ATOM 2649 N N . VAL A 1 347 ? -8.570 3.198 8.846 1.00 92.94 347 VAL A N 1
ATOM 2650 C CA . VAL A 1 347 ? -8.981 4.578 8.596 1.00 92.94 347 VAL A CA 1
ATOM 2651 C C . VAL A 1 347 ? -8.905 4.901 7.109 1.00 92.94 347 VAL A C 1
ATOM 2653 O O . VAL A 1 347 ? -7.878 4.651 6.490 1.00 92.94 347 VAL A O 1
ATOM 2656 N N . LYS A 1 348 ? -9.958 5.490 6.538 1.00 94.38 348 LYS A N 1
ATOM 2657 C CA . LYS A 1 348 ? -10.040 5.939 5.135 1.00 94.38 348 LYS A CA 1
ATOM 2658 C C . LYS A 1 348 ? -10.494 7.398 5.103 1.00 94.38 348 LYS A C 1
ATOM 2660 O O . LYS A 1 348 ? -11.575 7.687 5.601 1.00 94.38 348 LYS A O 1
ATOM 2665 N N . VAL A 1 349 ? -9.693 8.318 4.566 1.00 94.25 349 VAL A N 1
ATOM 2666 C CA . VAL A 1 349 ? -9.992 9.768 4.544 1.00 94.25 349 VAL A CA 1
ATOM 2667 C C . VAL A 1 349 ? -9.371 10.456 3.324 1.00 94.25 349 VAL A C 1
ATOM 2669 O O . VAL A 1 349 ? -8.405 9.950 2.762 1.00 94.25 349 VAL A O 1
ATOM 2672 N N . LEU A 1 350 ? -9.843 11.652 2.960 1.00 92.69 350 LEU A N 1
ATOM 2673 C CA . LEU A 1 350 ? -9.025 12.645 2.259 1.00 92.69 350 LEU A CA 1
ATOM 2674 C C . LEU A 1 350 ? -8.181 13.395 3.296 1.00 92.69 350 LEU A C 1
ATOM 2676 O O . LEU A 1 350 ? -8.667 14.239 4.063 1.00 92.69 350 LEU A O 1
ATOM 2680 N N . SER A 1 351 ? -6.900 13.050 3.335 1.00 91.56 351 SER A N 1
ATOM 2681 C CA . SER A 1 351 ? -5.904 13.685 4.191 1.00 91.56 351 SER A CA 1
ATOM 2682 C C . SER A 1 351 ? -5.338 14.934 3.521 1.00 91.56 351 SER A C 1
ATOM 2684 O O . SER A 1 351 ? -5.256 14.993 2.298 1.00 91.56 351 SER A O 1
ATOM 2686 N N . VAL A 1 352 ? -4.885 15.902 4.324 1.00 89.31 352 VAL A N 1
ATOM 2687 C CA . VAL A 1 352 ? -4.114 17.052 3.826 1.00 89.31 352 VAL A CA 1
ATOM 2688 C C . VAL A 1 352 ? -2.617 16.736 3.741 1.00 89.31 352 VAL A C 1
ATOM 2690 O O . VAL A 1 352 ? -2.078 16.028 4.600 1.00 89.31 352 VAL A O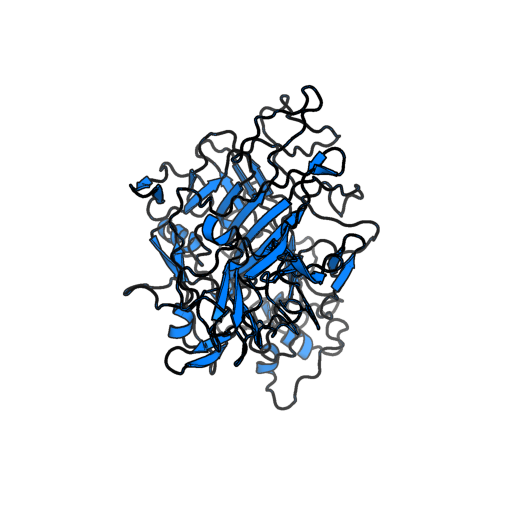 1
ATOM 2693 N N . TRP A 1 353 ? -1.958 17.288 2.722 1.00 87.81 353 TRP A N 1
ATOM 2694 C CA . TRP A 1 353 ? -0.546 17.106 2.379 1.00 87.81 353 TRP A CA 1
ATOM 2695 C C . TRP A 1 353 ? 0.090 18.463 2.050 1.00 87.81 353 TRP A C 1
ATOM 2697 O O . TRP A 1 353 ? 0.031 18.955 0.927 1.00 87.81 353 TRP A O 1
ATOM 2707 N N . GLY A 1 354 ? 0.692 19.109 3.044 1.00 83.12 354 GLY A N 1
ATOM 2708 C CA . GLY A 1 354 ? 1.119 20.501 2.924 1.00 83.12 354 GLY A CA 1
ATOM 2709 C C . GLY A 1 354 ? -0.070 21.468 2.881 1.00 83.12 354 GLY A C 1
ATOM 2710 O O . GLY A 1 354 ? -1.178 21.130 3.309 1.00 83.12 354 GLY A O 1
ATOM 2711 N N . ARG A 1 355 ? 0.173 22.708 2.425 1.00 83.62 355 ARG A N 1
ATOM 2712 C CA . ARG A 1 355 ? -0.878 23.740 2.362 1.00 83.62 355 ARG A CA 1
ATOM 2713 C C . ARG A 1 355 ? -1.538 23.766 0.978 1.00 83.62 355 ARG A C 1
ATOM 2715 O O . ARG A 1 355 ? -0.831 23.519 -0.001 1.00 83.62 355 ARG A O 1
ATOM 2722 N N . PRO A 1 356 ? -2.835 24.109 0.877 1.00 83.31 356 PRO A N 1
ATOM 2723 C CA . PRO A 1 356 ? -3.501 24.291 -0.415 1.00 83.31 356 PRO A CA 1
ATOM 2724 C C . PRO A 1 356 ? -2.763 25.334 -1.250 1.00 83.31 356 PRO A C 1
ATOM 2726 O O . PRO A 1 356 ? -2.478 26.414 -0.740 1.00 83.31 356 PRO A O 1
ATOM 2729 N N . GLY A 1 357 ? -2.421 25.030 -2.503 1.00 77.38 357 GLY A N 1
ATOM 2730 C CA . GLY A 1 357 ? -1.706 25.983 -3.359 1.00 77.38 357 GLY A CA 1
ATOM 2731 C C . GLY A 1 357 ? -0.282 26.331 -2.902 1.00 77.38 357 GLY A C 1
ATOM 2732 O O . GLY A 1 357 ? 0.271 27.344 -3.325 1.00 77.38 357 GLY A O 1
ATOM 2733 N N . TRP A 1 358 ? 0.341 25.517 -2.040 1.00 79.69 358 TRP A N 1
ATOM 2734 C CA . TRP A 1 358 ? 1.743 25.700 -1.654 1.00 79.69 358 TRP A CA 1
ATOM 2735 C C . TRP A 1 358 ? 2.530 24.391 -1.693 1.00 79.69 358 TRP A C 1
ATOM 2737 O O . TRP A 1 358 ? 2.048 23.317 -1.321 1.00 79.69 358 TRP A O 1
ATOM 2747 N N . VAL A 1 359 ? 3.797 24.495 -2.084 1.00 77.69 359 VAL A N 1
ATOM 2748 C CA . VAL A 1 359 ? 4.795 23.418 -2.015 1.00 77.69 359 VAL A CA 1
ATOM 2749 C C . VAL A 1 359 ? 6.058 23.948 -1.342 1.00 77.69 359 VAL A C 1
ATOM 2751 O O . VAL A 1 359 ? 6.381 25.130 -1.456 1.00 77.69 359 VAL A O 1
ATOM 2754 N N . LYS A 1 360 ? 6.799 23.098 -0.627 1.00 76.69 360 LYS A N 1
ATOM 2755 C CA . LYS A 1 360 ? 8.178 23.439 -0.245 1.00 76.69 360 LYS A CA 1
ATOM 2756 C C . LYS A 1 360 ? 9.097 23.028 -1.385 1.00 76.69 360 LYS A C 1
ATOM 2758 O O . LYS A 1 360 ? 9.347 21.834 -1.558 1.00 76.69 360 LYS A O 1
ATOM 2763 N N . ALA A 1 361 ? 9.557 24.010 -2.153 1.00 73.56 361 ALA A N 1
ATOM 2764 C CA . ALA A 1 361 ? 10.423 23.782 -3.296 1.00 73.56 361 ALA A CA 1
ATOM 2765 C C . ALA A 1 361 ? 11.896 24.114 -2.992 1.00 73.56 361 ALA A C 1
ATOM 2767 O O . ALA A 1 361 ? 12.206 24.918 -2.113 1.00 73.56 361 ALA A O 1
ATOM 2768 N N . CYS A 1 362 ? 12.811 23.494 -3.738 1.00 63.97 362 CYS A N 1
ATOM 2769 C CA . CYS A 1 362 ? 14.232 23.870 -3.815 1.00 63.97 362 CYS A CA 1
ATOM 2770 C C . CYS A 1 362 ? 15.049 23.784 -2.508 1.00 63.97 362 CYS A C 1
ATOM 2772 O O . CYS A 1 362 ? 16.078 24.444 -2.405 1.00 63.97 362 CYS A O 1
ATOM 2774 N N . ASP A 1 363 ? 14.624 23.015 -1.503 1.00 57.88 363 ASP A N 1
ATOM 2775 C CA . ASP A 1 363 ? 15.287 22.956 -0.181 1.00 57.88 363 ASP A CA 1
ATOM 2776 C C . ASP A 1 363 ? 15.326 24.266 0.595 1.00 57.88 363 ASP A C 1
ATOM 2778 O O . ASP A 1 363 ? 16.016 24.386 1.608 1.00 57.88 363 ASP A O 1
ATOM 2782 N N . LEU A 1 364 ? 14.522 25.233 0.163 1.00 54.69 364 LEU A N 1
ATOM 2783 C CA . LEU A 1 364 ? 14.378 26.496 0.852 1.00 54.69 364 LEU A CA 1
ATOM 2784 C C . LEU A 1 364 ? 13.321 26.366 1.954 1.00 54.69 364 LEU A C 1
ATOM 2786 O O . LEU A 1 364 ? 12.327 25.646 1.840 1.00 54.69 364 LEU A O 1
ATOM 2790 N N . SER A 1 365 ? 13.530 27.102 3.044 1.00 54.81 365 SER A N 1
ATOM 2791 C CA . SER A 1 365 ? 12.523 27.305 4.092 1.00 54.81 365 SER A CA 1
ATOM 2792 C C . SER A 1 365 ? 11.293 28.069 3.581 1.00 54.81 365 SER A C 1
ATOM 2794 O O . SER A 1 365 ? 10.246 28.062 4.233 1.00 54.81 365 SER A O 1
ATOM 2796 N N . THR A 1 366 ? 11.408 28.712 2.418 1.00 60.94 366 THR A N 1
ATOM 2797 C CA . THR A 1 366 ? 10.367 29.510 1.776 1.00 60.94 366 THR A CA 1
ATOM 2798 C C . THR A 1 366 ? 9.376 28.616 1.035 1.00 60.94 366 THR A C 1
ATOM 2800 O O . THR A 1 366 ? 9.755 27.796 0.202 1.00 60.94 366 THR A O 1
ATOM 2803 N N . GLN A 1 367 ? 8.088 28.772 1.342 1.00 69.50 367 GLN A N 1
ATOM 2804 C CA . GLN A 1 367 ? 7.014 28.106 0.609 1.00 69.50 367 GLN A CA 1
ATOM 2805 C C . GLN A 1 367 ? 6.861 28.753 -0.772 1.00 69.50 367 GLN A C 1
ATOM 2807 O O . GLN A 1 367 ? 6.893 29.977 -0.890 1.00 69.50 367 GLN A O 1
ATOM 2812 N N . THR A 1 368 ? 6.669 27.935 -1.800 1.00 73.00 368 THR A N 1
ATOM 2813 C CA . THR A 1 368 ? 6.416 28.386 -3.169 1.00 73.00 368 THR A CA 1
ATOM 2814 C C . THR A 1 368 ? 4.929 28.281 -3.458 1.00 73.00 368 THR A C 1
ATOM 2816 O O . THR A 1 368 ? 4.334 27.218 -3.258 1.00 73.00 368 THR A O 1
ATOM 2819 N N . GLN A 1 369 ? 4.331 29.389 -3.895 1.00 76.38 369 GLN A N 1
ATOM 2820 C CA . GLN A 1 369 ? 2.925 29.421 -4.271 1.00 76.38 369 GLN A CA 1
ATOM 2821 C C . GLN A 1 369 ? 2.746 28.707 -5.610 1.00 76.38 369 GLN A C 1
ATOM 2823 O O . GLN A 1 369 ? 3.463 28.976 -6.572 1.00 76.38 369 GLN A O 1
ATOM 2828 N N . VAL A 1 370 ? 1.772 27.811 -5.666 1.00 74.19 370 VAL A N 1
ATOM 2829 C CA . VAL A 1 370 ? 1.323 27.138 -6.882 1.00 74.19 370 VAL A CA 1
ATOM 2830 C C . VAL A 1 370 ? -0.186 27.334 -7.010 1.00 74.19 370 VAL A C 1
ATOM 2832 O O . VAL A 1 370 ? -0.872 27.425 -5.990 1.00 74.19 370 VAL A O 1
ATOM 2835 N N . PRO A 1 371 ? -0.742 27.429 -8.227 1.00 73.12 371 PRO A N 1
ATOM 2836 C CA . PRO A 1 371 ? -2.187 27.380 -8.397 1.00 73.12 371 PRO A CA 1
ATOM 2837 C C . PRO A 1 371 ? -2.733 26.120 -7.724 1.00 73.12 371 PRO A C 1
ATOM 2839 O O . PRO A 1 371 ? -2.213 25.028 -7.941 1.00 73.12 371 PRO A O 1
ATOM 2842 N N . GLY A 1 372 ? -3.739 26.265 -6.868 1.00 73.06 372 GLY A N 1
ATOM 2843 C CA . GLY A 1 372 ? -4.225 25.137 -6.094 1.00 73.06 372 GLY A CA 1
ATOM 2844 C C . GLY A 1 372 ? -5.452 25.462 -5.266 1.00 73.06 372 GLY A C 1
ATOM 2845 O O . GLY A 1 372 ? -5.663 26.599 -4.849 1.00 73.06 372 GLY A O 1
ATOM 2846 N N . VAL A 1 373 ? -6.252 24.430 -5.044 1.00 76.75 373 VAL A N 1
ATOM 2847 C CA . VAL A 1 373 ? -7.418 24.419 -4.157 1.00 76.75 373 VAL A CA 1
ATOM 2848 C C . VAL A 1 373 ? -7.177 23.392 -3.054 1.00 76.75 373 VAL A C 1
ATOM 2850 O O . VAL A 1 373 ? -6.163 22.706 -3.060 1.00 76.75 373 VAL A O 1
ATOM 2853 N N . GLY A 1 374 ? -8.066 23.287 -2.079 1.00 83.50 374 GLY A N 1
ATOM 2854 C CA . GLY A 1 374 ? -7.979 22.249 -1.058 1.00 83.50 374 GLY A CA 1
ATOM 2855 C C . GLY A 1 374 ? -8.372 22.772 0.309 1.00 83.50 374 GLY A C 1
ATOM 2856 O O . GLY A 1 374 ? -9.026 23.810 0.432 1.00 83.50 374 GLY A O 1
ATOM 2857 N N . ARG A 1 375 ? -7.970 22.041 1.344 1.00 87.75 375 ARG A N 1
ATOM 2858 C CA . ARG A 1 375 ? -8.422 22.273 2.714 1.00 87.75 375 ARG A CA 1
ATOM 2859 C C . ARG A 1 375 ? -7.343 22.915 3.565 1.00 87.75 375 ARG A C 1
ATOM 2861 O O . ARG A 1 375 ? -6.187 22.482 3.559 1.00 87.75 375 ARG A O 1
ATOM 2868 N N . GLU A 1 376 ? -7.750 23.913 4.344 1.00 85.38 376 GLU A N 1
ATOM 2869 C CA . GLU A 1 376 ? -6.893 24.524 5.355 1.00 85.38 376 GLU A CA 1
ATOM 2870 C C . GLU A 1 376 ? -6.261 23.469 6.263 1.00 85.38 376 GLU A C 1
ATOM 2872 O O . GLU A 1 376 ? -6.862 22.445 6.610 1.00 85.38 376 GLU A O 1
ATOM 2877 N N . ILE A 1 377 ? -5.011 23.722 6.634 1.00 83.38 377 ILE A N 1
ATOM 2878 C CA . ILE A 1 377 ? -4.265 22.790 7.468 1.00 83.38 377 ILE A CA 1
ATOM 2879 C C . ILE A 1 377 ? -4.845 22.832 8.887 1.00 83.38 377 ILE A C 1
ATOM 2881 O O . ILE A 1 377 ? -4.925 23.916 9.468 1.00 83.38 377 ILE A O 1
ATOM 2885 N N . PRO A 1 378 ? -5.186 21.677 9.490 1.00 80.00 378 PRO A N 1
ATOM 2886 C CA . PRO A 1 378 ? -5.601 21.635 10.885 1.00 80.00 378 PRO A CA 1
ATOM 2887 C C . PRO A 1 378 ? -4.533 22.227 11.812 1.00 80.00 378 PRO A C 1
ATOM 2889 O O . PRO A 1 378 ? -3.337 21.996 11.626 1.00 80.00 378 PRO A O 1
ATOM 2892 N N . GLU A 1 379 ? -4.949 22.949 12.851 1.00 75.06 379 GLU A N 1
ATOM 2893 C CA . GLU A 1 379 ? -4.015 23.511 13.829 1.00 75.06 379 GLU A CA 1
ATOM 2894 C C . GLU A 1 379 ? -3.113 22.419 14.440 1.00 75.06 379 GLU A C 1
ATOM 2896 O O . GLU A 1 379 ? -3.566 21.330 14.814 1.00 75.06 379 GLU A O 1
ATOM 2901 N N . GLY A 1 380 ? -1.807 22.701 14.501 1.00 71.69 380 GLY A N 1
ATOM 2902 C CA . GLY A 1 380 ? -0.796 21.766 15.001 1.00 71.69 380 GLY A CA 1
ATOM 2903 C C . GLY A 1 380 ? -0.484 20.588 14.071 1.00 71.69 380 GLY A C 1
ATOM 2904 O O . GLY A 1 380 ? 0.246 19.685 14.483 1.00 71.69 380 GLY A O 1
ATOM 2905 N N . ALA A 1 381 ? -1.013 20.568 12.843 1.00 76.44 381 ALA A N 1
ATOM 2906 C CA . ALA A 1 381 ? -0.701 19.520 11.885 1.00 76.44 381 ALA A CA 1
ATOM 2907 C C . ALA A 1 381 ? 0.738 19.615 11.372 1.00 76.44 381 ALA A C 1
ATOM 2909 O O . ALA A 1 381 ? 1.169 20.613 10.796 1.00 76.44 381 ALA A O 1
ATOM 2910 N N . ASP A 1 382 ? 1.457 18.510 11.517 1.00 72.19 382 ASP A N 1
ATOM 2911 C CA . ASP A 1 382 ? 2.788 18.299 10.960 1.00 72.19 382 ASP A CA 1
ATOM 2912 C C . ASP A 1 382 ? 2.659 17.624 9.585 1.00 72.19 382 ASP A C 1
ATOM 2914 O O . ASP A 1 382 ? 3.075 16.486 9.370 1.00 72.19 382 ASP A O 1
ATOM 2918 N N . THR A 1 383 ? 1.996 18.325 8.664 1.00 79.12 383 THR A N 1
ATOM 2919 C CA . THR A 1 383 ? 1.849 17.918 7.263 1.00 79.12 383 THR A CA 1
ATOM 2920 C C . THR A 1 383 ? 2.931 18.564 6.402 1.00 79.12 383 THR A C 1
ATOM 2922 O O . THR A 1 383 ? 3.401 19.672 6.679 1.00 79.12 383 THR A O 1
ATOM 2925 N N . ASN A 1 384 ? 3.361 17.876 5.347 1.00 76.56 384 ASN A N 1
ATOM 2926 C CA . ASN A 1 384 ? 4.419 18.379 4.484 1.00 76.56 384 ASN A CA 1
ATOM 2927 C C . ASN A 1 384 ? 4.277 17.841 3.063 1.00 76.56 384 ASN A C 1
ATOM 2929 O O . ASN A 1 384 ? 3.989 16.664 2.864 1.00 76.56 384 ASN A O 1
ATOM 2933 N N . ARG A 1 385 ? 4.565 18.701 2.089 1.00 82.12 385 ARG A N 1
ATOM 2934 C CA . ARG A 1 385 ? 4.773 18.314 0.697 1.00 82.12 385 ARG A CA 1
ATOM 2935 C C . ARG A 1 385 ? 6.012 19.031 0.189 1.00 82.12 385 ARG A C 1
ATOM 2937 O O . ARG A 1 385 ? 6.038 20.267 0.163 1.00 82.12 385 ARG A O 1
ATOM 2944 N N . GLN A 1 386 ? 7.053 18.267 -0.123 1.00 80.06 386 GLN A N 1
ATOM 2945 C CA . GLN A 1 386 ? 8.334 18.803 -0.578 1.00 80.06 386 GLN A CA 1
ATOM 2946 C C . GLN A 1 386 ? 8.675 18.239 -1.943 1.00 80.06 386 GLN A C 1
ATOM 2948 O O . GLN A 1 386 ? 8.741 17.023 -2.105 1.00 80.06 386 GLN A O 1
ATOM 2953 N N . ILE A 1 387 ? 8.941 19.132 -2.890 1.00 78.12 387 ILE A N 1
ATOM 2954 C CA . ILE A 1 387 ? 9.334 18.762 -4.246 1.00 78.12 387 ILE A CA 1
ATOM 2955 C C . ILE A 1 387 ? 10.617 19.519 -4.571 1.00 78.12 387 ILE A C 1
ATOM 2957 O O . ILE A 1 387 ? 10.681 20.736 -4.430 1.00 78.12 387 ILE A O 1
ATOM 2961 N N . LYS A 1 388 ? 11.684 18.820 -4.953 1.00 76.50 388 LYS A N 1
ATOM 2962 C CA . LYS A 1 388 ? 12.960 19.484 -5.256 1.00 76.50 388 LYS A CA 1
ATOM 2963 C C . LYS A 1 388 ? 12.884 20.198 -6.609 1.00 76.50 388 LYS A C 1
ATOM 2965 O O . LYS A 1 388 ? 12.106 19.824 -7.487 1.00 76.50 388 LYS A O 1
ATOM 2970 N N . CYS A 1 389 ? 13.711 21.227 -6.768 1.00 72.69 389 CYS A N 1
ATOM 2971 C CA . CYS A 1 389 ? 13.761 22.018 -7.992 1.00 72.69 389 CYS A CA 1
ATOM 2972 C C . CYS A 1 389 ? 14.832 21.532 -8.957 1.00 72.69 389 CYS A C 1
ATOM 2974 O O . CYS A 1 389 ? 15.908 21.090 -8.547 1.00 72.69 389 CYS A O 1
ATOM 2976 N N . ALA A 1 390 ? 14.552 21.723 -10.239 1.00 70.88 390 ALA A N 1
ATOM 2977 C CA . ALA A 1 390 ? 15.534 21.646 -11.301 1.00 70.88 390 ALA A CA 1
ATOM 2978 C C . ALA A 1 390 ? 16.367 22.940 -11.324 1.00 70.88 390 ALA A C 1
ATOM 2980 O O . ALA A 1 390 ? 16.054 23.860 -12.073 1.00 70.88 390 ALA A O 1
ATOM 2981 N N . THR A 1 391 ? 17.416 23.028 -10.496 1.00 67.31 391 THR A N 1
ATOM 2982 C CA . THR A 1 391 ? 18.339 24.179 -10.509 1.00 67.31 391 THR A CA 1
ATOM 2983 C C . THR A 1 391 ? 19.731 23.794 -10.987 1.00 67.31 391 THR A C 1
ATOM 2985 O O . THR A 1 391 ? 20.221 22.685 -10.764 1.00 67.31 391 THR A O 1
ATOM 2988 N N . SER A 1 392 ? 20.416 24.750 -11.615 1.00 61.16 392 SER A N 1
ATOM 2989 C CA . SER A 1 392 ? 21.756 24.551 -12.179 1.00 61.16 392 SER A CA 1
ATOM 2990 C C . SER A 1 392 ? 22.838 24.197 -11.143 1.00 61.16 392 SER A C 1
ATOM 2992 O O . SER A 1 392 ? 23.877 23.659 -11.534 1.00 61.16 392 SER A O 1
ATOM 2994 N N . ASN A 1 393 ? 22.577 24.456 -9.854 1.00 60.81 393 ASN A N 1
ATOM 2995 C CA . ASN A 1 393 ? 23.459 24.176 -8.716 1.00 60.81 393 ASN A CA 1
ATOM 2996 C C . ASN A 1 393 ? 22.987 22.990 -7.849 1.00 60.81 393 ASN A C 1
ATOM 2998 O O . ASN A 1 393 ? 23.684 22.624 -6.901 1.00 60.81 393 ASN A O 1
ATOM 3002 N N . ALA A 1 394 ? 21.823 22.390 -8.126 1.00 62.12 394 ALA A N 1
ATOM 3003 C CA . ALA A 1 394 ? 21.330 21.243 -7.368 1.00 62.12 394 ALA A CA 1
ATOM 3004 C C . ALA A 1 394 ? 22.251 20.038 -7.608 1.00 62.12 394 ALA A C 1
ATOM 3006 O O . ALA A 1 394 ? 22.258 19.470 -8.690 1.00 62.12 394 ALA A O 1
ATOM 3007 N N . GLY A 1 395 ? 23.039 19.624 -6.615 1.00 54.03 395 GLY A N 1
ATOM 3008 C CA . GLY A 1 395 ? 24.053 18.572 -6.776 1.00 54.03 395 GLY A CA 1
ATOM 3009 C C . GLY A 1 395 ? 23.538 17.141 -7.002 1.00 54.03 395 GLY A C 1
ATOM 3010 O O . GLY A 1 395 ? 24.359 16.231 -7.020 1.00 54.03 395 GLY A O 1
ATOM 3011 N N . TRP A 1 396 ? 22.223 16.909 -7.139 1.00 61.78 396 TRP A N 1
ATOM 3012 C CA . TRP A 1 396 ? 21.631 15.588 -6.861 1.00 61.78 396 TRP A CA 1
ATOM 3013 C C . TRP A 1 396 ? 20.389 15.199 -7.695 1.00 61.78 396 TRP A C 1
ATOM 3015 O O . TRP A 1 396 ? 19.587 14.417 -7.200 1.00 61.78 396 TRP A O 1
ATOM 3025 N N . MET A 1 397 ? 20.166 15.716 -8.918 1.00 66.25 397 MET A N 1
ATOM 3026 C CA . MET A 1 397 ? 18.932 15.389 -9.681 1.00 66.25 397 MET A CA 1
ATOM 3027 C C . MET A 1 397 ? 18.777 13.908 -10.029 1.00 66.25 397 MET A C 1
ATOM 3029 O O . MET A 1 397 ? 17.673 13.373 -9.967 1.00 66.25 397 MET A O 1
ATOM 3033 N N . TRP A 1 398 ? 19.878 13.252 -10.370 1.00 67.19 398 TRP A N 1
ATOM 3034 C CA . TRP A 1 398 ? 19.941 11.826 -10.614 1.00 67.19 398 TRP A CA 1
ATOM 3035 C C . TRP A 1 398 ? 20.933 11.176 -9.661 1.00 67.19 398 TRP A C 1
ATOM 3037 O O . TRP A 1 398 ? 22.054 11.651 -9.472 1.00 67.19 398 TRP A O 1
ATOM 3047 N N . ALA A 1 399 ? 20.521 10.046 -9.106 1.00 67.25 399 ALA A N 1
ATOM 3048 C CA . ALA A 1 399 ? 21.399 9.130 -8.412 1.00 67.25 399 ALA A CA 1
ATOM 3049 C C . ALA A 1 399 ? 21.092 7.695 -8.822 1.00 67.25 399 ALA A C 1
ATOM 3051 O O . ALA A 1 399 ? 19.956 7.358 -9.175 1.00 67.25 399 ALA A O 1
ATOM 3052 N N . ALA A 1 400 ? 22.118 6.847 -8.753 1.00 64.88 400 ALA A N 1
ATOM 3053 C CA . ALA A 1 400 ? 21.950 5.415 -8.927 1.00 64.88 400 ALA A CA 1
ATOM 3054 C C . ALA A 1 400 ? 20.924 4.874 -7.922 1.00 64.88 400 ALA A C 1
ATOM 3056 O O . ALA A 1 400 ? 20.767 5.408 -6.822 1.00 64.88 400 ALA A O 1
ATOM 3057 N N . ARG A 1 401 ? 20.232 3.797 -8.308 1.00 66.75 401 ARG A N 1
ATOM 3058 C CA . ARG A 1 401 ? 19.290 3.124 -7.411 1.00 66.75 401 ARG A CA 1
ATOM 3059 C C . ARG A 1 401 ? 19.989 2.767 -6.091 1.00 66.75 401 ARG A C 1
ATOM 3061 O O . ARG A 1 401 ? 21.132 2.304 -6.146 1.00 66.75 401 ARG A O 1
ATOM 3068 N N . PRO A 1 402 ? 19.319 2.940 -4.937 1.00 65.31 402 PRO A N 1
ATOM 3069 C CA . PRO A 1 402 ? 19.878 2.544 -3.657 1.00 65.31 402 PRO A CA 1
ATOM 3070 C C . PRO A 1 402 ? 20.266 1.072 -3.703 1.00 65.31 402 PRO A C 1
ATOM 3072 O O . PRO A 1 402 ? 19.516 0.236 -4.214 1.00 65.31 402 PRO A O 1
ATOM 3075 N N . THR A 1 403 ? 21.440 0.755 -3.174 1.00 61.53 403 THR A N 1
ATOM 3076 C CA . THR A 1 403 ? 21.864 -0.636 -3.016 1.00 61.53 403 THR A CA 1
ATOM 3077 C C . THR A 1 403 ? 21.376 -1.146 -1.670 1.00 61.53 403 THR A C 1
ATOM 3079 O O . THR A 1 403 ? 21.379 -0.415 -0.682 1.00 61.53 403 THR A O 1
ATOM 3082 N N . ALA A 1 404 ? 20.883 -2.383 -1.660 1.00 59.56 404 ALA A N 1
ATOM 3083 C CA . ALA A 1 404 ? 20.511 -3.073 -0.436 1.00 59.56 404 ALA A CA 1
ATOM 3084 C C . ALA A 1 404 ? 21.770 -3.330 0.400 1.00 59.56 404 ALA A C 1
ATOM 3086 O O . ALA A 1 404 ? 22.722 -3.945 -0.084 1.00 59.56 404 ALA A O 1
ATOM 3087 N N . THR A 1 405 ? 21.757 -2.898 1.653 1.00 54.09 405 THR A N 1
ATOM 3088 C CA . THR A 1 405 ? 22.761 -3.253 2.656 1.00 54.09 405 THR A CA 1
ATOM 3089 C C . THR A 1 405 ? 22.081 -4.054 3.754 1.00 54.09 405 THR A C 1
ATOM 3091 O O . THR A 1 405 ? 21.097 -3.600 4.325 1.00 54.09 405 THR A O 1
ATOM 3094 N N . VAL A 1 406 ? 22.573 -5.260 4.037 1.00 49.56 406 VAL A N 1
ATOM 3095 C CA . VAL A 1 406 ? 22.063 -6.062 5.157 1.00 49.56 406 VAL A CA 1
ATOM 3096 C C . VAL A 1 406 ? 22.651 -5.493 6.443 1.00 49.56 406 VAL A C 1
ATOM 3098 O O . VAL A 1 406 ? 23.872 -5.470 6.600 1.00 49.56 406 VAL A O 1
ATOM 3101 N N . SER A 1 407 ? 21.793 -5.009 7.333 1.00 42.75 407 SER A N 1
ATOM 3102 C CA . SER A 1 407 ? 22.176 -4.500 8.642 1.00 42.75 407 SER A CA 1
ATOM 3103 C C . SER A 1 407 ? 22.509 -5.640 9.610 1.00 42.75 407 SER A C 1
ATOM 3105 O O . SER A 1 407 ? 22.155 -6.802 9.387 1.00 42.75 407 SER A O 1
ATOM 3107 N N . GLU A 1 408 ? 23.177 -5.319 10.720 1.00 31.64 408 GLU A N 1
ATOM 3108 C CA . GLU A 1 408 ? 23.583 -6.298 11.744 1.00 31.64 408 GLU A CA 1
ATOM 3109 C C . GLU A 1 408 ? 22.382 -6.977 12.435 1.00 31.64 408 GLU A C 1
ATOM 3111 O O . GLU A 1 408 ? 22.528 -8.037 13.044 1.00 31.64 408 GLU A O 1
ATOM 3116 N N . THR A 1 409 ? 21.181 -6.406 12.296 1.00 36.00 409 THR A N 1
ATOM 3117 C CA . THR A 1 409 ? 19.910 -6.967 12.789 1.00 36.00 409 THR A CA 1
ATOM 3118 C C . THR A 1 409 ? 19.160 -7.798 11.739 1.00 36.00 409 THR A C 1
ATOM 3120 O O . THR A 1 409 ? 18.092 -8.336 12.025 1.00 36.00 409 THR A O 1
ATOM 3123 N N . GLY A 1 410 ? 19.711 -7.939 10.527 1.00 38.53 410 GLY A N 1
ATOM 3124 C CA . GLY A 1 410 ? 19.082 -8.651 9.411 1.00 38.53 410 GLY A CA 1
ATOM 3125 C C . GLY A 1 410 ? 18.040 -7.829 8.642 1.00 38.53 410 GLY A C 1
ATOM 3126 O O . GLY A 1 410 ? 17.380 -8.374 7.755 1.00 38.53 410 GLY A O 1
ATOM 3127 N N . HIS A 1 411 ? 17.891 -6.534 8.942 1.00 42.22 411 HIS A N 1
ATOM 3128 C CA . HIS A 1 411 ? 17.077 -5.615 8.146 1.00 42.22 411 HIS A CA 1
ATOM 3129 C C . HIS A 1 411 ? 17.826 -5.187 6.877 1.00 42.22 411 HIS A C 1
ATOM 3131 O O . HIS A 1 411 ? 19.047 -5.084 6.862 1.00 42.22 411 HIS A O 1
ATOM 3137 N N . THR A 1 412 ? 17.102 -4.985 5.774 1.00 49.00 412 THR A N 1
ATOM 3138 C CA . THR A 1 412 ? 17.700 -4.435 4.551 1.00 49.00 412 THR A CA 1
ATOM 3139 C C . THR A 1 412 ? 17.572 -2.920 4.585 1.00 49.00 412 THR A C 1
ATOM 3141 O O . THR A 1 412 ? 16.475 -2.392 4.413 1.00 49.00 412 THR A O 1
ATOM 3144 N N . ASP A 1 413 ? 18.692 -2.247 4.808 1.00 50.94 413 ASP A N 1
ATOM 3145 C CA . ASP A 1 413 ? 18.799 -0.797 4.746 1.00 50.94 413 ASP A CA 1
ATOM 3146 C C . ASP A 1 413 ? 19.125 -0.367 3.315 1.00 50.94 413 ASP A C 1
ATOM 3148 O O . ASP A 1 413 ? 19.694 -1.122 2.517 1.00 50.94 413 ASP A O 1
ATOM 3152 N N . HIS A 1 414 ? 18.783 0.875 2.994 1.00 55.75 414 HIS A N 1
ATOM 3153 C CA . HIS A 1 414 ? 19.071 1.465 1.699 1.00 55.75 414 HIS A CA 1
ATOM 3154 C C . HIS A 1 414 ? 19.777 2.797 1.893 1.00 55.75 414 HIS A C 1
ATOM 3156 O O . HIS A 1 414 ? 19.295 3.680 2.596 1.00 55.75 414 HIS A O 1
ATOM 3162 N N . VAL A 1 415 ? 20.934 2.937 1.252 1.00 49.97 415 VAL A N 1
ATOM 3163 C CA . VAL A 1 415 ? 21.675 4.196 1.204 1.00 49.97 415 VAL A CA 1
ATOM 3164 C C . VAL A 1 415 ? 21.580 4.726 -0.218 1.00 49.97 415 VAL A C 1
ATOM 3166 O O . VAL A 1 415 ? 22.003 4.065 -1.170 1.00 49.97 415 VAL A O 1
ATOM 3169 N N . GLY A 1 416 ? 21.001 5.914 -0.366 1.00 54.47 416 GLY A N 1
ATOM 3170 C CA . GLY A 1 416 ? 20.800 6.556 -1.657 1.00 54.47 416 GLY A CA 1
ATOM 3171 C C . GLY A 1 416 ? 21.102 8.048 -1.600 1.00 54.47 416 GLY A C 1
ATOM 3172 O O . GLY A 1 416 ? 20.660 8.757 -0.700 1.00 54.47 416 GLY A O 1
ATOM 3173 N N . ALA A 1 417 ? 21.852 8.527 -2.591 1.00 57.62 417 ALA A N 1
ATOM 3174 C CA . ALA A 1 417 ? 21.814 9.930 -2.991 1.00 57.62 417 ALA A CA 1
ATOM 3175 C C . ALA A 1 417 ? 20.590 10.159 -3.905 1.00 57.62 417 ALA A C 1
ATOM 3177 O O . ALA A 1 417 ? 19.949 9.191 -4.306 1.00 57.62 417 ALA A O 1
ATOM 3178 N N . GLY A 1 418 ? 20.275 11.406 -4.264 1.00 65.06 418 GLY A N 1
ATOM 3179 C CA . GLY A 1 418 ? 19.247 11.729 -5.269 1.00 65.06 418 GLY A CA 1
ATOM 3180 C C . GLY A 1 418 ? 18.156 12.682 -4.779 1.00 65.06 418 GLY A C 1
ATOM 3181 O O . GLY A 1 418 ? 18.151 13.114 -3.623 1.00 65.06 418 GLY A O 1
ATOM 3182 N N . ILE A 1 419 ? 17.223 13.025 -5.673 1.00 69.94 419 ILE A N 1
ATOM 3183 C CA . ILE A 1 419 ? 16.048 13.829 -5.326 1.00 69.94 419 ILE A CA 1
ATOM 3184 C C . ILE A 1 419 ? 14.992 12.940 -4.685 1.00 69.94 419 ILE A C 1
ATOM 3186 O O . ILE A 1 419 ? 14.563 11.954 -5.275 1.00 69.94 419 ILE A O 1
ATOM 3190 N N . ASN A 1 420 ? 14.535 13.356 -3.507 1.00 74.31 420 ASN A N 1
ATOM 3191 C CA . ASN A 1 420 ? 13.390 12.778 -2.824 1.00 74.31 420 ASN A CA 1
ATOM 3192 C C . ASN A 1 420 ? 12.215 13.754 -2.877 1.00 74.31 420 ASN A C 1
ATOM 3194 O O . ASN A 1 420 ? 12.347 14.912 -2.466 1.00 74.31 420 ASN A O 1
ATOM 3198 N N . GLU A 1 421 ? 11.081 13.272 -3.365 1.00 79.19 421 GLU A N 1
ATOM 3199 C CA . GLU A 1 421 ? 9.793 13.942 -3.252 1.00 79.19 421 GLU A CA 1
ATOM 3200 C C . GLU A 1 421 ? 9.080 13.441 -1.998 1.00 79.19 421 GLU A C 1
ATOM 3202 O O . GLU A 1 421 ? 8.737 12.264 -1.912 1.00 79.19 421 GLU A O 1
ATOM 3207 N N . LEU A 1 422 ? 8.889 14.319 -1.012 1.00 80.88 422 LEU A N 1
ATOM 3208 C CA . LEU A 1 422 ? 8.328 13.955 0.286 1.00 80.88 422 LEU A CA 1
ATOM 3209 C C . LEU A 1 422 ? 6.841 14.283 0.349 1.00 80.88 422 LEU A C 1
ATOM 3211 O O . LEU A 1 422 ? 6.437 15.440 0.218 1.00 80.88 422 LEU A O 1
ATOM 3215 N N . TRP A 1 423 ? 6.068 13.273 0.713 1.00 84.69 423 TRP A N 1
ATOM 3216 C CA . TRP A 1 423 ? 4.642 13.319 0.963 1.00 84.69 423 TRP A CA 1
ATOM 3217 C C . TRP A 1 423 ? 4.400 12.949 2.426 1.00 84.69 423 TRP A C 1
ATOM 3219 O O . TRP A 1 423 ? 4.674 11.829 2.849 1.00 84.69 423 TRP A O 1
ATOM 3229 N N . LYS A 1 424 ? 3.879 13.878 3.229 1.00 85.25 424 LYS A N 1
ATOM 3230 C CA . LYS A 1 424 ? 3.512 13.626 4.625 1.00 85.25 424 LYS A CA 1
ATOM 3231 C C . LYS A 1 424 ? 2.043 14.000 4.890 1.00 85.25 424 LYS A C 1
ATOM 3233 O O . LYS A 1 424 ? 1.741 15.197 4.962 1.00 85.25 424 LYS A O 1
ATOM 3238 N N . PRO A 1 425 ? 1.147 13.011 5.064 1.00 87.25 425 PRO A N 1
ATOM 3239 C CA . PRO A 1 425 ? -0.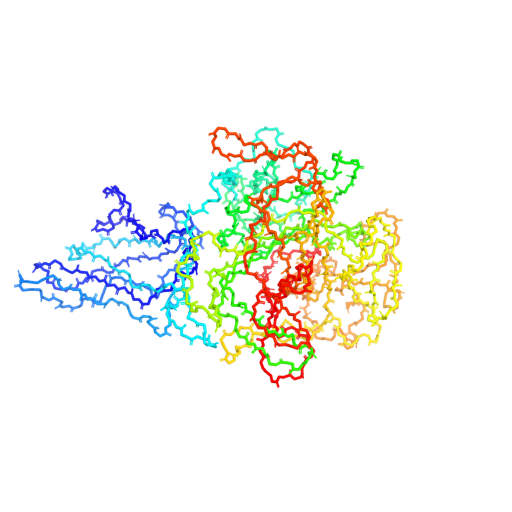242 13.228 5.392 1.00 87.25 425 PRO A CA 1
ATOM 3240 C C . PRO A 1 425 ? -0.375 13.745 6.813 1.00 87.25 425 PRO A C 1
ATOM 3242 O O . PRO A 1 425 ? 0.467 13.513 7.683 1.00 87.25 425 PRO A O 1
ATOM 3245 N N . TRP A 1 426 ? -1.520 14.361 7.057 1.00 87.31 426 TRP A N 1
ATOM 3246 C CA . TRP A 1 426 ? -2.077 14.498 8.385 1.00 87.31 426 TRP A CA 1
ATOM 3247 C C . TRP A 1 426 ? -3.489 13.928 8.397 1.00 87.31 426 TRP A C 1
ATOM 3249 O O . TRP A 1 426 ? -4.479 14.640 8.202 1.00 87.31 426 TRP A O 1
ATOM 3259 N N . ALA A 1 427 ? -3.565 12.616 8.597 1.00 89.50 427 ALA A N 1
ATOM 3260 C CA . ALA A 1 427 ? -4.826 11.904 8.668 1.00 89.50 427 ALA A CA 1
ATOM 3261 C C . ALA A 1 427 ? -5.262 11.810 10.123 1.00 89.50 427 ALA A C 1
ATOM 3263 O O . ALA A 1 427 ? -4.509 11.328 10.967 1.00 89.50 427 ALA A O 1
ATOM 3264 N N . GLN A 1 428 ? -6.473 12.259 10.423 1.00 89.56 428 GLN A N 1
ATOM 3265 C CA . GLN A 1 428 ? -7.019 12.198 11.769 1.00 89.56 428 GLN A CA 1
ATOM 3266 C C . GLN A 1 428 ? -8.455 11.705 11.734 1.00 89.56 428 GLN A C 1
ATOM 3268 O O . GLN A 1 428 ? -9.169 11.938 10.764 1.00 89.56 428 GLN A O 1
ATOM 3273 N N . VAL A 1 429 ? -8.864 11.073 12.826 1.00 90.75 429 VAL A N 1
ATOM 3274 C CA . VAL A 1 429 ? -10.273 10.825 13.114 1.00 90.75 429 VAL A CA 1
ATOM 3275 C C . VAL A 1 429 ? -10.633 11.559 14.389 1.00 90.75 429 VAL A C 1
ATOM 3277 O O . VAL A 1 429 ? -9.906 11.472 15.385 1.00 90.75 429 VAL A O 1
ATOM 3280 N N . VAL A 1 430 ? -11.754 12.269 14.357 1.00 89.56 430 VAL A N 1
ATOM 3281 C CA . VAL A 1 430 ? -12.263 13.062 15.474 1.00 89.56 430 VAL A CA 1
ATOM 3282 C C . VAL A 1 430 ? -13.700 12.643 15.773 1.00 89.56 430 VAL A C 1
ATOM 3284 O O . VAL A 1 430 ? -14.506 12.509 14.859 1.00 89.56 430 VAL A O 1
ATOM 3287 N N . THR A 1 431 ? -14.022 12.412 17.045 1.00 88.62 431 THR A N 1
ATOM 3288 C CA . THR A 1 431 ? -15.382 12.055 17.480 1.00 88.62 431 THR A CA 1
ATOM 3289 C C . THR A 1 431 ? -16.317 13.262 17.474 1.00 88.62 431 THR A C 1
ATOM 3291 O O . THR A 1 431 ? -15.874 14.411 17.450 1.00 88.62 431 THR A O 1
ATOM 3294 N N . ARG A 1 432 ? -17.627 13.027 17.626 1.00 87.75 432 ARG A N 1
ATOM 3295 C CA . ARG A 1 432 ? -18.627 14.103 17.812 1.00 87.75 432 ARG A CA 1
ATOM 3296 C C . ARG A 1 432 ? -18.283 15.027 18.982 1.00 87.75 432 ARG A C 1
ATOM 3298 O O . ARG A 1 432 ? -18.531 16.226 18.922 1.00 87.75 432 ARG A O 1
ATOM 3305 N N . GLY A 1 433 ? -17.682 14.464 20.033 1.00 85.56 433 GLY A N 1
ATOM 3306 C CA . GLY A 1 433 ? -17.190 15.192 21.204 1.00 85.56 433 GLY A CA 1
ATOM 3307 C C . GLY A 1 433 ? -15.879 15.950 20.973 1.00 85.56 433 GLY A C 1
ATOM 3308 O O . GLY A 1 433 ? -15.273 16.390 21.943 1.00 85.56 433 GLY A O 1
ATOM 3309 N N . GLN A 1 434 ? -15.423 16.077 19.721 1.00 86.94 434 GLN A N 1
ATOM 3310 C CA . GLN A 1 434 ? -14.175 16.736 19.324 1.00 86.94 434 GLN A CA 1
ATOM 3311 C C . GLN A 1 434 ? -12.908 16.075 19.888 1.00 86.94 434 GLN A C 1
ATOM 3313 O O . GLN A 1 434 ? -11.835 16.678 19.934 1.00 86.94 434 GLN A O 1
ATOM 3318 N N . GLN A 1 435 ? -12.996 14.804 20.286 1.00 83.81 435 GLN A N 1
ATOM 3319 C CA . GLN A 1 435 ? -11.832 14.041 20.716 1.00 83.81 435 GLN A CA 1
ATOM 3320 C C . GLN A 1 435 ? -11.141 13.437 19.497 1.00 83.81 435 GLN A C 1
ATOM 3322 O O . GLN A 1 435 ? -11.746 12.672 18.748 1.00 83.81 435 GLN A O 1
ATOM 3327 N N . ARG A 1 436 ? -9.852 13.733 19.313 1.00 83.56 436 ARG A N 1
ATOM 3328 C CA . ARG A 1 436 ? -9.028 13.057 18.305 1.00 83.56 436 ARG A CA 1
ATOM 3329 C C . ARG A 1 436 ? -8.731 11.632 18.766 1.00 83.56 436 ARG A C 1
ATOM 3331 O O . ARG A 1 436 ? -8.040 11.448 19.766 1.00 83.56 436 ARG A O 1
ATOM 3338 N N . ILE A 1 437 ? -9.236 10.650 18.024 1.00 82.88 437 ILE A N 1
ATOM 3339 C CA . ILE A 1 437 ? -9.121 9.222 18.354 1.00 82.88 437 ILE A CA 1
ATOM 3340 C C . ILE A 1 437 ? -8.154 8.455 17.451 1.00 82.88 437 ILE A C 1
ATOM 3342 O O . ILE A 1 437 ? -7.728 7.349 17.770 1.00 82.88 437 ILE A O 1
ATOM 3346 N N . PHE A 1 438 ? -7.744 9.069 16.345 1.00 85.75 438 PHE A N 1
ATOM 3347 C CA . PHE A 1 438 ? -6.677 8.571 15.490 1.00 85.75 438 PHE A CA 1
ATOM 3348 C C . PHE A 1 438 ? -5.888 9.735 14.915 1.00 85.75 438 PHE A C 1
ATOM 3350 O O . PHE A 1 438 ? -6.448 10.790 14.608 1.00 85.75 438 PHE A O 1
ATOM 3357 N N . LEU A 1 439 ? -4.590 9.524 14.753 1.00 84.12 439 LEU A N 1
ATOM 3358 C CA . LEU A 1 439 ? -3.688 10.396 14.028 1.00 84.12 439 LEU A CA 1
ATOM 3359 C C . LEU A 1 439 ? -2.652 9.538 13.306 1.00 84.12 439 LEU A C 1
ATOM 3361 O O . LEU A 1 439 ? -2.007 8.711 13.938 1.00 84.12 439 LEU A O 1
ATOM 3365 N N . SER A 1 440 ? -2.430 9.778 12.022 1.00 84.69 440 SER A N 1
ATOM 3366 C CA . SER A 1 440 ? -1.309 9.222 11.270 1.00 84.69 440 SER A CA 1
ATOM 3367 C C . SER A 1 440 ? -0.553 10.351 10.580 1.00 84.69 440 SER A C 1
ATOM 3369 O O . SER A 1 440 ? -1.153 11.225 9.950 1.00 84.69 440 SER A O 1
ATOM 3371 N N . SER A 1 441 ? 0.772 10.319 10.723 1.00 78.12 441 SER A N 1
ATOM 3372 C CA . SER A 1 441 ? 1.716 11.262 10.106 1.00 78.12 441 SER A CA 1
ATOM 3373 C C . SER A 1 441 ? 2.850 10.535 9.371 1.00 78.12 441 SER A C 1
ATOM 3375 O O . SER A 1 441 ? 3.957 11.065 9.224 1.00 78.12 441 SER A O 1
ATOM 3377 N N . ALA A 1 442 ? 2.555 9.309 8.918 1.00 82.00 442 ALA A N 1
ATOM 3378 C CA . ALA A 1 442 ? 3.465 8.459 8.162 1.00 82.00 442 ALA A CA 1
ATOM 3379 C C . ALA A 1 442 ? 3.950 9.197 6.924 1.00 82.00 442 ALA A C 1
ATOM 3381 O O . ALA A 1 442 ? 3.118 9.647 6.154 1.00 82.00 442 ALA A O 1
ATOM 3382 N N . TYR A 1 443 ? 5.251 9.316 6.687 1.00 78.94 443 TYR A N 1
ATOM 3383 C CA . TYR A 1 443 ? 5.710 9.957 5.461 1.00 78.94 443 TYR A CA 1
ATOM 3384 C C . TYR A 1 443 ? 6.042 8.923 4.391 1.00 78.94 443 TYR A C 1
ATOM 3386 O O . TYR A 1 443 ? 6.446 7.793 4.670 1.00 78.94 443 TYR A O 1
ATOM 3394 N N . TYR A 1 444 ? 5.883 9.362 3.157 1.00 84.12 444 TYR A N 1
ATOM 3395 C CA . TYR A 1 444 ? 6.149 8.629 1.945 1.00 84.12 444 TYR A CA 1
ATOM 3396 C C . TYR A 1 444 ? 7.120 9.457 1.117 1.00 84.12 444 TYR A C 1
ATOM 3398 O O . TYR A 1 444 ? 6.976 10.674 1.021 1.00 84.12 444 TYR A O 1
ATOM 3406 N N . SER A 1 445 ? 8.120 8.816 0.539 1.00 79.62 445 SER A N 1
ATOM 3407 C CA . SER A 1 445 ? 9.108 9.473 -0.302 1.00 79.62 445 SER A CA 1
ATOM 3408 C C . SER A 1 445 ? 9.216 8.751 -1.633 1.00 79.62 445 SER A C 1
ATOM 3410 O O . SER A 1 445 ? 9.248 7.522 -1.671 1.00 79.62 445 SER A O 1
ATOM 3412 N N . VAL A 1 446 ? 9.294 9.511 -2.720 1.00 80.06 446 VAL A N 1
ATOM 3413 C CA . VAL A 1 446 ? 9.604 8.996 -4.057 1.00 80.06 446 VAL A CA 1
ATOM 3414 C C . VAL A 1 446 ? 11.019 9.427 -4.403 1.00 80.06 446 VAL A C 1
ATOM 3416 O O . VAL A 1 446 ? 11.316 10.622 -4.432 1.00 80.06 446 VAL A O 1
ATOM 3419 N N . LEU A 1 447 ? 11.900 8.461 -4.641 1.00 75.94 447 LEU A N 1
ATOM 3420 C CA . LEU A 1 447 ? 13.262 8.731 -5.085 1.00 75.94 447 LEU A CA 1
ATOM 3421 C C . LEU A 1 447 ? 13.293 8.860 -6.610 1.00 75.94 447 LEU A C 1
ATOM 3423 O O . LEU A 1 447 ? 12.702 8.045 -7.319 1.00 75.94 447 LEU A O 1
ATOM 3427 N N . ASN A 1 448 ? 14.036 9.854 -7.103 1.00 73.75 448 ASN A N 1
ATOM 3428 C CA . ASN A 1 448 ? 14.120 10.215 -8.519 1.00 73.75 448 ASN A CA 1
ATOM 3429 C C . ASN A 1 448 ? 12.713 10.358 -9.134 1.00 73.75 448 ASN A C 1
ATOM 3431 O O . ASN A 1 448 ? 12.371 9.621 -10.070 1.00 73.75 448 ASN A O 1
ATOM 3435 N N . PRO A 1 449 ? 11.879 11.271 -8.595 1.00 76.19 449 PRO A N 1
ATOM 3436 C CA . PRO A 1 449 ? 10.531 11.481 -9.094 1.00 76.19 449 PRO A CA 1
ATOM 3437 C C . PRO A 1 449 ? 10.579 11.814 -10.583 1.00 76.19 449 PRO A C 1
ATOM 3439 O O . PRO A 1 449 ? 11.531 12.420 -11.086 1.00 76.19 449 PRO A O 1
ATOM 3442 N N . ALA A 1 450 ? 9.533 11.422 -11.300 1.00 73.38 450 ALA A N 1
ATOM 3443 C CA . ALA A 1 450 ? 9.438 11.645 -12.737 1.00 73.38 450 ALA A CA 1
ATOM 3444 C C . ALA A 1 450 ? 9.325 13.131 -13.117 1.00 73.38 450 ALA A C 1
ATOM 3446 O O . ALA A 1 450 ? 9.510 13.478 -14.286 1.00 73.38 450 ALA A O 1
ATOM 3447 N N . ARG A 1 451 ? 9.031 14.005 -12.145 1.00 76.12 451 ARG A N 1
ATOM 3448 C CA . ARG A 1 451 ? 8.859 15.447 -12.325 1.00 76.12 451 ARG A CA 1
ATOM 3449 C C . ARG A 1 451 ? 9.633 16.238 -11.273 1.00 76.12 451 ARG A C 1
ATOM 3451 O O . ARG A 1 451 ? 9.860 15.758 -10.165 1.00 76.12 451 ARG A O 1
ATOM 3458 N N . LEU A 1 452 ? 9.990 17.472 -11.622 1.00 77.75 452 LEU A N 1
ATOM 3459 C CA . LEU A 1 452 ? 10.600 18.460 -10.728 1.00 77.75 452 LEU A CA 1
ATOM 3460 C C . LEU A 1 452 ? 9.876 19.795 -10.829 1.00 77.75 452 LEU A C 1
ATOM 3462 O O . LEU A 1 452 ? 9.289 20.108 -11.868 1.00 77.75 452 LEU A O 1
ATOM 3466 N N . TYR A 1 453 ? 9.996 20.611 -9.779 1.00 80.12 453 TYR A N 1
ATOM 3467 C CA . TYR A 1 453 ? 9.623 22.020 -9.871 1.00 80.12 453 TYR A CA 1
ATOM 3468 C C . TYR A 1 453 ? 10.619 22.748 -10.779 1.00 80.12 453 TYR A C 1
ATOM 3470 O O . TYR A 1 453 ? 11.831 22.717 -10.539 1.00 80.12 453 TYR A O 1
ATOM 3478 N N . ASN A 1 454 ? 10.113 23.403 -11.815 1.00 79.81 454 ASN A N 1
ATOM 3479 C CA . ASN A 1 454 ? 10.870 24.260 -12.705 1.00 79.81 454 ASN A CA 1
ATOM 3480 C C . ASN A 1 454 ? 10.631 25.727 -12.352 1.00 79.81 454 ASN A C 1
ATOM 3482 O O . ASN A 1 454 ? 9.617 26.323 -12.719 1.00 79.81 454 ASN A O 1
ATOM 3486 N N . ASP A 1 455 ? 11.621 26.325 -11.702 1.00 75.81 455 ASP A N 1
ATOM 3487 C CA . ASP A 1 455 ? 11.675 27.763 -11.437 1.00 75.81 455 ASP A CA 1
ATOM 3488 C C . ASP A 1 455 ? 12.127 28.584 -12.663 1.00 75.81 455 ASP A C 1
ATOM 3490 O O . ASP A 1 455 ? 12.332 29.791 -12.561 1.00 75.81 455 ASP A O 1
ATOM 3494 N N . GLY A 1 456 ? 12.308 27.932 -13.817 1.00 77.50 456 GLY A N 1
ATOM 3495 C CA . GLY A 1 456 ? 12.793 28.539 -15.054 1.00 77.50 456 GLY A CA 1
ATOM 3496 C C . GLY A 1 456 ? 14.319 28.626 -15.147 1.00 77.50 456 GLY A C 1
ATOM 3497 O O . GLY A 1 456 ? 14.834 29.078 -16.168 1.00 77.50 456 GLY A O 1
ATOM 3498 N N . SER A 1 457 ? 15.064 28.190 -14.123 1.00 76.62 457 SER A N 1
ATOM 3499 C CA . SER A 1 457 ? 16.527 28.332 -14.090 1.00 76.62 457 SER A CA 1
ATOM 3500 C C . SER A 1 457 ? 17.273 27.312 -14.955 1.00 76.62 457 SER A C 1
ATOM 3502 O O . SER A 1 457 ? 18.401 27.580 -15.377 1.00 76.62 457 SER A O 1
ATOM 3504 N N . MET A 1 458 ? 16.674 26.145 -15.219 1.00 74.94 458 MET A N 1
ATOM 3505 C CA . MET A 1 458 ? 17.289 25.089 -16.031 1.00 74.94 458 MET A CA 1
ATOM 3506 C C . MET A 1 458 ? 16.725 24.965 -17.442 1.00 74.94 458 MET A C 1
ATOM 3508 O O . MET A 1 458 ? 17.489 24.677 -18.364 1.00 74.94 458 MET A O 1
ATOM 3512 N N . ILE A 1 459 ? 15.411 25.126 -17.611 1.00 80.06 459 ILE A N 1
ATOM 3513 C CA . ILE A 1 459 ? 14.750 25.144 -18.920 1.00 80.06 459 ILE A CA 1
ATOM 3514 C C . ILE A 1 459 ? 13.590 26.149 -18.912 1.00 80.06 459 ILE A C 1
ATOM 3516 O O . ILE A 1 459 ? 12.995 26.371 -17.854 1.00 80.06 459 ILE A O 1
ATOM 3520 N N . PRO A 1 460 ? 13.222 26.727 -20.072 1.00 83.44 460 PRO A N 1
ATOM 3521 C CA . PRO A 1 460 ? 12.049 27.590 -20.169 1.00 83.44 460 PRO A CA 1
ATOM 3522 C C . PRO A 1 460 ? 10.783 26.874 -19.688 1.00 83.44 460 PRO A C 1
ATOM 3524 O O . PRO A 1 460 ? 10.562 25.708 -20.027 1.00 83.44 460 PRO A O 1
ATOM 3527 N N . GLN A 1 461 ? 9.963 27.576 -18.907 1.00 83.62 461 GLN A N 1
ATOM 3528 C CA . GLN A 1 461 ? 8.641 27.093 -18.513 1.00 83.62 461 GLN A CA 1
ATOM 3529 C C . GLN A 1 461 ? 7.756 26.948 -19.755 1.00 83.62 461 GLN A C 1
ATOM 3531 O O . GLN A 1 461 ? 7.846 27.748 -20.691 1.00 83.62 461 GLN A O 1
ATOM 3536 N N . ARG A 1 462 ? 6.932 25.904 -19.780 1.00 80.69 462 ARG A N 1
ATOM 3537 C CA . ARG A 1 462 ? 6.014 25.604 -20.880 1.00 80.69 462 ARG A CA 1
ATOM 3538 C C . ARG A 1 462 ? 4.814 24.840 -20.352 1.00 80.69 462 ARG A C 1
ATOM 3540 O O . ARG A 1 462 ? 4.879 24.282 -19.266 1.00 80.69 462 ARG A O 1
ATOM 3547 N N . ASP A 1 463 ? 3.770 24.813 -21.153 1.00 73.81 463 ASP A N 1
ATOM 3548 C CA . ASP A 1 463 ? 2.662 23.879 -21.007 1.00 73.81 463 ASP A CA 1
ATOM 3549 C C . ASP A 1 463 ? 3.163 22.458 -21.334 1.00 73.81 463 ASP A C 1
ATOM 3551 O O . ASP A 1 463 ? 3.570 22.186 -22.470 1.00 73.81 463 ASP A O 1
ATOM 3555 N N . VAL A 1 464 ? 3.283 21.601 -20.317 1.00 68.62 464 VAL A N 1
ATOM 3556 C CA . VAL A 1 464 ? 3.817 20.235 -20.437 1.00 68.62 464 VAL A CA 1
ATOM 3557 C C . VAL A 1 464 ? 2.704 19.235 -20.732 1.00 68.62 464 VAL A C 1
ATOM 3559 O O . VAL A 1 464 ? 2.963 18.251 -21.430 1.00 68.62 464 VAL A O 1
ATOM 3562 N N . ASP A 1 465 ? 1.495 19.464 -20.219 1.00 63.06 465 ASP A N 1
ATOM 3563 C CA . ASP A 1 465 ? 0.357 18.553 -20.377 1.00 63.06 465 ASP A CA 1
ATOM 3564 C C . ASP A 1 465 ? -0.647 18.969 -21.471 1.00 63.06 465 ASP A C 1
ATOM 3566 O O . ASP A 1 465 ? -1.493 18.162 -21.865 1.00 63.06 465 ASP A O 1
ATOM 3570 N N . GLY A 1 466 ? -0.477 20.151 -22.065 1.00 67.56 466 GLY A N 1
ATOM 3571 C CA . GLY A 1 466 ? -1.245 20.653 -23.202 1.00 67.56 466 GLY A CA 1
ATOM 3572 C C . GLY A 1 466 ? -2.558 21.340 -22.821 1.00 67.56 466 GLY A C 1
ATOM 3573 O O . GLY A 1 466 ? -3.433 21.467 -23.685 1.00 67.56 466 GLY A O 1
ATOM 3574 N N . ASP A 1 467 ? -2.739 21.749 -21.561 1.00 64.12 467 ASP A N 1
ATOM 3575 C CA . ASP A 1 467 ? -3.982 22.356 -21.068 1.00 64.12 467 ASP A CA 1
ATOM 3576 C C . ASP A 1 467 ? -4.129 23.861 -21.393 1.00 64.12 467 ASP A C 1
ATOM 3578 O O . ASP A 1 467 ? -5.144 24.489 -21.064 1.00 64.12 467 ASP A O 1
ATOM 3582 N N . GLY A 1 468 ? -3.137 24.447 -22.067 1.00 74.12 468 GLY A N 1
ATOM 3583 C CA . GLY A 1 468 ? -3.068 25.861 -22.415 1.00 74.12 468 GLY A CA 1
ATOM 3584 C C . GLY A 1 468 ? -2.513 26.757 -21.303 1.00 74.12 468 GLY A C 1
ATOM 3585 O O . GLY A 1 468 ? -2.538 27.983 -21.461 1.00 74.12 468 GLY A O 1
ATOM 3586 N N . LYS A 1 469 ? -2.020 26.199 -20.190 1.00 75.75 469 LYS A N 1
ATOM 3587 C CA . LYS A 1 469 ? -1.388 26.935 -19.088 1.00 75.75 469 LYS A CA 1
ATOM 3588 C C . LYS A 1 469 ? 0.093 26.598 -18.996 1.00 75.75 469 LYS A C 1
ATOM 3590 O O . LYS A 1 469 ? 0.536 25.491 -19.245 1.00 75.75 469 LYS A O 1
ATOM 3595 N N . VAL A 1 470 ? 0.896 27.595 -18.631 1.00 80.25 470 VAL A N 1
ATOM 3596 C CA . VAL A 1 470 ? 2.329 27.381 -18.408 1.00 80.25 470 VAL A CA 1
ATOM 3597 C C . VAL A 1 470 ? 2.526 26.660 -17.079 1.00 80.25 470 VAL A C 1
ATOM 3599 O O . VAL A 1 470 ? 2.137 27.182 -16.031 1.00 80.25 470 VAL A O 1
ATOM 3602 N N . ASP A 1 471 ? 3.187 25.507 -17.122 1.00 73.25 471 ASP A N 1
ATOM 3603 C CA . ASP A 1 471 ? 3.497 24.728 -15.936 1.00 73.25 471 ASP A CA 1
ATOM 3604 C C . ASP A 1 471 ? 4.794 25.177 -15.269 1.00 73.25 471 ASP A C 1
ATOM 3606 O O . ASP A 1 471 ? 5.824 25.433 -15.902 1.00 73.25 471 ASP A O 1
ATOM 3610 N N . ASN A 1 472 ? 4.772 25.149 -13.938 1.00 78.50 472 ASN A N 1
ATOM 3611 C CA . ASN A 1 472 ? 5.978 25.208 -13.114 1.00 78.50 472 ASN A CA 1
ATOM 3612 C C . ASN A 1 472 ? 6.577 23.810 -12.883 1.00 78.50 472 ASN A C 1
ATOM 3614 O O . ASN A 1 472 ? 7.390 23.634 -11.980 1.00 78.50 472 ASN A O 1
ATOM 3618 N N . TRP A 1 473 ? 6.168 22.801 -13.653 1.00 77.75 473 TRP A N 1
ATOM 3619 C CA . TRP A 1 473 ? 6.584 21.408 -13.498 1.00 77.75 473 TRP A CA 1
ATOM 3620 C C . TRP A 1 473 ? 7.135 20.891 -14.813 1.00 77.75 473 TRP A C 1
ATOM 3622 O O . TRP A 1 473 ? 6.593 21.187 -15.870 1.00 77.75 473 TRP A O 1
ATOM 3632 N N . ILE A 1 474 ? 8.219 20.123 -14.756 1.00 76.75 474 ILE A N 1
ATOM 3633 C CA . ILE A 1 474 ? 8.848 19.545 -15.949 1.00 76.75 474 ILE A CA 1
ATOM 3634 C C . ILE A 1 474 ? 9.207 18.081 -15.704 1.00 76.75 474 ILE A C 1
ATOM 3636 O O . ILE A 1 474 ? 9.536 17.726 -14.566 1.00 76.75 474 ILE A O 1
ATOM 3640 N N . PRO A 1 475 ? 9.216 17.228 -16.742 1.00 78.31 475 PRO A N 1
ATOM 3641 C CA . PRO A 1 475 ? 9.758 15.885 -16.621 1.00 78.31 475 PRO A CA 1
ATOM 3642 C C . PRO A 1 475 ? 11.248 15.938 -16.258 1.00 78.31 475 PRO A C 1
ATOM 3644 O O . PRO A 1 475 ? 12.049 16.580 -16.943 1.00 78.31 475 PRO A O 1
ATOM 3647 N N . THR A 1 476 ? 11.642 15.226 -15.202 1.00 77.75 476 THR A N 1
ATOM 3648 C CA . THR A 1 476 ? 13.024 15.206 -14.687 1.00 77.75 476 THR A CA 1
ATOM 3649 C C . THR A 1 476 ? 14.022 14.798 -15.766 1.00 77.75 476 THR A C 1
ATOM 3651 O O . THR A 1 476 ? 15.098 15.385 -15.898 1.00 77.75 476 THR A O 1
ATOM 3654 N N . LEU A 1 477 ? 13.640 13.816 -16.591 1.00 77.69 477 LEU A N 1
ATOM 3655 C CA . LEU A 1 477 ? 14.479 13.354 -17.686 1.00 77.69 477 LEU A CA 1
ATOM 3656 C C . LEU A 1 477 ? 14.739 14.468 -18.703 1.00 77.69 477 LEU A C 1
ATOM 3658 O O . LEU A 1 477 ? 15.881 14.665 -19.099 1.00 77.69 477 LEU A O 1
ATOM 3662 N N . GLU A 1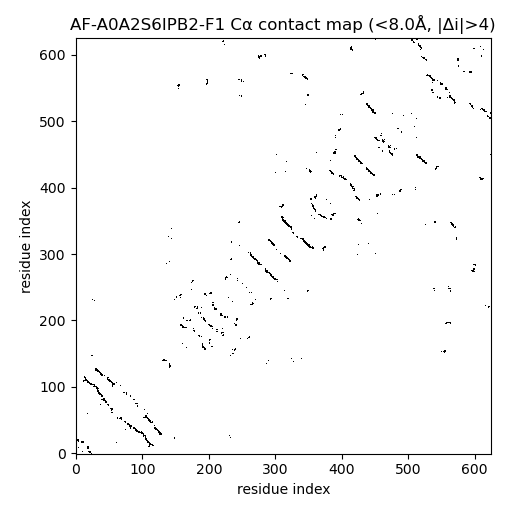 478 ? 13.717 15.220 -19.109 1.00 78.06 478 GLU A N 1
ATOM 3663 C CA . GLU A 1 478 ? 13.881 16.305 -20.083 1.00 78.06 478 GLU A CA 1
ATOM 3664 C C . GLU A 1 478 ? 14.837 17.381 -19.571 1.00 78.06 478 GLU A C 1
ATOM 3666 O O . GLU A 1 478 ? 15.711 17.835 -20.314 1.00 78.06 478 GLU A O 1
ATOM 3671 N N . ALA A 1 479 ? 14.718 17.718 -18.286 1.00 79.62 479 ALA A N 1
ATOM 3672 C CA . ALA A 1 479 ? 15.597 18.646 -17.591 1.00 79.62 479 ALA A CA 1
ATOM 3673 C C . ALA A 1 479 ? 17.070 18.208 -17.701 1.00 79.62 479 ALA A C 1
ATOM 3675 O O . ALA A 1 479 ? 17.940 19.016 -18.047 1.00 79.62 479 ALA A O 1
ATOM 3676 N N . CYS A 1 480 ? 17.334 16.915 -17.486 1.00 79.56 480 CYS A N 1
ATOM 3677 C CA . CYS A 1 480 ? 18.679 16.364 -17.580 1.00 79.56 480 CYS A CA 1
ATOM 3678 C C . CYS A 1 480 ? 19.190 16.159 -19.004 1.00 79.56 480 CYS A C 1
ATOM 3680 O O . CYS A 1 480 ? 20.369 16.388 -19.265 1.00 79.56 480 CYS A O 1
ATOM 3682 N N . LEU A 1 481 ? 18.324 15.802 -19.950 1.00 79.25 481 LEU A N 1
ATOM 3683 C CA . LEU A 1 481 ? 18.705 15.699 -21.357 1.00 79.25 481 LEU A CA 1
ATOM 3684 C C . LEU A 1 481 ? 19.042 17.060 -21.972 1.00 79.25 481 LEU A C 1
ATOM 3686 O O . LEU A 1 481 ? 19.825 17.130 -22.917 1.00 79.25 481 LEU A O 1
ATOM 3690 N N . ALA A 1 482 ? 18.421 18.138 -21.495 1.00 80.50 482 ALA A N 1
ATOM 3691 C CA . ALA A 1 482 ? 18.758 19.498 -21.909 1.00 80.50 482 ALA A CA 1
ATOM 3692 C C . ALA A 1 482 ? 20.086 19.987 -21.304 1.00 80.50 482 ALA A C 1
ATOM 3694 O O . ALA A 1 482 ? 20.687 20.920 -21.828 1.00 80.50 482 ALA A O 1
ATOM 3695 N N . ASN A 1 483 ? 20.550 19.354 -20.223 1.00 80.12 483 ASN A N 1
ATOM 3696 C CA . ASN A 1 483 ? 21.684 19.809 -19.425 1.00 80.12 483 ASN A CA 1
ATOM 3697 C C . ASN A 1 483 ? 22.640 18.652 -19.041 1.00 80.12 483 ASN A C 1
ATOM 3699 O O . ASN A 1 483 ? 22.938 18.482 -17.853 1.00 80.12 483 ASN A O 1
ATOM 3703 N N . PRO A 1 484 ? 23.146 17.858 -20.008 1.00 77.19 484 PRO A N 1
ATOM 3704 C CA . PRO A 1 484 ? 23.900 16.627 -19.729 1.00 77.19 484 PRO A CA 1
ATOM 3705 C C . PRO A 1 484 ? 25.211 16.862 -18.960 1.00 77.19 484 PRO A C 1
ATOM 3707 O O . PRO A 1 484 ? 25.666 15.986 -18.228 1.00 77.19 484 PRO A O 1
ATOM 3710 N N . ASP A 1 485 ? 25.797 18.056 -19.074 1.00 76.44 485 ASP A N 1
ATOM 3711 C CA . ASP A 1 485 ? 27.069 18.403 -18.428 1.00 76.44 485 ASP A CA 1
ATOM 3712 C C . ASP A 1 485 ? 26.927 18.757 -16.939 1.00 76.44 485 ASP A C 1
ATOM 3714 O O . ASP A 1 485 ? 27.921 18.835 -16.204 1.00 76.44 485 ASP A O 1
ATOM 3718 N N . LYS A 1 486 ? 25.696 18.984 -16.457 1.00 74.06 486 LYS A N 1
ATOM 3719 C CA . LYS A 1 486 ? 25.454 19.299 -15.046 1.00 74.06 486 LYS A CA 1
ATOM 3720 C C . LYS A 1 486 ? 25.763 18.076 -14.201 1.00 74.06 486 LYS A C 1
ATOM 3722 O O . LYS A 1 486 ? 25.298 16.982 -14.495 1.00 74.06 486 LYS A O 1
ATOM 3727 N N . THR A 1 487 ? 26.496 18.269 -13.101 1.00 67.06 487 THR A N 1
ATOM 3728 C CA . THR A 1 487 ? 26.862 17.193 -12.157 1.00 67.06 487 THR A CA 1
ATOM 3729 C C . THR A 1 487 ? 25.661 16.340 -11.751 1.00 67.06 487 THR A C 1
ATOM 3731 O O . THR A 1 487 ? 25.764 15.122 -11.690 1.00 67.06 487 THR A O 1
ATOM 3734 N N . ALA A 1 488 ? 24.515 16.992 -11.584 1.00 63.97 488 ALA A N 1
ATOM 3735 C CA . ALA A 1 488 ? 23.218 16.420 -11.263 1.00 63.97 488 ALA A CA 1
ATOM 3736 C C . ALA A 1 488 ? 22.660 15.417 -12.290 1.00 63.97 488 ALA A C 1
ATOM 3738 O O . ALA A 1 488 ? 21.801 14.620 -11.940 1.00 63.97 488 ALA A O 1
ATOM 3739 N N . CYS A 1 489 ? 23.114 15.482 -13.542 1.00 73.69 489 CYS A N 1
ATOM 3740 C CA . CYS A 1 489 ? 22.658 14.674 -14.676 1.00 73.69 489 CYS A CA 1
ATOM 3741 C C . CYS A 1 489 ? 23.777 13.797 -15.257 1.00 73.69 489 CYS A C 1
ATOM 3743 O O . CYS A 1 489 ? 23.580 13.121 -16.269 1.00 73.69 489 CYS A O 1
ATOM 3745 N N . LYS A 1 490 ? 24.960 13.798 -14.626 1.00 70.75 490 LYS A N 1
ATOM 3746 C CA . LYS A 1 490 ? 26.084 12.950 -15.031 1.00 70.75 490 LYS A CA 1
ATOM 3747 C C . LYS A 1 490 ? 25.739 11.484 -14.821 1.00 70.75 490 LYS A C 1
ATOM 3749 O O . LYS A 1 490 ? 25.146 11.136 -13.814 1.00 70.75 490 LYS A O 1
ATOM 3754 N N . ASN A 1 491 ? 26.214 10.632 -15.724 1.00 70.12 491 ASN A N 1
ATOM 3755 C CA . ASN A 1 491 ? 26.000 9.180 -15.749 1.00 70.12 491 ASN A CA 1
ATOM 3756 C C . ASN A 1 491 ? 24.547 8.717 -15.967 1.00 70.12 491 ASN A C 1
ATOM 3758 O O . ASN A 1 491 ? 24.230 7.562 -15.680 1.00 70.12 491 ASN A O 1
ATOM 3762 N N . LEU A 1 492 ? 23.693 9.558 -16.566 1.00 73.75 492 LEU A N 1
ATOM 3763 C CA . LEU A 1 492 ? 22.493 9.037 -17.219 1.00 73.75 492 LEU A CA 1
ATOM 3764 C C . LEU A 1 492 ? 22.859 7.864 -18.144 1.00 73.75 492 LEU A C 1
ATOM 3766 O O . LEU A 1 492 ? 23.866 7.945 -18.857 1.00 73.75 492 LEU A O 1
ATOM 3770 N N . PRO A 1 493 ? 22.060 6.783 -18.152 1.00 71.50 493 PRO A N 1
ATOM 3771 C CA . PRO A 1 493 ? 22.303 5.678 -19.060 1.00 71.50 493 PRO A CA 1
ATOM 3772 C C . PRO A 1 493 ? 22.206 6.168 -20.505 1.00 71.50 493 PRO A C 1
ATOM 3774 O O . PRO A 1 493 ? 21.422 7.062 -20.831 1.00 71.50 493 PRO A O 1
ATOM 3777 N N . THR A 1 494 ? 23.000 5.568 -21.387 1.00 76.62 494 THR A N 1
ATOM 3778 C CA . THR A 1 494 ? 22.857 5.805 -22.821 1.00 76.62 494 THR A CA 1
ATOM 3779 C C . THR A 1 494 ? 21.520 5.228 -23.275 1.00 76.62 494 THR A C 1
ATOM 3781 O O . THR A 1 494 ? 21.274 4.029 -23.132 1.00 76.62 494 THR A O 1
ATOM 3784 N N . PHE A 1 495 ? 20.645 6.084 -23.799 1.00 77.06 495 PHE A N 1
ATOM 3785 C CA . PHE A 1 495 ? 19.386 5.650 -24.394 1.00 77.06 495 PHE A CA 1
ATOM 3786 C C . PHE A 1 495 ? 19.632 5.136 -25.820 1.00 77.06 495 PHE A C 1
ATOM 3788 O O . PHE A 1 495 ? 20.497 5.683 -26.513 1.00 77.06 495 PHE A O 1
ATOM 3795 N N . PRO A 1 496 ? 18.903 4.102 -26.275 1.00 78.44 496 PRO A N 1
ATOM 3796 C CA . PRO A 1 496 ? 19.042 3.608 -27.640 1.00 78.44 496 PRO A CA 1
ATOM 3797 C C . PRO A 1 496 ? 18.707 4.698 -28.666 1.00 78.44 496 PRO A C 1
ATOM 3799 O O . PRO A 1 496 ? 17.730 5.434 -28.511 1.00 78.44 496 PRO A O 1
ATOM 3802 N N . SER A 1 497 ? 19.526 4.818 -29.715 1.00 80.44 497 SER A N 1
ATOM 3803 C CA . SER A 1 497 ? 19.388 5.864 -30.740 1.00 80.44 497 SER A CA 1
ATOM 3804 C C . SER A 1 497 ? 18.144 5.704 -31.621 1.00 80.44 497 SER A C 1
ATOM 3806 O O . SER A 1 497 ? 17.738 6.651 -32.287 1.00 80.44 497 SER A O 1
ATOM 3808 N N . ASP A 1 498 ? 17.563 4.507 -31.649 1.00 81.88 498 ASP A N 1
ATOM 3809 C CA . ASP A 1 498 ? 16.335 4.145 -32.359 1.00 81.88 498 ASP A CA 1
ATOM 3810 C C . ASP A 1 498 ? 15.059 4.523 -31.591 1.00 81.88 498 ASP A C 1
ATOM 3812 O O . ASP A 1 498 ? 13.974 4.545 -32.172 1.00 81.88 498 ASP A O 1
ATOM 3816 N N . VAL A 1 499 ? 15.171 4.877 -30.308 1.00 74.19 499 VAL A N 1
ATOM 3817 C CA . VAL A 1 499 ? 14.036 5.348 -29.512 1.00 74.19 499 VAL A CA 1
ATOM 3818 C C . VAL A 1 499 ? 13.950 6.875 -29.634 1.00 74.19 499 VAL A C 1
ATOM 3820 O O . VAL A 1 499 ? 14.921 7.563 -29.311 1.00 74.19 499 VAL A O 1
ATOM 3823 N N . PRO A 1 500 ? 12.808 7.450 -30.056 1.00 75.44 500 PRO A N 1
ATOM 3824 C CA . PRO A 1 500 ? 12.630 8.899 -30.091 1.00 75.44 500 PRO A CA 1
ATOM 3825 C C . PRO A 1 500 ? 12.815 9.542 -28.709 1.00 75.44 500 PRO A C 1
ATOM 3827 O O . PRO A 1 500 ? 12.411 8.982 -27.688 1.00 75.44 500 PRO A O 1
ATOM 3830 N N . ARG A 1 501 ? 13.413 10.738 -28.667 1.00 68.56 501 ARG A N 1
ATOM 3831 C CA . ARG A 1 501 ? 13.777 11.430 -27.415 1.00 68.56 501 ARG A CA 1
ATOM 3832 C C . ARG A 1 501 ? 12.573 11.719 -26.510 1.00 68.56 501 ARG A C 1
ATOM 3834 O O . ARG A 1 501 ? 12.687 11.614 -25.293 1.00 68.56 501 ARG A O 1
ATOM 3841 N N . ASP A 1 502 ? 11.414 12.014 -27.092 1.00 63.62 502 ASP A N 1
ATOM 3842 C CA . ASP A 1 502 ? 10.137 12.204 -26.390 1.00 63.62 502 ASP A CA 1
ATOM 3843 C C . ASP A 1 502 ? 9.560 10.897 -25.812 1.00 63.62 502 ASP A C 1
ATOM 3845 O O . ASP A 1 502 ? 8.568 10.926 -25.088 1.00 63.62 502 ASP A O 1
ATOM 3849 N N . LYS A 1 503 ? 10.168 9.743 -26.117 1.00 69.12 503 LYS A N 1
ATOM 3850 C CA . LYS A 1 503 ? 9.817 8.422 -25.573 1.00 69.12 503 LYS A CA 1
ATOM 3851 C C . LYS A 1 503 ? 10.835 7.894 -24.565 1.00 69.12 503 LYS A C 1
ATOM 3853 O O . LYS A 1 503 ? 10.576 6.869 -23.941 1.00 69.12 503 LYS A O 1
ATOM 3858 N N . TRP A 1 504 ? 11.963 8.573 -24.345 1.00 72.38 504 TRP A N 1
ATOM 3859 C CA . TRP A 1 504 ? 13.002 8.083 -23.429 1.00 72.38 504 TRP A CA 1
ATOM 3860 C C . TRP A 1 504 ? 12.521 7.960 -21.985 1.00 72.38 504 TRP A C 1
ATOM 3862 O O . TRP A 1 504 ? 12.960 7.062 -21.274 1.00 72.38 504 TRP A O 1
ATOM 3872 N N . TRP A 1 505 ? 11.570 8.791 -21.558 1.00 65.31 505 TRP A N 1
ATOM 3873 C CA . TRP A 1 505 ? 11.010 8.706 -20.208 1.00 65.31 505 TRP A CA 1
ATOM 3874 C C . TRP A 1 505 ? 10.167 7.442 -19.997 1.00 65.31 505 TRP A C 1
ATOM 3876 O O . TRP A 1 505 ? 10.068 6.966 -18.868 1.00 65.31 505 TRP A O 1
ATOM 3886 N N . LYS A 1 506 ? 9.610 6.879 -21.080 1.00 63.00 506 LYS A N 1
ATOM 3887 C CA . LYS A 1 506 ? 8.890 5.595 -21.110 1.00 63.00 506 LYS A CA 1
ATOM 3888 C C . LYS A 1 506 ? 9.817 4.388 -21.221 1.00 63.00 506 LYS A C 1
ATOM 3890 O O . LYS A 1 506 ? 9.339 3.261 -21.154 1.00 63.00 506 LYS A O 1
ATOM 3895 N N . HIS A 1 507 ? 11.110 4.606 -21.456 1.00 69.06 507 HIS A N 1
ATOM 3896 C CA . HIS A 1 507 ? 12.050 3.528 -21.714 1.00 69.06 507 HIS A CA 1
ATOM 3897 C C . HIS A 1 507 ? 12.384 2.773 -20.412 1.00 69.06 507 HIS A C 1
ATOM 3899 O O . HIS A 1 507 ? 12.583 3.425 -19.388 1.00 69.06 507 HIS A O 1
ATOM 3905 N N . PRO A 1 508 ? 12.564 1.438 -20.434 1.00 65.88 508 PRO A N 1
ATOM 3906 C CA . PRO A 1 508 ? 12.957 0.651 -19.255 1.00 65.88 508 PRO A CA 1
ATOM 3907 C C . PRO A 1 508 ? 14.248 1.124 -18.573 1.00 65.88 508 PRO A C 1
ATOM 3909 O O . PRO A 1 508 ? 14.452 0.904 -17.382 1.00 65.88 508 PRO A O 1
ATOM 3912 N N . LEU A 1 509 ? 15.139 1.757 -19.345 1.00 67.19 509 LEU A N 1
ATOM 3913 C CA . LEU A 1 509 ? 16.387 2.343 -18.841 1.00 67.19 509 LEU A CA 1
ATOM 3914 C C . LEU A 1 509 ? 16.192 3.723 -18.202 1.00 67.19 509 LEU A C 1
ATOM 3916 O O . LEU A 1 509 ? 17.149 4.253 -17.649 1.00 67.19 509 LEU A O 1
ATOM 3920 N N . SER A 1 510 ? 15.000 4.322 -18.283 1.00 69.31 510 SER A N 1
ATOM 3921 C CA . SER A 1 510 ? 14.712 5.605 -17.643 1.00 69.31 510 SER A CA 1
ATOM 3922 C C . SER A 1 510 ? 14.887 5.464 -16.130 1.00 69.31 510 SER A C 1
ATOM 3924 O O . SER A 1 510 ? 14.146 4.714 -15.488 1.00 69.31 510 SER A O 1
ATOM 3926 N N . PRO A 1 511 ? 15.840 6.185 -15.519 1.00 61.78 511 PRO A N 1
ATOM 3927 C CA . PRO A 1 511 ? 16.049 6.112 -14.080 1.00 61.78 511 PRO A CA 1
ATOM 3928 C C . PRO A 1 511 ? 15.020 6.936 -13.286 1.00 61.78 511 PRO A C 1
ATOM 3930 O O . PRO A 1 511 ? 15.062 6.922 -12.058 1.00 61.78 511 PRO A O 1
ATOM 3933 N N . PHE A 1 512 ? 14.116 7.648 -13.973 1.00 66.50 512 PHE A N 1
ATOM 3934 C CA . PHE A 1 512 ? 13.148 8.599 -13.409 1.00 66.50 512 PHE A CA 1
ATOM 3935 C C . PHE A 1 512 ? 11.707 8.081 -13.475 1.00 66.50 512 PHE A C 1
ATOM 3937 O O . PHE A 1 512 ? 10.778 8.825 -13.775 1.00 66.50 512 PHE A O 1
ATOM 3944 N N . ASN A 1 513 ? 11.512 6.783 -13.258 1.00 63.81 513 ASN A N 1
ATOM 3945 C CA . ASN A 1 513 ? 10.197 6.151 -13.361 1.00 63.81 513 ASN A CA 1
ATOM 3946 C C . ASN A 1 513 ? 9.428 6.097 -12.025 1.00 63.81 513 ASN A C 1
ATOM 3948 O O . ASN A 1 513 ? 8.416 5.410 -11.957 1.00 63.81 513 ASN A O 1
ATOM 3952 N N . GLY A 1 514 ? 9.912 6.757 -10.961 1.00 60.34 514 GLY A N 1
ATOM 3953 C CA . GLY A 1 514 ? 9.230 6.806 -9.656 1.00 60.34 514 GLY A CA 1
ATOM 3954 C C . GLY A 1 514 ? 9.120 5.458 -8.925 1.00 60.34 514 GLY A C 1
ATOM 3955 O O . GLY A 1 514 ? 8.459 5.363 -7.895 1.00 60.34 514 GLY A O 1
ATOM 3956 N N . THR A 1 515 ? 9.778 4.403 -9.423 1.00 65.44 515 THR A N 1
ATOM 3957 C CA . THR A 1 515 ? 9.617 3.024 -8.913 1.00 65.44 515 THR A CA 1
ATOM 3958 C C . THR A 1 515 ? 10.337 2.744 -7.602 1.00 65.44 515 THR A C 1
ATOM 3960 O O . THR A 1 515 ? 10.190 1.649 -7.060 1.00 65.44 515 THR A O 1
ATOM 3963 N N . VAL A 1 516 ? 11.132 3.694 -7.101 1.00 70.62 516 VAL A N 1
ATOM 3964 C CA . VAL A 1 516 ? 11.769 3.582 -5.790 1.00 70.62 516 VAL A CA 1
ATOM 3965 C C . VAL A 1 516 ? 10.996 4.447 -4.812 1.00 70.62 516 VAL A C 1
ATOM 3967 O O . VAL A 1 516 ? 11.070 5.676 -4.849 1.00 70.62 516 VAL A O 1
ATOM 3970 N N . ARG A 1 517 ? 10.241 3.785 -3.940 1.00 76.12 517 ARG A N 1
ATOM 3971 C CA . ARG A 1 517 ? 9.428 4.440 -2.916 1.00 76.12 517 ARG A CA 1
ATOM 3972 C C . ARG A 1 517 ? 9.944 4.053 -1.547 1.00 76.12 517 ARG A C 1
ATOM 3974 O O . ARG A 1 517 ? 10.316 2.907 -1.337 1.00 76.12 517 ARG A O 1
ATOM 3981 N N . ALA A 1 518 ? 9.941 4.995 -0.625 1.00 73.81 518 ALA A N 1
ATOM 3982 C CA . ALA A 1 518 ? 10.312 4.790 0.760 1.00 73.81 518 ALA A CA 1
ATOM 3983 C C . ALA A 1 518 ? 9.132 5.168 1.651 1.00 73.81 518 ALA A C 1
ATOM 3985 O O . ALA A 1 518 ? 8.527 6.225 1.472 1.00 73.81 518 ALA A O 1
ATOM 3986 N N . VAL A 1 519 ? 8.797 4.305 2.606 1.00 75.62 519 VAL A N 1
ATOM 3987 C CA . VAL A 1 519 ? 7.734 4.570 3.581 1.00 75.62 519 VAL A CA 1
ATOM 3988 C C . VAL A 1 519 ? 8.300 4.537 4.977 1.00 75.62 519 VAL A C 1
ATOM 3990 O O . VAL A 1 519 ? 9.078 3.651 5.328 1.00 75.62 519 VAL A O 1
ATOM 3993 N N . HIS A 1 520 ? 7.856 5.486 5.790 1.00 73.06 520 HIS A N 1
ATOM 3994 C CA . HIS A 1 520 ? 8.129 5.476 7.208 1.00 73.06 520 HIS A CA 1
ATOM 3995 C C . HIS A 1 520 ? 6.828 5.746 7.978 1.00 73.06 520 HIS A C 1
ATOM 3997 O O . HIS A 1 520 ? 6.270 6.844 7.879 1.00 73.06 520 HIS A O 1
ATOM 4003 N N . PRO A 1 521 ? 6.351 4.794 8.800 1.00 65.31 521 PRO A N 1
ATOM 4004 C CA . PRO A 1 521 ? 5.043 4.867 9.459 1.00 65.31 521 PRO A CA 1
ATOM 4005 C C . PRO A 1 521 ? 4.878 6.068 10.406 1.00 65.31 521 PRO A C 1
ATOM 4007 O O . PRO A 1 521 ? 3.752 6.447 10.698 1.00 65.31 521 PRO A O 1
ATOM 4010 N N . LYS A 1 522 ? 5.989 6.655 10.877 1.00 64.06 522 LYS A N 1
ATOM 4011 C CA . LYS A 1 522 ? 6.115 7.841 11.755 1.00 64.06 522 LYS A CA 1
ATOM 4012 C C . LYS A 1 522 ? 4.803 8.328 12.398 1.00 64.06 522 LYS A C 1
ATOM 4014 O O . LYS A 1 522 ? 3.984 9.000 11.775 1.00 64.06 522 LYS A O 1
ATOM 4019 N N . GLY A 1 523 ? 4.657 8.095 13.701 1.00 63.50 523 GLY A N 1
ATOM 4020 C CA . GLY A 1 523 ? 3.647 8.792 14.501 1.00 63.50 523 GLY A CA 1
ATOM 4021 C C . GLY A 1 523 ? 2.203 8.404 14.179 1.00 63.50 523 GLY A C 1
ATOM 4022 O O . GLY A 1 523 ? 1.383 9.288 13.925 1.00 63.50 523 GLY A O 1
ATOM 4023 N N . ILE A 1 524 ? 1.893 7.104 14.223 1.00 72.25 524 ILE A N 1
ATOM 4024 C CA . ILE A 1 524 ? 0.504 6.632 14.307 1.00 72.25 524 ILE A CA 1
ATOM 4025 C C . ILE A 1 524 ? 0.081 6.573 15.759 1.00 72.25 524 ILE A C 1
ATOM 4027 O O . ILE A 1 524 ? 0.568 5.741 16.525 1.00 72.25 524 ILE A O 1
ATOM 4031 N N . ARG A 1 525 ? -0.855 7.443 16.116 1.00 74.12 525 ARG A N 1
ATOM 4032 C CA . ARG A 1 525 ? -1.458 7.495 17.437 1.00 74.12 525 ARG A CA 1
ATOM 4033 C C . ARG A 1 525 ? -2.889 7.019 17.338 1.00 74.12 525 ARG A C 1
ATOM 4035 O O . ARG A 1 525 ? -3.678 7.567 16.572 1.00 74.12 525 ARG A O 1
ATOM 4042 N N . VAL A 1 526 ? -3.219 6.042 18.160 1.00 73.56 526 VAL A N 1
ATOM 4043 C CA . VAL A 1 526 ? -4.577 5.546 18.311 1.00 73.56 526 VAL A CA 1
ATOM 4044 C C . VAL A 1 526 ? -5.009 5.839 19.745 1.00 73.56 526 VAL A C 1
ATOM 4046 O O . VAL A 1 526 ? -4.254 5.597 20.684 1.00 73.56 526 VAL A O 1
ATOM 4049 N N . HIS A 1 527 ? -6.177 6.455 19.902 1.00 71.06 527 HIS A N 1
ATOM 4050 C CA . HIS A 1 527 ? -6.714 6.898 21.181 1.00 71.06 527 HIS A CA 1
ATOM 4051 C C . HIS A 1 527 ? -8.191 6.540 21.246 1.00 71.06 527 HIS A C 1
ATOM 4053 O O . HIS A 1 527 ? -9.035 7.295 20.788 1.00 71.06 527 HIS A O 1
ATOM 4059 N N . THR A 1 528 ? -8.551 5.411 21.833 1.00 65.19 528 THR A N 1
ATOM 4060 C CA . THR A 1 528 ? -9.971 5.162 22.106 1.00 65.19 528 THR A CA 1
ATOM 4061 C C . THR A 1 528 ? -10.117 4.395 23.402 1.00 65.19 528 THR A C 1
ATOM 4063 O O . THR A 1 528 ? -9.650 3.272 23.557 1.00 65.19 528 THR A O 1
ATOM 4066 N N . GLU A 1 529 ? -10.732 5.061 24.374 1.00 57.06 529 GLU A N 1
ATOM 4067 C CA . GLU A 1 529 ? -11.135 4.468 25.650 1.00 57.06 529 GLU A CA 1
ATOM 4068 C C . GLU A 1 529 ? -12.560 3.909 25.577 1.00 57.06 529 GLU A C 1
ATOM 4070 O O . GLU A 1 529 ? -12.997 3.171 26.460 1.00 57.06 529 GLU A O 1
ATOM 4075 N N . SER A 1 530 ? -13.313 4.288 24.539 1.00 51.53 530 SER A N 1
ATOM 4076 C CA . SER A 1 530 ? -14.720 3.937 24.415 1.00 51.53 530 SER A CA 1
ATOM 4077 C C . SER A 1 530 ? -14.861 2.490 23.952 1.00 51.53 530 SER A C 1
ATOM 4079 O O . SER A 1 530 ? -14.116 2.037 23.093 1.00 51.53 530 SER A O 1
ATOM 4081 N N . GLY A 1 531 ? -15.871 1.769 24.444 1.00 57.94 531 GLY A N 1
ATOM 4082 C CA . GLY A 1 531 ? -16.238 0.460 23.889 1.00 57.94 531 GLY A CA 1
ATOM 4083 C C . GLY A 1 531 ? -16.769 0.515 22.445 1.00 57.94 531 GLY A C 1
ATOM 4084 O O . GLY A 1 531 ? -17.118 -0.526 21.892 1.00 57.94 531 GLY A O 1
ATOM 4085 N N . LYS A 1 532 ? -16.861 1.706 21.833 1.00 65.12 532 LYS A N 1
ATOM 4086 C CA . LYS A 1 532 ? -17.322 1.908 20.459 1.00 65.12 532 LYS A CA 1
ATOM 4087 C C . LYS A 1 532 ? -16.120 1.897 19.515 1.00 65.12 532 LYS A C 1
ATOM 4089 O O . LYS A 1 532 ? -15.392 2.876 19.408 1.00 65.12 532 LYS A O 1
ATOM 4094 N N . ALA A 1 533 ? -15.939 0.777 18.820 1.00 78.94 533 ALA A N 1
ATOM 4095 C CA . ALA A 1 533 ? -14.858 0.614 17.848 1.00 78.94 533 ALA A CA 1
ATOM 4096 C C . ALA A 1 533 ? -15.243 1.034 16.419 1.00 78.94 533 ALA A C 1
ATOM 4098 O O . ALA A 1 533 ? -14.382 1.242 15.574 1.00 78.94 533 ALA A O 1
ATOM 4099 N N . TRP A 1 534 ? -16.545 1.150 16.152 1.00 86.12 534 TRP A N 1
ATOM 4100 C CA . TRP A 1 534 ? -17.113 1.381 14.828 1.00 86.12 534 TRP A CA 1
ATOM 4101 C C . TRP A 1 534 ? -17.824 2.715 14.769 1.00 86.12 534 TRP A C 1
ATOM 4103 O O . TRP A 1 534 ? -18.655 3.016 15.628 1.00 86.12 534 TRP A O 1
ATOM 4113 N N . PHE A 1 535 ? -17.536 3.490 13.737 1.00 88.06 535 PHE A N 1
ATOM 4114 C CA . PHE A 1 535 ? -18.129 4.803 13.558 1.00 88.06 535 PHE A CA 1
ATOM 4115 C C . PHE A 1 535 ? -18.139 5.173 12.076 1.00 88.06 535 PHE A C 1
ATOM 4117 O O . PHE A 1 535 ? -17.399 4.612 11.264 1.00 88.06 535 PHE A O 1
ATOM 4124 N N . CYS A 1 536 ? -19.023 6.103 11.737 1.00 92.19 536 CYS A N 1
ATOM 4125 C CA . CYS A 1 536 ? -19.100 6.684 10.411 1.00 92.19 536 CYS A CA 1
ATOM 4126 C C . CYS A 1 536 ? -18.504 8.083 10.461 1.00 92.19 536 CYS A C 1
ATOM 4128 O O . CYS A 1 536 ? -18.835 8.869 11.352 1.00 92.19 536 CYS A O 1
ATOM 4130 N N . THR A 1 537 ? -17.631 8.398 9.513 1.00 94.00 537 THR A N 1
ATOM 4131 C CA . THR A 1 537 ? -17.098 9.752 9.352 1.00 94.00 537 THR A CA 1
ATOM 4132 C C . THR A 1 537 ? -17.522 10.348 8.028 1.00 94.00 537 THR A C 1
ATOM 4134 O O . THR A 1 537 ? -17.893 9.634 7.097 1.00 94.00 537 THR A O 1
ATOM 4137 N N . ASP A 1 538 ? -17.417 11.665 7.916 1.00 92.75 538 ASP A N 1
ATOM 4138 C CA . ASP A 1 538 ? -17.270 12.284 6.607 1.00 92.75 538 ASP A CA 1
ATOM 4139 C C . ASP A 1 538 ? -15.918 11.909 5.965 1.00 92.75 538 ASP A C 1
ATOM 4141 O O . ASP A 1 538 ? -15.085 11.195 6.545 1.00 92.75 538 ASP A O 1
ATOM 4145 N N . TYR A 1 539 ? -15.685 12.421 4.759 1.00 92.44 539 TYR A N 1
ATOM 4146 C CA . TYR A 1 539 ? -14.449 12.199 4.017 1.00 92.44 539 TYR A CA 1
ATOM 4147 C C . TYR A 1 539 ? -13.204 12.796 4.694 1.00 92.44 539 TYR A C 1
ATOM 4149 O O . TYR A 1 539 ? -12.088 12.416 4.353 1.00 92.44 539 TYR A O 1
ATOM 4157 N N . THR A 1 540 ? -13.353 13.713 5.653 1.00 92.62 540 THR A N 1
ATOM 4158 C CA . THR A 1 540 ? -12.240 14.368 6.360 1.00 92.62 540 THR A CA 1
ATOM 4159 C C . THR A 1 540 ? -11.841 13.650 7.652 1.00 92.62 540 THR A C 1
ATOM 4161 O O . THR A 1 540 ? -10.807 13.980 8.239 1.00 92.62 540 THR A O 1
ATOM 4164 N N . GLY A 1 541 ? -12.636 12.663 8.080 1.00 93.06 541 GLY A N 1
ATOM 4165 C CA . GLY A 1 541 ? -12.441 11.915 9.321 1.00 93.06 541 GLY A CA 1
ATOM 4166 C C . GLY A 1 541 ? -13.216 12.469 10.521 1.00 93.06 541 GLY A C 1
ATOM 4167 O O . GLY A 1 541 ? -12.922 12.087 11.654 1.00 93.06 541 GLY A O 1
ATOM 4168 N N . GLN A 1 542 ? -14.197 13.353 10.319 1.00 93.31 542 GLN A N 1
ATOM 4169 C CA . GLN A 1 542 ? -15.074 13.831 11.396 1.00 93.31 542 GLN A CA 1
ATOM 4170 C C . GLN A 1 542 ? -16.242 12.864 11.592 1.00 93.31 542 GLN A C 1
ATOM 4172 O O . GLN A 1 542 ? -16.980 12.587 10.646 1.00 93.31 542 GLN A O 1
ATOM 4177 N N . GLU A 1 543 ? -16.423 12.341 12.807 1.00 92.69 543 GLU A N 1
ATOM 4178 C CA . GLU A 1 543 ? -17.540 11.455 13.146 1.00 92.69 543 GLU A CA 1
ATOM 4179 C C . GLU A 1 543 ? -18.878 12.179 12.945 1.00 92.69 543 GLU A C 1
ATOM 4181 O O . GLU A 1 543 ? -19.143 13.228 13.537 1.00 92.69 543 GLU A O 1
ATOM 4186 N N . THR A 1 544 ? -19.751 11.591 12.130 1.00 87.62 544 THR A N 1
ATOM 4187 C CA . THR A 1 544 ? -21.095 12.122 11.867 1.00 87.62 544 THR A CA 1
ATOM 4188 C C . THR A 1 544 ? -22.078 11.632 12.927 1.00 87.62 544 THR A C 1
ATOM 4190 O O . THR A 1 544 ? -21.772 10.710 13.678 1.00 87.62 544 THR A O 1
ATOM 4193 N N . SER A 1 545 ? -23.290 12.195 12.988 1.00 75.50 545 SER A N 1
ATOM 4194 C CA . SER A 1 545 ? -24.348 11.792 13.936 1.00 75.50 545 SER A CA 1
ATOM 4195 C C . SER A 1 545 ? -24.892 10.368 13.745 1.00 75.50 545 SER A C 1
ATOM 4197 O O . SER A 1 545 ? -25.605 9.880 14.624 1.00 75.50 545 SER A O 1
ATOM 4199 N N . ALA A 1 546 ? -24.552 9.691 12.647 1.00 76.25 546 ALA A N 1
ATOM 4200 C CA . ALA A 1 546 ? -25.026 8.346 12.358 1.00 76.25 546 ALA A CA 1
ATOM 4201 C C . ALA A 1 546 ? -24.041 7.286 12.861 1.00 76.25 546 ALA A C 1
ATOM 4203 O O . ALA A 1 546 ? -22.839 7.354 12.610 1.00 76.25 546 ALA A O 1
ATOM 4204 N N . ASP A 1 547 ? -24.567 6.287 13.561 1.00 84.62 547 ASP A N 1
ATOM 4205 C CA . ASP A 1 547 ? -23.827 5.058 13.824 1.00 84.62 547 ASP A CA 1
ATOM 4206 C C . ASP A 1 547 ? -23.993 4.110 12.629 1.00 84.62 547 ASP A C 1
ATOM 4208 O O . ASP A 1 547 ? -25.031 4.149 11.957 1.00 84.62 547 ASP A O 1
ATOM 4212 N N . PRO A 1 548 ? -22.995 3.257 12.340 1.00 88.25 548 PRO A N 1
ATOM 4213 C CA . PRO A 1 548 ? -23.135 2.276 11.281 1.00 88.25 548 PRO A CA 1
ATOM 4214 C C . PRO A 1 548 ? -24.301 1.341 11.592 1.00 88.25 548 PRO A C 1
ATOM 4216 O O . PRO A 1 548 ? -24.442 0.818 12.699 1.00 88.25 548 PRO A O 1
ATOM 4219 N N . THR A 1 549 ? -25.131 1.116 10.583 1.00 88.81 549 THR A N 1
ATOM 4220 C CA . THR A 1 549 ? -26.195 0.113 10.651 1.00 88.81 549 THR A CA 1
ATOM 4221 C C . THR A 1 549 ? -25.576 -1.269 10.526 1.00 88.81 549 THR A C 1
ATOM 4223 O O . THR A 1 549 ? -24.642 -1.458 9.751 1.00 88.81 549 THR A O 1
ATOM 4226 N N . VAL A 1 550 ? -26.077 -2.233 11.297 1.00 86.31 550 VAL A N 1
ATOM 4227 C CA . VAL A 1 550 ? -25.623 -3.626 11.249 1.00 86.31 550 VAL A CA 1
ATOM 4228 C C . VAL A 1 550 ? -26.744 -4.454 10.642 1.00 86.31 550 VAL A C 1
ATOM 4230 O O . VAL A 1 550 ? -27.840 -4.527 11.197 1.00 86.31 550 VAL A O 1
ATOM 4233 N N . SER A 1 551 ? -26.491 -5.054 9.485 1.00 80.75 551 SER A N 1
ATOM 4234 C CA . SER A 1 551 ? -27.451 -5.967 8.863 1.00 80.75 551 SER A CA 1
ATOM 4235 C C . SER A 1 551 ? -27.503 -7.318 9.595 1.00 80.75 551 SER A C 1
ATOM 4237 O O . SER A 1 551 ? -26.680 -7.619 10.460 1.00 80.75 551 SER A O 1
ATOM 4239 N N . THR A 1 552 ? -28.463 -8.174 9.234 1.00 78.88 552 THR A N 1
ATOM 4240 C CA . THR A 1 552 ? -28.669 -9.492 9.866 1.00 78.88 552 THR A CA 1
ATOM 4241 C C . THR A 1 552 ? -27.477 -10.441 9.738 1.00 78.88 552 THR A C 1
ATOM 4243 O O . THR A 1 552 ? -27.346 -11.355 10.549 1.00 78.88 552 THR A O 1
ATOM 4246 N N . ASN A 1 553 ? -26.599 -10.228 8.754 1.00 71.25 553 ASN A N 1
ATOM 4247 C CA . ASN A 1 553 ? -25.372 -11.007 8.572 1.00 71.25 553 ASN A CA 1
ATOM 4248 C C . ASN A 1 553 ? -24.144 -10.385 9.276 1.00 71.25 553 ASN A C 1
ATOM 4250 O O . ASN A 1 553 ? -23.034 -10.868 9.080 1.00 71.25 553 ASN A O 1
ATOM 4254 N N . GLY A 1 554 ? -24.327 -9.317 10.062 1.00 74.19 554 GLY A N 1
ATOM 4255 C CA . GLY A 1 554 ? -23.251 -8.611 10.767 1.00 74.19 554 GLY A CA 1
ATOM 4256 C C . GLY A 1 554 ? -22.575 -7.496 9.961 1.00 74.19 554 GLY A C 1
ATOM 4257 O O . GLY A 1 554 ? -21.803 -6.728 10.530 1.00 74.19 554 GLY A O 1
ATOM 4258 N N . THR A 1 555 ? -22.885 -7.342 8.668 1.00 77.00 555 THR A N 1
ATOM 4259 C CA . THR A 1 555 ? -22.282 -6.304 7.813 1.00 77.00 555 THR A CA 1
ATOM 4260 C C . THR A 1 555 ? -22.641 -4.914 8.310 1.00 77.00 555 THR A C 1
ATOM 4262 O O . THR A 1 555 ? -23.828 -4.593 8.428 1.00 77.00 555 THR A O 1
ATOM 4265 N N . ARG A 1 556 ? -21.613 -4.098 8.562 1.00 85.06 556 ARG A N 1
ATOM 4266 C CA . ARG A 1 556 ? -21.743 -2.680 8.897 1.00 85.06 556 ARG A CA 1
ATOM 4267 C C . ARG A 1 556 ? -21.757 -1.805 7.658 1.00 85.06 556 ARG A C 1
ATOM 4269 O O . ARG A 1 556 ? -20.857 -1.895 6.830 1.00 85.06 556 ARG A O 1
ATOM 4276 N N . THR A 1 557 ? -22.732 -0.910 7.592 1.00 85.19 557 THR A N 1
ATOM 4277 C CA . THR A 1 557 ? -22.863 0.076 6.517 1.00 85.19 557 THR A CA 1
ATOM 4278 C C . THR A 1 557 ? -23.107 1.460 7.093 1.00 85.19 557 THR A C 1
ATOM 4280 O O . THR A 1 557 ? -23.958 1.647 7.971 1.00 85.19 557 THR A O 1
ATOM 4283 N N . CYS A 1 558 ? -22.361 2.435 6.583 1.00 88.38 558 CYS A N 1
ATOM 4284 C CA . CYS A 1 558 ? -22.610 3.841 6.861 1.00 88.38 558 CYS A CA 1
ATOM 4285 C C . CYS A 1 558 ? -23.644 4.412 5.880 1.00 88.38 558 CYS A C 1
ATOM 4287 O O . CYS A 1 558 ? -23.815 3.867 4.787 1.00 88.38 558 CYS A O 1
ATOM 4289 N N . PRO A 1 559 ? -24.346 5.496 6.249 1.00 87.50 559 PRO A N 1
ATOM 4290 C CA . PRO A 1 559 ? -25.172 6.246 5.310 1.00 87.50 559 PRO A CA 1
ATOM 4291 C C . PRO A 1 559 ? -24.395 6.683 4.061 1.00 87.50 559 PRO A C 1
ATOM 4293 O O . PRO A 1 559 ? -23.176 6.853 4.105 1.00 87.50 559 PRO A O 1
ATOM 4296 N N . SER A 1 560 ? -25.119 6.929 2.965 1.00 83.31 560 SER A N 1
ATOM 4297 C CA . SER A 1 560 ? -24.537 7.465 1.728 1.00 83.31 560 SER A CA 1
ATOM 4298 C C . SER A 1 560 ? -23.689 8.708 2.005 1.00 83.31 560 SER A C 1
ATOM 4300 O O . SER A 1 560 ? -24.088 9.580 2.779 1.00 83.31 560 SER A O 1
ATOM 4302 N N . GLY A 1 561 ? -22.521 8.783 1.367 1.00 82.69 561 GLY A N 1
ATOM 4303 C CA . GLY A 1 561 ? -21.575 9.883 1.547 1.00 82.69 561 GLY A CA 1
ATOM 4304 C C . GLY A 1 561 ? -20.722 9.804 2.813 1.00 82.69 561 GLY A C 1
ATOM 4305 O O . GLY A 1 561 ? -19.943 10.722 3.054 1.00 82.69 561 GLY A O 1
ATOM 4306 N N . GLN A 1 562 ? -20.821 8.735 3.607 1.00 90.44 562 GLN A N 1
ATOM 4307 C CA . GLN A 1 562 ? -20.016 8.539 4.814 1.00 90.44 562 GLN A CA 1
ATOM 4308 C C . GLN A 1 562 ? -19.100 7.322 4.697 1.00 90.44 562 GLN A C 1
ATOM 4310 O O . GLN A 1 562 ? -19.387 6.357 3.991 1.00 90.44 562 GLN A O 1
ATOM 4315 N N . LEU A 1 563 ? -17.997 7.363 5.436 1.00 91.56 563 LEU A N 1
ATOM 4316 C CA . LEU A 1 563 ? -16.973 6.332 5.441 1.00 91.56 563 LEU A CA 1
ATOM 4317 C C . LEU A 1 563 ? -17.057 5.516 6.723 1.00 91.56 563 LEU A C 1
ATOM 4319 O O . LEU A 1 563 ? -17.051 6.063 7.826 1.00 91.56 563 LEU A O 1
ATOM 4323 N N . LEU A 1 564 ? -17.107 4.195 6.561 1.00 91.81 564 LEU A N 1
ATOM 4324 C CA . LEU A 1 564 ? -16.981 3.265 7.674 1.00 91.81 564 LEU A CA 1
ATOM 4325 C C . LEU A 1 564 ? -15.532 3.234 8.148 1.00 91.81 564 LEU A C 1
ATOM 4327 O O . LEU A 1 564 ? -14.625 2.954 7.364 1.00 91.81 564 LEU A O 1
ATOM 4331 N N . GLN A 1 565 ? -15.350 3.459 9.440 1.00 91.88 565 GLN A N 1
ATOM 4332 C CA . GLN A 1 565 ? -14.056 3.425 10.097 1.00 91.88 565 GLN A CA 1
ATOM 4333 C C . GLN A 1 565 ? -14.073 2.404 11.232 1.00 91.88 565 GLN A C 1
ATOM 4335 O O . GLN A 1 565 ? -15.116 2.156 11.852 1.00 91.88 565 GLN A O 1
ATOM 4340 N N . TYR A 1 566 ? -12.897 1.866 11.541 1.00 88.75 566 TYR A N 1
ATOM 4341 C CA . TYR A 1 566 ? -12.696 1.011 12.701 1.00 88.75 566 TYR A CA 1
ATOM 4342 C C . TYR A 1 566 ? -11.482 1.461 13.493 1.00 88.75 566 TYR A C 1
ATOM 4344 O O . TYR A 1 566 ? -10.404 1.628 12.930 1.00 88.75 566 TYR A O 1
ATOM 4352 N N . ILE A 1 567 ? -11.649 1.637 14.799 1.00 85.12 567 ILE A N 1
ATOM 4353 C CA . ILE A 1 567 ? -10.550 1.873 15.728 1.00 85.12 567 ILE A CA 1
ATOM 4354 C C . ILE A 1 567 ? -10.840 1.095 17.011 1.00 85.12 567 ILE A C 1
ATOM 4356 O O . ILE A 1 567 ? -11.761 1.438 17.753 1.00 85.12 567 ILE A O 1
ATOM 4360 N N . ALA A 1 568 ? -10.053 0.058 17.286 1.00 75.62 568 ALA A N 1
ATOM 4361 C CA . ALA A 1 568 ? -10.202 -0.753 18.487 1.00 75.62 568 ALA A CA 1
ATOM 4362 C C . ALA A 1 568 ? -9.805 0.029 19.751 1.00 75.62 568 ALA A C 1
ATOM 4364 O O . ALA A 1 568 ? -8.834 0.790 19.703 1.00 75.62 568 ALA A O 1
ATOM 4365 N N . PRO A 1 569 ? -10.497 -0.182 20.892 1.00 64.44 569 PRO A N 1
ATOM 4366 C CA . PRO A 1 569 ? -10.153 0.426 22.172 1.00 64.44 569 PRO A CA 1
ATOM 4367 C C . PRO A 1 569 ? -8.684 0.167 22.532 1.00 64.44 569 PRO A C 1
ATOM 4369 O O . PRO A 1 569 ? -8.294 -0.967 22.814 1.00 64.44 569 PRO A O 1
ATOM 4372 N N . THR A 1 570 ? -7.859 1.209 22.556 1.00 60.50 570 THR A N 1
ATOM 4373 C CA . THR A 1 570 ? -6.441 1.087 22.893 1.00 60.50 570 THR A CA 1
ATOM 4374 C C . THR A 1 570 ? -6.298 1.005 24.400 1.00 60.50 570 THR A C 1
ATOM 4376 O O . THR A 1 570 ? -6.425 2.009 25.101 1.00 60.50 570 THR A O 1
ATOM 4379 N N . ARG A 1 571 ? -6.013 -0.192 24.914 1.00 51.12 571 ARG A N 1
ATOM 4380 C CA . ARG A 1 571 ? -5.703 -0.384 26.340 1.00 51.12 571 ARG A CA 1
ATOM 4381 C C . ARG A 1 571 ? -4.224 -0.180 26.667 1.00 51.12 571 ARG A C 1
ATOM 4383 O O . ARG A 1 571 ? -3.878 -0.049 27.837 1.00 51.12 571 ARG A O 1
ATOM 4390 N N . ASN A 1 572 ? -3.374 -0.100 25.644 1.00 48.47 572 ASN A N 1
ATOM 4391 C CA . ASN A 1 572 ? -1.943 0.130 25.782 1.00 48.47 572 ASN A CA 1
ATOM 4392 C C . ASN A 1 572 ? -1.598 1.564 25.387 1.00 48.47 572 ASN A C 1
ATOM 4394 O O . ASN A 1 572 ? -1.736 1.966 24.234 1.00 48.47 572 ASN A O 1
ATOM 4398 N N . LEU A 1 573 ? -1.135 2.343 26.363 1.00 42.97 573 LEU A N 1
ATOM 4399 C CA . LEU A 1 573 ? -0.614 3.682 26.128 1.00 42.97 573 LEU A CA 1
ATOM 4400 C C . LEU A 1 573 ? 0.902 3.631 26.053 1.00 42.97 573 LEU A C 1
ATOM 4402 O O . LEU A 1 573 ? 1.591 3.493 27.063 1.00 42.97 573 LEU A O 1
ATOM 4406 N N . TRP A 1 574 ? 1.425 3.802 24.846 1.00 43.19 574 TRP A N 1
ATOM 4407 C CA . TRP A 1 574 ? 2.842 4.044 24.615 1.00 43.19 574 TRP A CA 1
ATOM 4408 C C . TRP A 1 574 ? 3.120 5.532 24.852 1.00 43.19 574 TRP A C 1
ATOM 4410 O O . TRP A 1 574 ? 3.300 6.306 23.913 1.00 43.19 574 TRP A O 1
ATOM 4420 N N . VAL A 1 575 ? 3.077 5.963 26.116 1.00 34.88 575 VAL A N 1
ATOM 4421 C CA . VAL A 1 575 ? 3.394 7.352 26.463 1.00 34.88 575 VAL A CA 1
ATOM 4422 C C . VAL A 1 575 ? 4.896 7.554 26.301 1.00 34.88 575 VAL A C 1
ATOM 4424 O O . VAL A 1 575 ? 5.691 7.143 27.143 1.00 34.88 575 VAL A O 1
ATOM 4427 N N . ILE A 1 576 ? 5.283 8.247 25.235 1.00 32.47 576 ILE A N 1
ATOM 4428 C CA . ILE A 1 576 ? 6.561 8.948 25.203 1.00 32.47 576 ILE A CA 1
ATOM 4429 C C . ILE A 1 576 ? 6.332 10.246 25.980 1.00 32.47 576 ILE A C 1
ATOM 4431 O O . ILE A 1 576 ? 5.697 11.170 25.475 1.00 32.47 576 ILE A O 1
ATOM 4435 N N . LYS A 1 577 ? 6.808 10.308 27.227 1.00 39.97 577 LYS A N 1
ATOM 4436 C CA . LYS A 1 577 ? 7.006 11.583 27.923 1.00 39.97 577 LYS A CA 1
ATOM 4437 C C . LYS A 1 577 ? 8.483 11.815 28.170 1.00 39.97 577 LYS A C 1
ATOM 4439 O O . LYS A 1 577 ? 9.239 10.879 28.413 1.00 39.97 577 LYS A O 1
ATOM 4444 N N . GLU A 1 578 ? 8.822 13.096 28.143 1.00 39.75 578 GLU A N 1
ATOM 4445 C CA . GLU A 1 578 ? 10.141 13.735 28.150 1.00 39.75 578 GLU A CA 1
ATOM 4446 C C . GLU A 1 578 ? 11.080 13.378 29.318 1.00 39.75 578 GLU A C 1
ATOM 4448 O O . GLU A 1 578 ? 12.092 14.042 29.464 1.00 39.75 578 GLU A O 1
ATOM 4453 N N . ASN A 1 579 ? 10.790 12.356 30.135 1.00 34.69 579 ASN A N 1
ATOM 4454 C CA . ASN A 1 579 ? 11.755 11.687 31.017 1.00 34.69 579 ASN A CA 1
ATOM 4455 C C . ASN A 1 579 ? 11.151 10.405 31.632 1.00 34.69 579 ASN A C 1
ATOM 4457 O O . ASN A 1 579 ? 10.644 10.410 32.751 1.00 34.69 579 ASN A O 1
ATOM 4461 N N . THR A 1 580 ? 11.181 9.316 30.855 1.00 41.47 580 THR A N 1
ATOM 4462 C CA . THR A 1 580 ? 11.225 7.906 31.303 1.00 41.47 580 THR A CA 1
ATOM 4463 C C . THR A 1 580 ? 10.338 7.483 32.490 1.00 41.47 580 THR A C 1
ATOM 4465 O O . THR A 1 580 ? 10.755 7.484 33.645 1.00 41.47 580 THR A O 1
ATOM 4468 N N . SER A 1 581 ? 9.154 6.922 32.213 1.00 26.80 581 SER A N 1
ATOM 4469 C CA . SER A 1 581 ? 8.669 5.713 32.916 1.00 26.80 581 SER A CA 1
ATOM 4470 C C . SER A 1 581 ? 7.493 5.069 32.181 1.00 26.80 581 SER A C 1
ATOM 4472 O O . SER A 1 581 ? 6.532 5.734 31.807 1.00 26.80 581 SER A O 1
ATOM 4474 N N . TRP A 1 582 ? 7.579 3.753 32.001 1.00 28.61 582 TRP A N 1
ATOM 4475 C CA . TRP A 1 582 ? 6.543 2.908 31.416 1.00 28.61 582 TRP A CA 1
ATOM 4476 C C . TRP A 1 582 ? 5.374 2.710 32.387 1.00 28.61 582 TRP A C 1
ATOM 4478 O O . TRP A 1 582 ? 5.577 2.260 33.518 1.00 28.61 582 TRP A O 1
ATOM 4488 N N . GLY A 1 583 ? 4.157 3.016 31.934 1.00 31.23 583 GLY A N 1
ATOM 4489 C CA . GLY A 1 583 ? 2.910 2.723 32.640 1.00 31.23 583 GLY A CA 1
ATOM 4490 C C . GLY A 1 583 ? 1.837 3.813 32.492 1.00 31.23 583 GLY A C 1
ATOM 4491 O O . GLY A 1 583 ? 2.143 4.936 32.088 1.00 31.23 583 GLY A O 1
ATOM 4492 N N . PRO A 1 584 ? 0.570 3.499 32.824 1.00 29.33 584 PRO A N 1
ATOM 4493 C CA . PRO A 1 584 ? -0.561 4.415 32.693 1.00 29.33 584 PRO A CA 1
ATOM 4494 C C . PRO A 1 584 ? -0.350 5.667 33.551 1.00 29.33 584 PRO A C 1
ATOM 4496 O O . PRO A 1 584 ? -0.384 5.621 34.783 1.00 29.33 584 PRO A O 1
ATOM 4499 N N . ASN A 1 585 ? -0.133 6.808 32.900 1.00 31.19 585 ASN A N 1
ATOM 4500 C CA . ASN A 1 585 ? 0.001 8.082 33.586 1.00 31.19 585 ASN A CA 1
ATOM 4501 C C . ASN A 1 585 ? -1.392 8.639 33.919 1.00 31.19 585 ASN A C 1
ATOM 4503 O O . ASN A 1 585 ? -2.041 9.249 33.077 1.00 31.19 585 ASN A O 1
ATOM 4507 N N . ARG A 1 586 ? -1.847 8.444 35.162 1.00 35.44 586 ARG A N 1
ATOM 4508 C CA . ARG A 1 586 ? -3.110 9.013 35.677 1.00 35.44 586 ARG A CA 1
ATOM 4509 C C . ARG A 1 586 ? -3.079 10.540 35.875 1.00 35.44 586 ARG A C 1
ATOM 4511 O O . ARG A 1 586 ? -4.108 11.109 36.216 1.00 35.44 586 ARG A O 1
ATOM 4518 N N . ALA A 1 587 ? -1.931 11.207 35.721 1.00 31.12 587 ALA A N 1
ATOM 4519 C CA . ALA A 1 587 ? -1.758 12.606 36.132 1.00 31.12 587 ALA A CA 1
ATOM 4520 C C . ALA A 1 587 ? -2.055 13.644 35.036 1.00 31.12 587 ALA A C 1
ATOM 4522 O O . ALA A 1 587 ? -1.952 14.842 35.286 1.00 31.12 587 ALA A O 1
ATOM 4523 N N . VAL A 1 588 ? -2.427 13.221 33.827 1.00 35.09 588 VAL A N 1
ATOM 4524 C CA . VAL A 1 588 ? -2.853 14.136 32.764 1.00 35.09 588 VAL A CA 1
ATOM 4525 C C . VAL A 1 588 ? -4.186 13.618 32.261 1.00 35.09 588 VAL A C 1
ATOM 4527 O O . VAL A 1 588 ? -4.237 12.521 31.718 1.00 35.09 588 VAL A O 1
ATOM 4530 N N . GLY A 1 589 ? -5.264 14.381 32.436 1.00 26.31 589 GLY A N 1
ATOM 4531 C CA . GLY A 1 589 ? -6.597 14.061 31.904 1.00 26.31 589 GLY A CA 1
ATOM 4532 C C . GLY A 1 589 ? -6.681 14.101 30.371 1.00 26.31 589 GLY A C 1
ATOM 4533 O O . GLY A 1 589 ? -7.709 14.481 29.827 1.00 26.31 589 GLY A O 1
ATOM 4534 N N . VAL A 1 590 ? -5.583 13.779 29.680 1.00 28.30 590 VAL A N 1
ATOM 4535 C CA . VAL A 1 590 ? -5.435 13.718 28.230 1.00 28.30 590 VAL A CA 1
ATOM 4536 C C . VAL A 1 590 ? -4.450 12.591 27.916 1.00 28.30 590 VAL A C 1
ATOM 4538 O O . VAL A 1 590 ? -3.275 12.648 28.287 1.00 28.30 590 VAL A O 1
ATOM 4541 N N . ILE A 1 591 ? -4.929 11.563 27.223 1.00 29.88 591 ILE A N 1
ATOM 4542 C CA . ILE A 1 591 ? -4.106 10.456 26.741 1.00 29.88 591 ILE A CA 1
ATOM 4543 C C . ILE A 1 591 ? -3.222 10.936 25.585 1.00 29.88 591 ILE A C 1
ATOM 4545 O O . ILE A 1 591 ? -3.727 11.329 24.535 1.00 29.88 591 ILE A O 1
ATOM 4549 N N . GLN A 1 592 ? -1.900 10.855 25.750 1.00 32.06 592 GLN A N 1
ATOM 4550 C CA . GLN A 1 592 ? -0.914 11.034 24.679 1.00 32.06 592 GLN A CA 1
ATOM 4551 C C . GLN A 1 592 ? -0.604 9.661 24.058 1.00 32.06 592 GLN A C 1
ATOM 4553 O O . GLN A 1 592 ? -0.210 8.737 24.763 1.00 32.06 592 GLN A O 1
ATOM 4558 N N . GLY A 1 593 ? -0.865 9.514 22.757 1.00 30.86 593 GLY A N 1
ATOM 4559 C CA . GLY A 1 593 ? -0.864 8.236 22.045 1.00 30.86 593 GLY A CA 1
ATOM 4560 C C . GLY A 1 593 ? 0.524 7.789 21.599 1.00 30.86 593 GLY A C 1
ATOM 4561 O O . GLY A 1 593 ? 1.507 8.519 21.733 1.00 30.86 593 GLY A O 1
ATOM 4562 N N . SER A 1 594 ? 0.582 6.583 21.043 1.00 34.44 594 SER A N 1
ATOM 4563 C CA . SER A 1 594 ? 1.809 5.904 20.641 1.00 34.44 594 SER A CA 1
ATOM 4564 C C . SER A 1 594 ? 2.589 6.616 19.546 1.00 34.44 594 SER A C 1
ATOM 4566 O O . SER A 1 594 ? 2.082 6.859 18.461 1.00 34.44 594 SER A O 1
ATOM 4568 N N . GLY A 1 595 ? 3.860 6.924 19.790 1.00 37.53 595 GLY A N 1
ATOM 4569 C CA . GLY A 1 595 ? 4.803 7.200 18.709 1.00 37.53 595 GLY A CA 1
ATOM 4570 C C . GLY A 1 595 ? 5.484 5.901 18.311 1.00 37.53 595 GLY A C 1
ATOM 4571 O O . GLY A 1 595 ? 6.444 5.520 18.971 1.00 37.53 595 GLY A O 1
ATOM 4572 N N . VAL A 1 596 ? 5.001 5.207 17.277 1.00 40.28 596 VAL A N 1
ATOM 4573 C CA . VAL A 1 596 ? 5.759 4.076 16.721 1.00 40.28 596 VAL A CA 1
ATOM 4574 C C . VAL A 1 596 ? 6.789 4.616 15.723 1.00 40.28 596 VAL A C 1
ATOM 4576 O O . VAL A 1 596 ? 6.427 5.322 14.777 1.00 40.28 596 VAL A O 1
ATOM 4579 N N . ASN A 1 597 ? 8.066 4.325 15.975 1.00 42.41 597 ASN A N 1
ATOM 4580 C CA . ASN A 1 597 ? 9.226 4.728 15.169 1.00 42.41 597 ASN A CA 1
ATOM 4581 C C . ASN A 1 597 ? 10.053 3.479 14.770 1.00 42.41 597 ASN A C 1
ATOM 4583 O O . ASN A 1 597 ? 9.705 2.388 15.210 1.00 42.41 597 ASN A O 1
ATOM 4587 N N . ALA A 1 598 ? 11.110 3.635 13.950 1.00 39.22 598 ALA A N 1
ATOM 4588 C CA . ALA A 1 598 ? 12.060 2.604 13.467 1.00 39.22 598 ALA A CA 1
ATOM 4589 C C . ALA A 1 598 ? 13.535 3.109 13.533 1.00 39.22 598 ALA A C 1
ATOM 4591 O O . ALA A 1 598 ? 13.734 4.315 13.371 1.00 39.22 598 ALA A O 1
ATOM 4592 N N . ARG A 1 599 ? 14.558 2.248 13.787 1.00 40.50 599 ARG A N 1
ATOM 4593 C CA . ARG A 1 599 ? 16.025 2.552 13.648 1.00 40.50 599 ARG A CA 1
ATOM 4594 C C . ARG A 1 599 ? 16.953 1.319 13.631 1.00 40.50 599 ARG A C 1
ATOM 4596 O O . ARG A 1 599 ? 16.554 0.258 14.092 1.00 40.50 599 ARG A O 1
ATOM 4603 N N . ASP A 1 600 ? 18.222 1.575 13.280 1.00 32.44 600 ASP A N 1
ATOM 4604 C CA . ASP A 1 600 ? 19.484 0.863 13.550 1.00 32.44 600 ASP A CA 1
ATOM 4605 C C . ASP A 1 600 ? 20.681 1.826 13.843 1.00 32.44 600 ASP A C 1
ATOM 4607 O O . ASP A 1 600 ? 20.667 3.026 13.544 1.00 32.44 600 ASP A O 1
ATOM 4611 N N . ASN A 1 601 ? 21.682 1.292 14.539 1.00 32.31 601 ASN A N 1
ATOM 4612 C CA . ASN A 1 601 ? 22.769 1.899 15.295 1.00 32.31 601 ASN A CA 1
ATOM 4613 C C . ASN A 1 601 ? 23.896 2.534 14.450 1.00 32.31 601 ASN A C 1
ATOM 4615 O O . ASN A 1 601 ? 24.330 2.012 13.434 1.00 32.31 601 ASN A O 1
ATOM 4619 N N . GLY A 1 602 ? 24.479 3.622 14.967 1.00 33.94 602 GLY A N 1
ATOM 4620 C CA . GLY A 1 602 ? 25.908 3.907 14.764 1.00 33.94 602 GLY A CA 1
ATOM 4621 C C . GLY A 1 602 ? 26.380 4.718 13.548 1.00 33.94 602 GLY A C 1
ATOM 4622 O O . GLY A 1 602 ? 27.534 5.141 13.572 1.00 33.94 602 GLY A O 1
ATOM 4623 N N . THR A 1 603 ? 25.567 5.040 12.540 1.00 29.61 603 THR A N 1
ATOM 4624 C CA . THR A 1 603 ? 26.018 5.894 11.416 1.00 29.61 603 THR A CA 1
ATOM 4625 C C . THR A 1 603 ? 25.375 7.282 11.426 1.00 29.61 603 THR A C 1
ATOM 4627 O O . THR A 1 603 ? 24.158 7.444 11.434 1.00 29.61 603 THR A O 1
ATOM 4630 N N . ARG A 1 604 ? 26.215 8.328 11.409 1.00 31.70 604 ARG A N 1
ATOM 4631 C CA . ARG A 1 604 ? 25.800 9.687 11.035 1.00 31.70 604 ARG A CA 1
ATOM 4632 C C . ARG A 1 604 ? 25.715 9.740 9.508 1.00 31.70 604 ARG A C 1
ATOM 4634 O O . ARG A 1 604 ? 26.736 9.902 8.850 1.00 31.70 604 ARG A O 1
ATOM 4641 N N . GLY A 1 605 ? 24.514 9.592 8.958 1.00 32.88 605 GLY A N 1
ATOM 4642 C CA . GLY A 1 605 ? 24.229 9.770 7.534 1.00 32.88 605 GLY A CA 1
ATOM 4643 C C . GLY A 1 605 ? 22.811 10.302 7.334 1.00 32.88 605 GLY A C 1
ATOM 4644 O O . GLY A 1 605 ? 21.897 9.924 8.061 1.00 32.88 605 GLY A O 1
ATOM 4645 N N . SER A 1 606 ? 22.627 11.225 6.393 1.00 30.56 606 SER A N 1
ATOM 4646 C CA . SER A 1 606 ? 21.307 11.728 6.012 1.00 30.56 606 SER A CA 1
ATOM 4647 C C . SER A 1 606 ? 20.587 10.726 5.103 1.00 30.56 606 SER A C 1
ATOM 4649 O O . SER A 1 606 ? 21.097 10.436 4.026 1.00 30.56 606 SER A O 1
ATOM 4651 N N . GLY A 1 607 ? 19.378 10.309 5.486 1.00 40.81 607 GLY A N 1
ATOM 4652 C CA . GLY A 1 607 ? 18.374 9.737 4.580 1.00 40.81 607 GLY A CA 1
ATOM 4653 C C . GLY A 1 607 ? 18.417 8.214 4.392 1.00 40.81 607 GLY A C 1
ATOM 4654 O O . GLY A 1 607 ? 19.470 7.637 4.153 1.00 40.81 607 GLY A O 1
ATOM 4655 N N . GLN A 1 608 ? 17.230 7.599 4.437 1.00 36.91 608 GLN A N 1
ATOM 4656 C CA . GLN A 1 608 ? 16.890 6.251 3.943 1.00 36.91 608 GLN A CA 1
ATOM 4657 C C . GLN A 1 608 ? 17.271 5.012 4.770 1.00 36.91 608 GLN A C 1
ATOM 4659 O O . GLN A 1 608 ? 16.718 3.944 4.517 1.00 36.91 608 GLN A O 1
ATOM 4664 N N . THR A 1 609 ? 18.095 5.114 5.814 1.00 36.12 609 THR A N 1
ATOM 4665 C CA . THR A 1 609 ? 18.557 3.914 6.542 1.00 36.12 609 THR A CA 1
ATOM 4666 C C . THR A 1 609 ? 17.486 3.186 7.364 1.00 36.12 609 THR A C 1
ATOM 4668 O O . THR A 1 609 ? 17.720 2.050 7.736 1.00 36.12 609 THR A O 1
ATOM 4671 N N . HIS A 1 610 ? 16.301 3.768 7.609 1.00 48.16 610 HIS A N 1
ATOM 4672 C CA . HIS A 1 610 ? 15.201 3.132 8.377 1.00 48.16 610 HIS A CA 1
ATOM 4673 C C . HIS A 1 610 ? 13.852 3.190 7.669 1.00 48.16 610 HIS A C 1
ATOM 4675 O O . HIS A 1 610 ? 12.792 3.165 8.296 1.00 48.16 610 HIS A O 1
ATOM 4681 N N . GLU A 1 611 ? 13.898 3.313 6.350 1.00 59.81 611 GLU A N 1
ATOM 4682 C CA . GLU A 1 611 ? 12.722 3.428 5.505 1.00 59.81 611 GLU A CA 1
ATOM 4683 C C . GLU A 1 611 ? 12.415 2.082 4.852 1.00 59.81 611 GLU A C 1
ATOM 4685 O O . GLU A 1 611 ? 13.308 1.354 4.419 1.00 59.81 611 GLU A O 1
ATOM 4690 N N . TRP A 1 612 ? 11.132 1.742 4.753 1.00 65.44 612 TRP A N 1
ATOM 4691 C CA . TRP A 1 612 ? 10.695 0.597 3.966 1.00 65.44 612 TRP A CA 1
ATOM 4692 C C . TRP A 1 612 ? 10.802 0.968 2.496 1.00 65.44 612 TRP A C 1
ATOM 4694 O O . TRP A 1 612 ? 9.868 1.524 1.913 1.00 65.44 612 TRP A O 1
ATOM 4704 N N . VAL A 1 613 ? 11.968 0.706 1.913 1.00 65.06 613 VAL A N 1
ATOM 4705 C CA . VAL A 1 613 ? 12.185 0.942 0.491 1.00 65.06 613 VAL A CA 1
ATOM 4706 C C . VAL A 1 613 ? 11.545 -0.184 -0.308 1.00 65.06 613 VAL A C 1
ATOM 4708 O O . VAL A 1 613 ? 11.609 -1.367 0.039 1.00 65.06 613 VAL A O 1
ATOM 4711 N N . ARG A 1 614 ? 10.873 0.206 -1.379 1.00 71.88 614 ARG A N 1
ATOM 4712 C CA . ARG A 1 614 ? 10.230 -0.666 -2.347 1.00 71.88 614 ARG A CA 1
ATOM 4713 C C . ARG A 1 614 ? 10.784 -0.346 -3.714 1.00 71.88 614 ARG A C 1
ATOM 4715 O O . ARG A 1 614 ? 10.957 0.821 -4.063 1.00 71.88 614 ARG A O 1
ATOM 4722 N N . PHE A 1 615 ? 11.044 -1.401 -4.470 1.00 71.69 615 PHE A N 1
ATOM 4723 C CA . PHE A 1 615 ? 11.439 -1.317 -5.862 1.00 71.69 615 PHE A CA 1
ATOM 4724 C C . PHE A 1 615 ? 10.333 -1.961 -6.679 1.00 71.69 615 PHE A C 1
ATOM 4726 O O . PHE A 1 615 ? 10.027 -3.133 -6.474 1.00 71.69 615 PHE A O 1
ATOM 4733 N N . TYR A 1 616 ? 9.815 -1.230 -7.659 1.00 72.19 616 TYR A N 1
ATOM 4734 C CA . TYR A 1 616 ? 8.833 -1.746 -8.613 1.00 72.19 616 TYR A CA 1
ATOM 4735 C C . TYR A 1 616 ? 9.428 -1.806 -10.030 1.00 72.19 616 TYR A C 1
ATOM 4737 O O . TYR A 1 616 ? 8.977 -1.092 -10.924 1.00 72.19 616 TYR A O 1
ATOM 4745 N N . PRO A 1 617 ? 10.516 -2.574 -10.260 1.00 63.56 617 PRO A N 1
ATOM 4746 C CA . PRO A 1 617 ? 11.196 -2.585 -11.542 1.00 63.56 617 PRO A CA 1
ATOM 4747 C C . PRO A 1 617 ? 10.410 -3.418 -12.556 1.00 63.56 617 PRO A C 1
ATOM 4749 O O . PRO A 1 617 ? 10.585 -4.629 -12.641 1.00 63.56 617 PRO A O 1
ATOM 4752 N N . ASP A 1 618 ? 9.599 -2.762 -13.377 1.00 69.75 618 ASP A N 1
ATOM 4753 C CA . ASP A 1 618 ? 9.062 -3.373 -14.587 1.00 69.75 618 ASP A CA 1
ATOM 4754 C C . ASP A 1 618 ? 9.322 -2.460 -15.793 1.00 69.75 618 ASP A C 1
ATOM 4756 O O . ASP A 1 618 ? 9.068 -1.256 -15.775 1.00 69.75 618 ASP A O 1
ATOM 4760 N N . ALA A 1 619 ? 9.884 -3.064 -16.838 1.00 64.56 619 ALA A N 1
ATOM 4761 C CA . ALA A 1 619 ? 10.216 -2.429 -18.103 1.00 64.56 619 ALA A CA 1
ATOM 4762 C C . ALA A 1 619 ? 8.994 -1.851 -18.844 1.00 64.56 619 ALA A C 1
ATOM 4764 O O . ALA A 1 619 ? 9.162 -0.969 -19.680 1.00 64.56 619 ALA A O 1
ATOM 4765 N N . SER A 1 620 ? 7.782 -2.337 -18.566 1.00 67.69 620 SER A N 1
ATOM 4766 C CA . SER A 1 620 ? 6.549 -1.865 -19.201 1.00 67.69 620 SER A CA 1
ATOM 4767 C C . SER A 1 620 ? 5.849 -0.737 -18.438 1.00 67.69 620 SER A C 1
ATOM 4769 O O . SER A 1 620 ? 4.812 -0.269 -18.890 1.00 67.69 620 SER A O 1
ATOM 4771 N N . ILE A 1 621 ? 6.396 -0.277 -17.308 1.00 69.62 621 ILE A N 1
ATOM 4772 C CA . ILE A 1 621 ? 5.873 0.882 -16.569 1.00 69.62 621 ILE A CA 1
ATOM 4773 C C . ILE A 1 621 ? 6.340 2.171 -17.254 1.00 69.62 621 ILE A C 1
ATOM 4775 O O . ILE A 1 621 ? 7.530 2.363 -17.511 1.00 69.62 621 ILE A O 1
ATOM 4779 N N . HIS A 1 622 ? 5.413 3.092 -17.501 1.00 62.94 622 HIS A N 1
ATOM 4780 C CA . HIS A 1 622 ? 5.669 4.390 -18.122 1.00 62.94 622 HIS A CA 1
ATOM 4781 C C . HIS A 1 622 ? 5.594 5.520 -17.086 1.00 62.94 622 HIS A C 1
ATOM 4783 O O . HIS A 1 622 ? 4.769 5.478 -16.195 1.00 62.94 622 HIS A O 1
ATOM 4789 N N . ALA A 1 623 ? 6.446 6.546 -17.159 1.00 56.28 623 ALA A N 1
ATOM 4790 C CA . ALA A 1 623 ? 6.321 7.714 -16.271 1.00 56.28 623 ALA A CA 1
ATOM 4791 C C . ALA A 1 623 ? 5.020 8.530 -16.543 1.00 56.28 623 ALA A C 1
ATOM 4793 O O . ALA A 1 623 ? 4.292 8.256 -17.491 1.00 56.28 623 ALA A O 1
ATOM 4794 N N . PRO A 1 624 ? 4.695 9.574 -15.775 1.00 49.09 624 PRO A N 1
ATOM 4795 C CA . PRO A 1 624 ? 5.064 9.850 -14.399 1.00 49.09 624 PRO A CA 1
ATOM 4796 C C . PRO A 1 624 ? 4.077 9.121 -13.476 1.00 49.09 624 PRO A C 1
ATOM 4798 O O . PRO A 1 624 ? 2.990 9.623 -13.206 1.00 49.09 624 PRO A O 1
ATOM 4801 N N . ASN A 1 625 ? 4.458 7.917 -13.050 1.00 48.06 625 ASN A N 1
ATOM 4802 C CA . ASN A 1 625 ? 3.685 7.092 -12.120 1.00 48.06 625 ASN A CA 1
ATOM 4803 C C . ASN A 1 625 ? 4.043 7.344 -10.661 1.00 48.06 625 ASN A C 1
ATOM 4805 O O . ASN A 1 625 ? 5.194 7.738 -10.365 1.00 48.06 625 ASN A O 1
#

Mean predicted aligned error: 14.35 Å

Sequence (625 aa):
MPSGGTGGQDAPSYSSRVGYIDFGANWSSVKIAATWTRYRTWSSGDQTPFAALWWDDDKDSVNEAGLNETSLNFNTAKGLSTGGSTEPWIRDVDRSANPVTPRGRYLMLRSATAMANRAKEFAIVAAPACQQGAIVNGLVRQCIDFPSGVRIKDVPDVQDSFGTAAPPTGTTFADTYTPGSGECSTATHDRYWTRGSDGHVYRSWHPVRTTEVGTGRACSFGHEHGDDPRTSPLYEWSGGVPFGIANHSSVHAGNHRHEDHVGHKVFVQNDWEGVIGNPPDAAAITPTGFRCHWLSKVHMGTHSGDAIGNNEHEYHNNVMCDDGAQRHSKTGWESYAGRNNHTEASVKVLSVWGRPGWVKACDLSTQTQVPGVGREIPEGADTNRQIKCATSNAGWMWAARPTATVSETGHTDHVGAGINELWKPWAQVVTRGQQRIFLSSAYYSVLNPARLYNDGSMIPQRDVDGDGKVDNWIPTLEACLANPDKTACKNLPTFPSDVPRDKWWKHPLSPFNGTVRAVHPKGIRVHTESGKAWFCTDYTGQETSADPTVSTNGTRTCPSGQLLQYIAPTRNLWVIKENTSWGPNRAVGVIQGSGVNARDNGTRGSGQTHEWVRFYPDASIHAPN

Nearest PDB structures (foldseek):
  1muh-assembly1_A-2  TM=1.331E-01  e=9.262E-01  Escherichia coli
  1mus-assembly1_A-2  TM=1.310E-01  e=1.689E+00  Escherichia coli
  7n3v-assembly1_A  TM=1.924E-01  e=7.386E+00  Mycolicibacterium smegmatis

Foldseek 3Di:
DWDKDPDPQQPLQDAFGKIKTFQALLLQQKFWFFKKFWWDLADFAWFDKFPWKAADQDGDQDPPVVGTDDQDIYTDDGGDGNPNPDGDIDIDHGCNVPTDRGPYRMIMTTHHNDGDSTTPDMDIDIDRNDDAQDQFPNDGQHPLPPPRPPQVLFAPFKDFQQQPDADPPPADELADQDADVQAADPRSQNRQWIQALQRHIAHAAHDQWDQHPPPRDIGGSLAHAEDDCSNFPCQRNLSHGGPCPLVQLVVVVVDNDRAHPRQKHKDWDFFAFFWDDAVVPPDDIGTPSKTKIWIKIWRCRLPDLASVQEFWIKIWIWMKMPNQFDADPPPGGPPPSDSQQIWTWTDIFRWGAPARQWAAEAPDPDIDGHNGDYDGDPPPDPHHWYFYALALPPLALDWDFWDFDQDPVRDTFTDITHTKTKTWTFAWAAEPVRDTFKTWGKMKIFGLAQKGQAPCRQHHFADPPPPPDTDSMDGSLVSCVSPVPRNNNDPQDDDDPPDDPVCSQLALSNRNASQKMWIWRWDIFGADQDQDFKFKAANRNYGDPDTFDQDPSSRTHDPRSIHIIGTRHNPAAPDPDPDDDDDDDPPDPDRDGDGGGFDDDDDDDDDTRGIPIGGDRDRSHGDND

Organism: NCBI:txid512762